Protein AF-A0A2D6N7U8-F1 (afdb_monomer_lite)

Sequence (388 aa):
MTAAGTGGLHCIVCMKAVPKPEEVQIDPTTNRLDRTQARNEINPADMHAIEMALALRDRYGGQVSLLSMGPPFFEPYLRVGLMMGADTAYLLSDRAFGGADTLATSLTLAKGIGQIGKTAGGYDLVLCGEESSDGATGEVPPSLAEWLDVPQVTYATALDLVAGDNGRTRRLQARREIEGGHEVLRLPLPAVVSVPVGTGEPRFLDSARRGSAEVAQVTTWDAEALGIDPAEVGTPGSATLVTDVVPAGHTTRQRLVVGGTPEDEARRLFAAIRELVAVERKENGATMMSEVVADAPVTCAGCITPIEQTVRGTVAVGGFTFHPACAPACSYCGRPLVHSGNDVDESARILAAVVESRPGDGYRVQPTRFCCQDCHEVGLHDDPPALA

Structure (mmCIF, N/CA/C/O backbone):
data_AF-A0A2D6N7U8-F1
#
_entry.id   AF-A0A2D6N7U8-F1
#
loop_
_atom_site.group_PDB
_atom_site.id
_atom_site.type_symbol
_atom_site.label_atom_id
_atom_site.label_alt_id
_atom_site.label_comp_id
_atom_site.label_asym_id
_atom_site.label_entity_id
_atom_site.label_seq_id
_atom_site.pdbx_PDB_ins_code
_atom_site.Cartn_x
_atom_site.Cartn_y
_atom_site.Cartn_z
_atom_site.occupancy
_atom_site.B_iso_or_equiv
_atom_site.auth_seq_id
_atom_site.auth_comp_id
_atom_site.auth_asym_id
_atom_site.auth_atom_id
_atom_site.pdbx_PDB_model_num
ATOM 1 N N . MET A 1 1 ? -20.026 -10.432 18.620 1.00 33.00 1 MET A N 1
ATOM 2 C CA . MET A 1 1 ? -20.965 -10.756 17.523 1.00 33.00 1 MET A CA 1
ATOM 3 C C . MET A 1 1 ? -21.843 -9.540 17.267 1.00 33.00 1 MET A C 1
ATOM 5 O O . MET A 1 1 ? -22.933 -9.438 17.813 1.00 33.00 1 MET A O 1
ATOM 9 N N . THR A 1 2 ? -21.320 -8.571 16.523 1.00 30.03 2 THR A N 1
ATOM 10 C CA . THR A 1 2 ? -22.063 -7.390 16.075 1.00 30.03 2 THR A CA 1
ATOM 11 C C . THR A 1 2 ? -22.847 -7.742 14.815 1.00 30.03 2 THR A C 1
ATOM 13 O O . THR A 1 2 ? -22.409 -8.544 13.991 1.00 30.03 2 THR A O 1
ATOM 16 N N . ALA A 1 3 ? -24.068 -7.217 14.739 1.00 29.30 3 ALA A N 1
ATOM 17 C CA . ALA A 1 3 ? -25.023 -7.472 13.675 1.00 29.30 3 ALA A CA 1
ATOM 18 C C . ALA A 1 3 ? -24.424 -7.172 12.294 1.00 29.30 3 ALA A C 1
ATOM 20 O O . ALA A 1 3 ? -23.668 -6.218 12.138 1.00 29.30 3 ALA A O 1
ATOM 21 N N . ALA A 1 4 ? -24.807 -7.976 11.301 1.00 37.47 4 ALA A N 1
ATOM 22 C CA . ALA A 1 4 ? -24.575 -7.700 9.892 1.00 37.47 4 ALA A CA 1
ATOM 23 C C . ALA A 1 4 ? -25.173 -6.333 9.535 1.00 37.47 4 ALA A C 1
ATOM 25 O O . ALA A 1 4 ? -26.379 -6.204 9.319 1.00 37.47 4 ALA A O 1
ATOM 26 N N . GLY A 1 5 ? -24.334 -5.302 9.572 1.00 37.50 5 GLY A N 1
ATOM 27 C CA . GLY A 1 5 ? -24.726 -3.943 9.268 1.00 37.50 5 GLY A CA 1
ATOM 28 C C . GLY A 1 5 ? -24.971 -3.803 7.776 1.00 37.50 5 GLY A C 1
ATOM 29 O O . GLY A 1 5 ? -24.098 -4.085 6.960 1.00 37.50 5 GLY A O 1
ATOM 30 N N . THR A 1 6 ? -26.131 -3.265 7.428 1.00 41.00 6 THR A N 1
ATOM 31 C CA . THR A 1 6 ? -26.429 -2.596 6.154 1.00 41.00 6 THR A CA 1
ATOM 32 C C . THR A 1 6 ? -25.594 -1.310 5.970 1.00 41.00 6 THR A C 1
ATOM 34 O O . THR A 1 6 ? -26.071 -0.339 5.392 1.00 41.00 6 THR A O 1
ATOM 37 N N . GLY A 1 7 ? -24.381 -1.265 6.531 1.00 63.41 7 GLY A N 1
ATOM 38 C CA . GLY A 1 7 ? -23.461 -0.133 6.518 1.00 63.41 7 GLY A CA 1
ATOM 39 C C . GLY A 1 7 ? -22.472 -0.231 5.359 1.00 63.41 7 GLY A C 1
ATOM 40 O O . GLY A 1 7 ? -22.121 -1.330 4.908 1.00 63.41 7 GLY A O 1
ATOM 41 N N . GLY A 1 8 ? -22.046 0.930 4.862 1.00 80.00 8 GLY A N 1
ATOM 42 C CA . GLY A 1 8 ? -21.002 1.036 3.843 1.00 80.00 8 GLY A CA 1
ATOM 43 C C . GLY A 1 8 ? -19.661 0.452 4.302 1.00 80.00 8 GLY A C 1
ATOM 44 O O . GLY A 1 8 ? -19.493 0.127 5.474 1.00 80.00 8 GLY A O 1
ATOM 45 N N . LEU A 1 9 ? -18.731 0.283 3.365 1.00 92.19 9 LEU A N 1
ATOM 46 C CA . LEU A 1 9 ? -17.415 -0.320 3.582 1.00 92.19 9 LEU A CA 1
ATOM 47 C C . LEU A 1 9 ? -16.429 0.718 4.145 1.00 92.19 9 LEU A C 1
ATOM 49 O O . LEU A 1 9 ? -16.232 1.761 3.522 1.00 92.19 9 LEU A O 1
ATOM 53 N N . HIS A 1 10 ? -15.787 0.449 5.284 1.00 97.44 10 HIS A N 1
ATOM 54 C CA . HIS A 1 10 ? -14.678 1.278 5.765 1.00 97.44 10 HIS A CA 1
ATOM 55 C C . HIS A 1 10 ? -13.340 0.694 5.300 1.00 97.44 10 HIS A C 1
ATOM 57 O O . HIS A 1 10 ? -12.871 -0.324 5.818 1.00 97.44 10 HIS A O 1
ATOM 63 N N . CYS A 1 11 ? -12.733 1.359 4.318 1.00 98.56 11 CYS A N 1
ATOM 64 C CA . CYS A 1 11 ? -11.404 1.041 3.811 1.00 98.56 11 CYS A CA 1
ATOM 65 C C . CYS A 1 11 ? -10.351 1.936 4.470 1.00 98.56 11 CYS A C 1
ATOM 67 O O . CYS A 1 11 ? -10.522 3.154 4.526 1.00 98.56 11 CYS A O 1
ATOM 69 N N . ILE A 1 12 ? -9.241 1.351 4.905 1.00 98.88 12 ILE A N 1
ATOM 70 C CA . ILE A 1 12 ? -8.045 2.072 5.338 1.00 98.88 12 ILE A CA 1
ATOM 71 C C . ILE A 1 12 ? -6.962 1.824 4.291 1.00 98.88 12 ILE A C 1
ATOM 73 O O . ILE A 1 12 ? -6.598 0.682 4.040 1.00 98.88 12 ILE A O 1
ATOM 77 N N . VAL A 1 13 ? -6.449 2.875 3.664 1.00 98.88 13 VAL A N 1
ATOM 78 C CA . VAL A 1 13 ? -5.392 2.770 2.656 1.00 98.88 13 VAL A CA 1
ATOM 79 C C . VAL A 1 13 ? -4.083 3.241 3.264 1.00 98.88 13 VAL A C 1
ATOM 81 O O . VAL A 1 13 ? -3.955 4.409 3.637 1.00 98.88 13 VAL A O 1
ATOM 84 N N . CYS A 1 14 ? -3.113 2.340 3.365 1.00 98.88 14 CYS A N 1
ATOM 85 C CA . CYS A 1 14 ? -1.748 2.695 3.717 1.00 98.88 14 CYS A CA 1
ATOM 86 C C . CYS A 1 14 ? -1.043 3.233 2.474 1.00 98.88 14 CYS A C 1
ATOM 88 O O . CYS A 1 14 ? -0.966 2.542 1.461 1.00 98.88 14 CYS A O 1
ATOM 90 N N . MET A 1 15 ? -0.530 4.457 2.565 1.00 98.44 15 MET A N 1
ATOM 91 C CA . MET A 1 15 ? 0.244 5.081 1.498 1.00 98.44 15 MET A CA 1
ATOM 92 C C . MET A 1 15 ? 1.589 5.597 2.000 1.00 98.44 15 MET A C 1
ATOM 94 O O . MET A 1 15 ? 1.733 6.005 3.157 1.00 98.44 15 MET A O 1
ATOM 98 N N . LYS A 1 16 ? 2.570 5.644 1.108 1.00 98.25 16 LYS A N 1
ATOM 99 C CA . LYS A 1 16 ? 3.920 6.136 1.353 1.00 98.25 16 LYS A CA 1
ATOM 100 C C . LYS A 1 16 ? 4.271 7.204 0.322 1.00 98.25 16 LYS A C 1
ATOM 102 O O . LYS A 1 16 ? 3.999 7.046 -0.866 1.00 98.25 16 LYS A O 1
ATOM 107 N N . ALA A 1 17 ? 4.894 8.290 0.773 1.00 96.69 17 ALA A N 1
ATOM 108 C CA . ALA A 1 17 ? 5.575 9.197 -0.139 1.00 96.69 17 ALA A CA 1
ATOM 109 C C . ALA A 1 17 ? 6.995 8.675 -0.408 1.00 96.69 17 ALA A C 1
ATOM 111 O O . ALA A 1 17 ? 7.723 8.326 0.524 1.00 96.69 17 ALA A O 1
ATOM 112 N N . VAL A 1 18 ? 7.376 8.608 -1.677 1.00 94.19 18 VAL A N 1
ATOM 113 C CA . VAL A 1 18 ? 8.648 8.050 -2.154 1.00 94.19 18 VAL A CA 1
ATOM 114 C C . VAL A 1 18 ? 9.352 9.060 -3.060 1.00 94.19 18 VAL A C 1
ATOM 116 O O . VAL A 1 18 ? 8.673 9.844 -3.726 1.00 94.19 18 VAL A O 1
ATOM 119 N N . PRO A 1 19 ? 10.694 9.080 -3.106 1.00 89.00 19 PRO A N 1
ATOM 120 C CA . PRO A 1 19 ? 11.422 9.904 -4.063 1.00 89.00 19 PRO A CA 1
ATOM 121 C C . PRO A 1 19 ? 11.142 9.423 -5.492 1.00 89.00 19 PRO A C 1
ATOM 123 O O . PRO A 1 19 ? 11.123 8.219 -5.741 1.00 89.00 19 PRO A O 1
ATOM 126 N N . LYS A 1 20 ? 10.977 10.358 -6.433 1.00 82.81 20 LYS A N 1
ATOM 127 C CA . LYS A 1 20 ? 10.819 10.051 -7.860 1.00 82.81 20 LYS A CA 1
ATOM 128 C C . LYS A 1 20 ? 12.067 9.339 -8.385 1.00 82.81 20 LYS A C 1
ATOM 130 O O . LYS A 1 20 ? 13.128 9.974 -8.397 1.00 82.81 20 LYS A O 1
ATOM 135 N N . PRO A 1 21 ? 11.976 8.071 -8.825 1.00 73.88 21 PRO A N 1
ATOM 136 C CA . PRO A 1 21 ? 13.143 7.303 -9.254 1.00 73.88 21 PRO A CA 1
ATOM 137 C C . PRO A 1 21 ? 13.943 7.990 -10.366 1.00 73.88 21 PRO A C 1
ATOM 139 O O . PRO A 1 21 ? 15.168 7.915 -10.370 1.00 73.88 21 PRO A O 1
ATOM 142 N N . GLU A 1 22 ? 13.276 8.715 -11.270 1.00 70.25 22 GLU A N 1
ATOM 143 C CA . GLU A 1 22 ? 13.908 9.408 -12.402 1.00 70.25 22 GLU A CA 1
ATOM 144 C C . GLU A 1 22 ? 14.721 10.641 -11.982 1.00 70.25 22 GLU A C 1
ATOM 146 O O . GLU A 1 22 ? 15.553 11.130 -12.746 1.00 70.25 22 GLU A O 1
ATOM 151 N N . GLU A 1 23 ? 14.468 11.166 -10.782 1.00 73.38 23 GLU A N 1
ATOM 152 C CA . GLU A 1 23 ? 15.114 12.367 -10.246 1.00 73.38 23 GLU A CA 1
ATOM 153 C C . GLU A 1 23 ? 16.199 12.040 -9.210 1.00 73.38 23 GLU A C 1
ATOM 155 O O . GLU A 1 23 ? 16.923 12.940 -8.781 1.00 73.38 23 GLU A O 1
ATOM 160 N N . VAL A 1 24 ? 16.339 10.770 -8.811 1.00 70.00 24 VAL A N 1
ATOM 161 C CA . VAL A 1 24 ? 17.416 10.330 -7.920 1.00 70.00 24 VAL A CA 1
ATOM 162 C C . VAL A 1 24 ? 18.717 10.262 -8.712 1.00 70.00 24 VAL A C 1
ATOM 164 O O . VAL A 1 24 ? 18.855 9.488 -9.659 1.00 70.00 24 VAL A O 1
ATOM 167 N N . GLN A 1 25 ? 19.692 11.073 -8.310 1.00 66.69 25 GLN A N 1
ATOM 168 C CA . GLN A 1 25 ? 21.010 11.092 -8.935 1.00 66.69 25 GLN A CA 1
ATOM 169 C C . GLN A 1 25 ? 22.001 10.275 -8.110 1.00 66.69 25 GLN A C 1
ATOM 171 O O . GLN A 1 25 ? 21.816 10.058 -6.915 1.00 66.69 25 GLN A O 1
ATOM 176 N N . ILE A 1 26 ? 23.075 9.816 -8.746 1.00 63.88 26 ILE A N 1
ATOM 177 C CA . ILE A 1 26 ? 24.244 9.309 -8.028 1.00 63.88 26 ILE A CA 1
ATOM 178 C C . ILE A 1 26 ? 25.182 10.496 -7.848 1.00 63.88 26 ILE A C 1
ATOM 180 O O . ILE A 1 26 ? 25.574 11.120 -8.835 1.00 63.88 26 ILE A O 1
ATOM 184 N N . ASP A 1 27 ? 25.545 10.804 -6.606 1.00 63.94 27 ASP A N 1
ATOM 185 C CA . ASP A 1 27 ? 26.607 11.763 -6.331 1.00 63.94 27 ASP A CA 1
ATOM 186 C C . ASP A 1 27 ? 27.917 11.205 -6.917 1.00 63.94 27 ASP A C 1
ATOM 188 O O . ASP A 1 27 ? 28.408 10.175 -6.443 1.00 63.94 27 ASP A O 1
ATOM 192 N N . PRO A 1 28 ? 28.510 11.866 -7.927 1.00 60.16 28 PRO A N 1
ATOM 193 C CA . PRO A 1 28 ? 29.691 11.361 -8.625 1.00 60.16 28 PRO A CA 1
ATOM 194 C C . PRO A 1 28 ? 30.951 11.345 -7.746 1.00 60.16 28 PRO A C 1
ATOM 196 O O . PRO A 1 28 ? 31.961 10.757 -8.127 1.00 60.16 28 PRO A O 1
ATOM 199 N N . THR A 1 29 ? 30.915 12.002 -6.584 1.00 66.00 29 THR A N 1
ATOM 200 C CA . THR A 1 29 ? 32.027 12.078 -5.629 1.00 66.00 29 THR A CA 1
ATOM 201 C C . THR A 1 29 ? 31.932 10.978 -4.581 1.00 66.00 29 THR A C 1
ATOM 203 O O . THR A 1 29 ? 32.946 10.388 -4.210 1.00 66.00 29 THR A O 1
ATOM 206 N N . THR A 1 30 ? 30.723 10.704 -4.084 1.00 65.69 30 THR A N 1
ATOM 207 C CA . THR A 1 30 ? 30.507 9.725 -3.007 1.00 65.69 30 THR A CA 1
ATOM 208 C C . THR A 1 30 ? 30.007 8.371 -3.506 1.00 65.69 30 THR A C 1
ATOM 210 O O . THR A 1 30 ? 30.011 7.417 -2.731 1.00 65.69 30 THR A O 1
ATOM 213 N N . ASN A 1 31 ? 29.603 8.267 -4.779 1.00 56.09 31 ASN A N 1
ATOM 214 C CA . ASN A 1 31 ? 28.909 7.114 -5.368 1.00 56.09 31 ASN A CA 1
ATOM 215 C C . ASN A 1 31 ? 27.681 6.674 -4.556 1.00 56.09 31 ASN A C 1
ATOM 217 O O . ASN A 1 31 ? 27.296 5.507 -4.574 1.00 56.09 31 ASN A O 1
ATOM 221 N N . ARG A 1 32 ? 27.063 7.604 -3.823 1.00 56.56 32 ARG A N 1
ATOM 222 C CA . ARG A 1 32 ? 25.830 7.376 -3.068 1.00 56.56 32 ARG A CA 1
ATOM 223 C C . ARG A 1 32 ? 24.654 7.986 -3.812 1.00 56.56 32 ARG A C 1
ATOM 225 O O . ARG A 1 32 ? 24.823 8.897 -4.617 1.00 56.56 32 ARG A O 1
ATOM 232 N N . LEU A 1 33 ? 23.454 7.496 -3.519 1.00 61.94 33 LEU A N 1
ATOM 233 C CA . LEU A 1 33 ? 22.224 8.101 -4.021 1.00 61.94 33 LEU A CA 1
ATOM 234 C C . LEU A 1 33 ? 22.056 9.495 -3.397 1.00 61.94 33 LEU A C 1
ATOM 236 O O . LEU A 1 33 ? 21.843 9.613 -2.189 1.00 61.94 33 LEU A O 1
ATOM 240 N N . ASP A 1 34 ? 22.131 10.536 -4.220 1.00 65.44 34 ASP A N 1
ATOM 241 C CA . ASP A 1 34 ? 21.717 11.885 -3.861 1.00 65.44 34 ASP A CA 1
ATOM 242 C C . ASP A 1 34 ? 20.205 12.015 -4.068 1.00 65.44 34 ASP A C 1
ATOM 244 O O . ASP A 1 34 ? 19.681 12.027 -5.184 1.00 65.44 34 ASP A O 1
ATOM 248 N N . ARG A 1 35 ? 19.498 12.095 -2.941 1.00 63.91 35 ARG A N 1
ATOM 249 C CA . ARG A 1 35 ? 18.042 12.261 -2.877 1.00 63.91 35 ARG A CA 1
ATOM 250 C C . ARG A 1 35 ? 17.640 13.689 -2.502 1.00 63.91 35 ARG A C 1
ATOM 252 O O . ARG A 1 35 ? 16.458 13.947 -2.310 1.00 63.91 35 ARG A O 1
ATOM 259 N N . THR A 1 36 ? 18.593 14.614 -2.361 1.00 64.12 36 THR A N 1
ATOM 260 C CA . THR A 1 36 ? 18.330 15.970 -1.844 1.00 64.12 36 THR A CA 1
ATOM 261 C C . THR A 1 36 ? 17.522 16.833 -2.811 1.00 64.12 36 THR A C 1
ATOM 263 O O . THR A 1 36 ? 16.798 17.722 -2.366 1.00 64.12 36 THR A O 1
ATOM 266 N N . GLN A 1 37 ? 17.610 16.554 -4.115 1.00 61.06 37 GLN A N 1
ATOM 267 C CA . GLN A 1 37 ? 16.866 17.266 -5.160 1.00 61.06 37 GLN A CA 1
ATOM 268 C C . GLN A 1 37 ? 15.685 16.480 -5.740 1.00 61.06 37 GLN A C 1
ATOM 270 O O . GLN A 1 37 ? 14.876 17.064 -6.461 1.00 61.06 37 GLN A O 1
ATOM 275 N N . ALA A 1 38 ? 15.563 15.188 -5.423 1.00 70.62 38 ALA A N 1
ATOM 276 C CA . ALA A 1 38 ? 14.467 14.368 -5.917 1.00 70.62 38 ALA A CA 1
ATOM 277 C C . ALA A 1 38 ? 13.161 14.803 -5.247 1.00 70.62 38 ALA A C 1
ATOM 279 O O . ALA A 1 38 ? 13.032 14.787 -4.017 1.00 70.62 38 ALA A O 1
ATOM 280 N N . ARG A 1 39 ? 12.171 15.197 -6.049 1.00 83.38 39 ARG A N 1
ATOM 281 C CA . ARG A 1 39 ? 10.827 15.436 -5.520 1.00 83.38 39 ARG A CA 1
ATOM 282 C C . ARG A 1 39 ? 10.242 14.110 -5.055 1.00 83.38 39 ARG A C 1
ATOM 284 O O . ARG A 1 39 ? 10.539 13.064 -5.628 1.00 83.38 39 ARG A O 1
ATOM 291 N N . ASN A 1 40 ? 9.394 14.158 -4.032 1.00 90.31 40 ASN A N 1
ATOM 292 C CA . ASN A 1 40 ? 8.630 12.982 -3.638 1.00 90.31 40 ASN A CA 1
ATOM 293 C C . ASN A 1 40 ? 7.286 12.958 -4.375 1.00 90.31 40 ASN A C 1
ATOM 295 O O . ASN A 1 40 ? 6.790 13.982 -4.851 1.00 90.31 40 ASN A O 1
ATOM 299 N N . GLU A 1 41 ? 6.703 11.777 -4.458 1.00 94.25 41 GLU A N 1
ATOM 300 C CA . GLU A 1 41 ? 5.350 11.528 -4.935 1.00 94.25 41 GLU A CA 1
ATOM 301 C C . GLU A 1 41 ? 4.688 10.453 -4.075 1.00 94.25 41 GLU A C 1
ATOM 303 O O . GLU A 1 41 ? 5.362 9.766 -3.310 1.00 94.25 41 GLU A O 1
ATOM 308 N N . ILE A 1 42 ? 3.365 10.315 -4.178 1.00 96.94 42 ILE A N 1
ATOM 309 C CA . ILE A 1 42 ? 2.699 9.123 -3.646 1.00 96.94 42 ILE A CA 1
ATOM 310 C C . ILE A 1 42 ? 3.233 7.937 -4.443 1.00 96.94 42 ILE A C 1
ATOM 312 O O . ILE A 1 42 ? 3.255 7.995 -5.672 1.00 96.94 42 ILE A O 1
ATOM 316 N N . ASN A 1 43 ? 3.655 6.886 -3.745 1.00 97.44 43 ASN A N 1
ATOM 317 C CA . ASN A 1 43 ? 4.111 5.656 -4.372 1.00 97.44 43 ASN A CA 1
ATOM 318 C C . ASN A 1 43 ? 3.110 5.201 -5.454 1.00 97.44 43 ASN A C 1
ATOM 320 O O . ASN A 1 43 ? 1.916 5.103 -5.151 1.00 97.44 43 ASN A O 1
ATOM 324 N N . PRO A 1 44 ? 3.554 4.918 -6.694 1.00 95.50 44 PRO A N 1
ATOM 325 C CA . PRO A 1 44 ? 2.644 4.596 -7.789 1.00 95.50 44 PRO A CA 1
ATOM 326 C C . PRO A 1 44 ? 1.659 3.468 -7.461 1.00 95.50 44 PRO A C 1
ATOM 328 O O . PRO A 1 44 ? 0.468 3.609 -7.725 1.00 95.50 44 PRO A O 1
ATOM 331 N N . ALA A 1 45 ? 2.110 2.393 -6.805 1.00 97.06 45 ALA A N 1
ATOM 332 C CA . ALA A 1 45 ? 1.232 1.293 -6.399 1.00 97.06 45 ALA A CA 1
ATOM 333 C C . ALA A 1 45 ? 0.159 1.739 -5.384 1.00 97.06 45 ALA A C 1
ATOM 335 O O . ALA A 1 45 ? -0.996 1.319 -5.460 1.00 97.06 45 ALA A O 1
ATOM 336 N N . ASP A 1 46 ? 0.498 2.660 -4.478 1.00 98.44 46 ASP A N 1
ATOM 337 C CA . ASP A 1 46 ? -0.443 3.174 -3.479 1.00 98.44 46 ASP A CA 1
ATOM 338 C C . ASP A 1 46 ? -1.530 4.050 -4.123 1.00 98.44 46 ASP A C 1
ATOM 340 O O . ASP A 1 46 ? -2.665 4.055 -3.652 1.00 98.44 46 ASP A O 1
ATOM 344 N N . MET A 1 47 ? -1.239 4.738 -5.236 1.00 98.00 47 MET A N 1
ATOM 345 C CA . MET A 1 47 ? -2.263 5.460 -6.012 1.00 98.00 47 MET A CA 1
ATOM 346 C C . MET A 1 47 ? -3.339 4.512 -6.556 1.00 98.00 47 MET A C 1
ATOM 348 O O . MET A 1 47 ? -4.527 4.845 -6.528 1.00 98.00 47 MET A O 1
ATOM 352 N N . HIS A 1 48 ? -2.942 3.317 -7.002 1.00 98.25 48 HIS A N 1
ATOM 353 C CA . HIS A 1 48 ? -3.874 2.273 -7.432 1.00 98.25 48 HIS A CA 1
ATOM 354 C C . HIS A 1 48 ? -4.664 1.694 -6.249 1.00 98.25 48 HIS A C 1
ATOM 356 O O . HIS A 1 48 ? -5.868 1.459 -6.369 1.00 98.25 48 HIS A O 1
ATOM 362 N N . ALA A 1 49 ? -4.035 1.538 -5.079 1.00 98.56 49 ALA A N 1
ATOM 363 C CA . ALA A 1 49 ? -4.724 1.123 -3.857 1.00 98.56 49 ALA A CA 1
ATOM 364 C C . ALA A 1 49 ? -5.777 2.150 -3.393 1.00 98.56 49 ALA A C 1
ATOM 366 O O . ALA A 1 49 ? -6.889 1.766 -3.017 1.00 98.56 49 ALA A O 1
ATOM 367 N N . ILE A 1 50 ? -5.463 3.450 -3.468 1.00 98.50 50 ILE A N 1
ATOM 368 C CA . ILE A 1 50 ? -6.411 4.538 -3.181 1.00 98.50 50 ILE A CA 1
ATOM 369 C C . ILE A 1 50 ? -7.603 4.457 -4.137 1.00 98.50 50 ILE A C 1
ATOM 371 O O . ILE A 1 50 ? -8.746 4.454 -3.683 1.00 98.50 50 ILE A O 1
ATOM 375 N N . GLU A 1 51 ? -7.359 4.350 -5.444 1.00 98.31 51 GLU A N 1
ATOM 376 C CA . GLU A 1 51 ? -8.436 4.251 -6.433 1.00 98.31 51 GLU A CA 1
ATOM 377 C C . GLU A 1 51 ? -9.328 3.038 -6.196 1.00 98.31 51 GLU A C 1
ATOM 379 O O . GLU A 1 51 ? -10.550 3.160 -6.194 1.00 98.31 51 GLU A O 1
ATOM 384 N N . MET A 1 52 ? -8.735 1.874 -5.939 1.00 98.31 52 MET A N 1
ATOM 385 C CA . MET A 1 52 ? -9.488 0.653 -5.683 1.00 98.31 52 MET A CA 1
ATOM 386 C C . MET A 1 52 ? -10.408 0.793 -4.460 1.00 98.31 52 MET A C 1
ATOM 388 O O . MET A 1 52 ? -11.566 0.368 -4.503 1.00 98.31 52 MET A O 1
ATOM 392 N N . ALA A 1 53 ? -9.933 1.439 -3.392 1.00 98.44 53 ALA A N 1
ATOM 393 C CA . ALA A 1 53 ? -10.742 1.735 -2.213 1.00 98.44 53 ALA A CA 1
ATOM 394 C C . ALA A 1 53 ? -11.885 2.716 -2.525 1.00 98.44 53 ALA A C 1
ATOM 396 O O . ALA A 1 53 ? -13.026 2.500 -2.107 1.00 98.44 53 ALA A O 1
ATOM 397 N N . LEU A 1 54 ? -11.596 3.779 -3.283 1.00 98.00 54 LEU A N 1
ATOM 398 C CA . LEU A 1 54 ? -12.594 4.768 -3.691 1.00 98.00 54 LEU A CA 1
ATOM 399 C C . LEU A 1 54 ? -13.662 4.141 -4.594 1.00 98.00 54 LEU A C 1
ATOM 401 O O . LEU A 1 54 ? -14.844 4.371 -4.366 1.00 98.00 54 LEU A O 1
ATOM 405 N N . ALA A 1 55 ? -13.280 3.291 -5.547 1.00 97.06 55 ALA A N 1
ATOM 406 C CA . ALA A 1 55 ? -14.209 2.575 -6.417 1.00 97.06 55 ALA A CA 1
ATOM 407 C C . ALA A 1 55 ? -15.130 1.625 -5.631 1.00 97.06 55 ALA A C 1
ATOM 409 O O . ALA A 1 55 ? -16.336 1.566 -5.889 1.00 97.06 55 ALA A O 1
ATOM 410 N N . LEU A 1 56 ? -14.596 0.915 -4.627 1.00 96.31 56 LEU A N 1
ATOM 411 C CA . LEU A 1 56 ? -15.410 0.095 -3.725 1.00 96.31 56 LEU A CA 1
ATOM 412 C C . LEU A 1 56 ? -16.397 0.947 -2.925 1.00 96.31 56 LEU A C 1
ATOM 414 O O . LEU A 1 56 ? -17.573 0.589 -2.836 1.00 96.31 56 LEU A O 1
ATOM 418 N N . ARG A 1 57 ? -15.949 2.084 -2.380 1.00 96.31 57 ARG A N 1
ATOM 419 C CA . ARG A 1 57 ? -16.823 3.021 -1.666 1.00 96.31 57 ARG A CA 1
ATOM 420 C C . ARG A 1 57 ? -17.893 3.607 -2.587 1.00 96.31 57 ARG A C 1
ATOM 422 O O . ARG A 1 57 ? -19.047 3.693 -2.184 1.00 96.31 57 ARG A O 1
ATOM 429 N N . ASP A 1 58 ? -17.556 3.981 -3.816 1.00 95.50 58 ASP A N 1
ATOM 430 C CA . ASP A 1 58 ? -18.519 4.542 -4.768 1.00 95.50 58 ASP A CA 1
ATOM 431 C C . ASP A 1 58 ? -19.608 3.510 -5.130 1.00 95.50 58 ASP A C 1
ATOM 433 O O . ASP A 1 58 ? -20.773 3.869 -5.310 1.00 95.50 58 ASP A O 1
ATOM 437 N N . ARG A 1 59 ? -19.260 2.214 -5.166 1.00 95.12 59 ARG A N 1
ATOM 438 C CA . ARG A 1 59 ? -20.199 1.114 -5.450 1.00 95.12 59 ARG A CA 1
ATOM 439 C C . ARG A 1 59 ? -21.029 0.675 -4.241 1.00 95.12 59 ARG A C 1
ATOM 441 O O . ARG A 1 59 ? -22.196 0.322 -4.402 1.00 95.12 59 ARG A O 1
ATOM 448 N N . TYR A 1 60 ? -20.436 0.650 -3.050 1.00 94.44 60 TYR A N 1
ATOM 449 C CA . TYR A 1 60 ? -21.028 0.025 -1.858 1.00 94.44 60 TYR A CA 1
ATOM 450 C C . TYR A 1 60 ? -21.320 0.993 -0.707 1.00 94.44 60 TYR A C 1
ATOM 452 O O . TYR A 1 60 ? -21.861 0.582 0.323 1.00 94.44 60 TYR A O 1
ATOM 460 N N . GLY A 1 61 ? -20.997 2.273 -0.880 1.00 94.56 61 GLY A N 1
ATOM 461 C CA . GLY A 1 61 ? -20.991 3.279 0.175 1.00 94.56 61 GLY A CA 1
ATOM 462 C C . GLY A 1 61 ? -19.874 3.048 1.194 1.00 94.56 61 GLY A C 1
ATOM 463 O O . GLY A 1 61 ? -19.142 2.059 1.140 1.00 94.56 61 GLY A O 1
ATOM 464 N N . GLY A 1 62 ? -19.782 3.944 2.177 1.00 95.25 62 GLY A N 1
ATOM 465 C CA . GLY A 1 62 ? -18.842 3.836 3.294 1.00 95.25 62 GLY A CA 1
ATOM 466 C C . GLY A 1 62 ? -17.832 4.969 3.315 1.00 95.25 62 GLY A C 1
ATOM 467 O O . GLY A 1 62 ? -18.174 6.094 2.956 1.00 95.25 62 GLY A O 1
ATOM 468 N N . GLN A 1 63 ? -16.612 4.666 3.749 1.00 97.00 63 GLN A N 1
ATOM 469 C CA . GLN A 1 63 ? -15.568 5.652 4.013 1.00 97.00 63 GLN A CA 1
ATOM 470 C C . GLN A 1 63 ? -14.191 5.118 3.608 1.00 97.00 63 GLN A C 1
ATOM 472 O O . GLN A 1 63 ? -13.900 3.936 3.786 1.00 97.00 63 GLN A O 1
ATOM 477 N N . VAL A 1 64 ? -13.327 6.003 3.115 1.00 98.62 64 VAL A N 1
ATOM 478 C CA . VAL A 1 64 ? -11.910 5.742 2.850 1.00 98.62 64 VAL A CA 1
ATOM 479 C C . VAL A 1 64 ? -11.046 6.617 3.761 1.00 98.62 64 VAL A C 1
ATOM 481 O O . VAL A 1 64 ? -11.052 7.843 3.647 1.00 98.62 64 VAL A O 1
ATOM 484 N N . SER A 1 65 ? -10.281 5.980 4.644 1.00 98.81 65 SER A N 1
ATOM 485 C CA . SER A 1 65 ? -9.270 6.613 5.496 1.00 98.81 65 SER A CA 1
ATOM 486 C C . SER A 1 65 ? -7.878 6.398 4.911 1.00 98.81 65 SER A C 1
ATOM 488 O O . SER A 1 65 ? -7.510 5.268 4.615 1.00 98.81 65 SER A O 1
ATOM 490 N N . LEU A 1 66 ? -7.073 7.449 4.792 1.00 98.88 66 LEU A N 1
ATOM 491 C CA . LEU A 1 66 ? -5.662 7.350 4.417 1.00 98.88 66 LEU A CA 1
ATOM 492 C C . LEU A 1 66 ? -4.790 7.280 5.665 1.00 98.88 66 LEU A C 1
ATOM 494 O O . LEU A 1 66 ? -4.982 8.063 6.593 1.00 98.88 66 LEU A O 1
ATOM 498 N N . LEU A 1 67 ? -3.805 6.393 5.667 1.00 98.94 67 LEU A N 1
ATOM 499 C CA . LEU A 1 67 ? -2.805 6.275 6.719 1.00 98.94 67 LEU A CA 1
ATOM 500 C C . LEU A 1 67 ? -1.414 6.323 6.095 1.00 98.94 67 LEU A C 1
ATOM 502 O O . LEU A 1 67 ? -1.125 5.589 5.155 1.00 98.94 67 LEU A O 1
ATOM 506 N N . SER A 1 68 ? -0.533 7.153 6.637 1.00 98.81 68 SER A N 1
ATOM 507 C CA . SER A 1 68 ? 0.874 7.162 6.245 1.00 98.81 68 SER A CA 1
ATOM 508 C C . SER A 1 68 ? 1.771 7.195 7.470 1.00 98.81 68 SER A C 1
ATOM 510 O O . SER A 1 68 ? 1.423 7.828 8.463 1.00 98.81 68 SER A O 1
ATOM 512 N N . MET A 1 69 ? 2.921 6.528 7.403 1.00 98.56 69 MET A N 1
ATOM 513 C CA . MET A 1 69 ? 3.986 6.640 8.397 1.00 98.56 69 MET A CA 1
ATOM 514 C C . MET A 1 69 ? 5.154 7.383 7.767 1.00 98.56 69 MET A C 1
ATOM 516 O O . MET A 1 69 ? 5.678 6.962 6.735 1.00 98.56 69 MET A O 1
ATOM 520 N N . GLY A 1 70 ? 5.572 8.481 8.383 1.00 97.25 70 GLY A N 1
ATOM 521 C CA . GLY A 1 70 ? 6.670 9.271 7.856 1.00 97.25 70 GLY A CA 1
ATOM 522 C C . GLY A 1 70 ? 6.819 10.630 8.528 1.00 97.25 70 GLY A C 1
ATOM 523 O O . GLY A 1 70 ? 6.043 10.992 9.409 1.00 97.25 70 GLY A O 1
ATOM 524 N N . PRO A 1 71 ? 7.842 11.394 8.126 1.00 96.81 71 PRO A N 1
ATOM 525 C CA . PRO A 1 71 ? 8.083 12.735 8.645 1.00 96.81 71 PRO A CA 1
ATOM 526 C C . PRO A 1 71 ? 6.959 13.718 8.257 1.00 96.81 71 PRO A C 1
ATOM 528 O O . PRO A 1 71 ? 6.231 13.474 7.294 1.00 96.81 71 PRO A O 1
ATOM 531 N N . PRO A 1 72 ? 6.873 14.898 8.904 1.00 96.88 72 PRO A N 1
ATOM 532 C CA . PRO A 1 72 ? 5.807 15.878 8.659 1.00 96.88 72 PRO A CA 1
ATOM 533 C C . PRO A 1 72 ? 5.626 16.312 7.196 1.00 96.88 72 PRO A C 1
ATOM 535 O O . PRO A 1 72 ? 4.528 16.689 6.795 1.00 96.88 72 PRO A O 1
ATOM 538 N N . PHE A 1 73 ? 6.670 16.227 6.361 1.00 94.88 73 PHE A N 1
ATOM 539 C CA . PHE A 1 73 ? 6.555 16.559 4.937 1.00 94.88 73 PHE A CA 1
ATOM 540 C C . PHE A 1 73 ? 5.686 15.569 4.139 1.00 94.88 73 PHE A C 1
ATOM 542 O O . PHE A 1 73 ? 5.410 15.831 2.972 1.00 94.88 73 PHE A O 1
ATOM 549 N N . PHE A 1 74 ? 5.251 14.452 4.731 1.00 97.12 74 PHE A N 1
ATOM 550 C CA . PHE A 1 74 ? 4.303 13.522 4.114 1.00 97.12 74 PHE A CA 1
ATOM 551 C C . PHE A 1 74 ? 2.862 14.066 4.102 1.00 97.12 74 PHE A C 1
ATOM 553 O O . PHE A 1 74 ? 2.068 13.666 3.252 1.00 97.12 74 PHE A O 1
ATOM 560 N N . GLU A 1 75 ? 2.517 15.011 4.988 1.00 97.69 75 GLU A N 1
ATOM 561 C CA . GLU A 1 75 ? 1.155 15.558 5.110 1.00 97.69 75 GLU A CA 1
ATOM 562 C C . GLU A 1 75 ? 0.577 16.101 3.784 1.00 97.69 75 GLU A C 1
ATOM 564 O O . GLU A 1 75 ? -0.559 15.755 3.451 1.00 97.69 75 GLU A O 1
ATOM 569 N N . PRO A 1 76 ? 1.311 16.885 2.966 1.00 96.81 76 PRO A N 1
ATOM 570 C CA . PRO A 1 76 ? 0.808 17.338 1.671 1.00 96.81 76 PRO A CA 1
ATOM 571 C C . PRO A 1 76 ? 0.392 16.197 0.732 1.00 96.81 76 PRO A C 1
ATOM 573 O O . PRO A 1 76 ? -0.560 16.365 -0.024 1.00 96.81 76 PRO A O 1
ATOM 576 N N . TYR A 1 77 ? 1.041 15.030 0.795 1.00 97.44 77 TYR A N 1
ATOM 577 C CA . TYR A 1 77 ? 0.689 13.871 -0.036 1.00 97.44 77 TYR A CA 1
ATOM 578 C C . TYR A 1 77 ? -0.590 13.183 0.455 1.00 97.44 77 TYR A C 1
ATOM 580 O O . TYR A 1 77 ? -1.417 12.775 -0.355 1.00 97.44 77 TYR A O 1
ATOM 588 N N . LEU A 1 78 ? -0.835 13.155 1.769 1.00 98.31 78 LEU A N 1
ATOM 589 C CA . LEU A 1 78 ? -2.138 12.745 2.306 1.00 98.31 78 LEU A CA 1
ATOM 590 C C . LEU A 1 78 ? -3.260 13.675 1.815 1.00 98.31 78 LEU A C 1
ATOM 592 O O . LEU A 1 78 ? -4.341 13.209 1.452 1.00 98.31 78 LEU A O 1
ATOM 596 N N . ARG A 1 79 ? -3.003 14.989 1.736 1.00 97.50 79 ARG A N 1
ATOM 597 C CA . ARG A 1 79 ? -3.979 15.956 1.200 1.00 97.50 79 ARG A CA 1
ATOM 598 C C . ARG A 1 79 ? -4.277 15.730 -0.281 1.00 97.50 79 ARG A C 1
ATOM 600 O O . ARG A 1 79 ? -5.424 15.900 -0.682 1.00 97.50 79 ARG A O 1
ATOM 607 N N . VAL A 1 80 ? -3.298 15.291 -1.074 1.00 96.88 80 VAL A N 1
ATOM 608 C CA . VAL A 1 80 ? -3.531 14.862 -2.464 1.00 96.88 80 VAL A CA 1
ATOM 609 C C . VAL A 1 80 ? -4.539 13.708 -2.505 1.00 96.88 80 VAL A C 1
ATOM 611 O O . VAL A 1 80 ? -5.503 13.778 -3.262 1.00 96.88 80 VAL A O 1
ATOM 614 N N . GLY A 1 81 ? -4.417 12.703 -1.635 1.00 97.19 81 GLY A N 1
ATOM 615 C CA . GLY A 1 81 ? -5.410 11.625 -1.550 1.00 97.19 81 GLY A CA 1
ATOM 616 C C . GLY A 1 81 ? -6.803 12.090 -1.077 1.00 97.19 81 GLY A C 1
ATOM 617 O O . GLY A 1 81 ? -7.823 11.612 -1.579 1.00 97.19 81 GLY A O 1
ATOM 618 N N . LEU A 1 82 ? -6.886 13.086 -0.186 1.00 97.94 82 LEU A N 1
ATOM 619 C CA . LEU A 1 82 ? -8.166 13.737 0.155 1.00 97.94 82 LEU A CA 1
ATOM 620 C C . LEU A 1 82 ? -8.783 14.458 -1.059 1.00 97.94 82 LEU A C 1
ATOM 622 O O . LEU A 1 82 ? -9.998 14.411 -1.262 1.00 97.94 82 LEU A O 1
ATOM 626 N N . MET A 1 83 ? -7.957 15.088 -1.902 1.00 97.38 83 MET A N 1
ATOM 627 C CA . MET A 1 83 ? -8.398 15.701 -3.163 1.00 97.38 83 MET A CA 1
ATOM 628 C C . MET A 1 83 ? -8.841 14.666 -4.204 1.00 97.38 83 MET A C 1
ATOM 630 O O . MET A 1 83 ? -9.748 14.957 -4.980 1.00 97.38 83 MET A O 1
ATOM 634 N N . MET A 1 84 ? -8.252 13.464 -4.218 1.00 96.94 84 MET A N 1
ATOM 635 C CA . MET A 1 84 ? -8.752 12.339 -5.029 1.00 96.94 84 MET A CA 1
ATOM 636 C C . MET A 1 84 ? -10.132 11.879 -4.555 1.00 96.94 84 MET A C 1
ATOM 638 O O . MET A 1 84 ? -10.934 11.378 -5.338 1.00 96.94 84 MET A O 1
ATOM 642 N N . GLY A 1 85 ? -10.437 12.086 -3.276 1.00 96.69 85 GLY A N 1
ATOM 643 C CA . GLY A 1 85 ? -11.765 11.877 -2.727 1.00 96.69 85 GLY A CA 1
ATOM 644 C C . GLY A 1 85 ? -11.800 11.032 -1.471 1.00 96.69 85 GLY A C 1
ATOM 645 O O . GLY A 1 85 ? -12.909 10.690 -1.077 1.00 96.69 85 GLY A O 1
ATOM 646 N N . ALA A 1 86 ? -10.665 10.693 -0.852 1.00 97.94 86 ALA A N 1
ATOM 647 C CA . ALA A 1 86 ? -10.663 10.068 0.469 1.00 97.94 86 ALA A CA 1
ATOM 648 C C . ALA A 1 86 ? -11.315 10.981 1.524 1.00 97.94 86 ALA A C 1
ATOM 650 O O . ALA A 1 86 ? -11.397 12.199 1.354 1.00 97.94 86 ALA A O 1
ATOM 651 N N . ASP A 1 87 ? -11.803 10.381 2.604 1.00 97.62 87 ASP A N 1
ATOM 652 C CA . ASP A 1 87 ? -12.661 11.048 3.583 1.00 97.62 87 ASP A CA 1
ATOM 653 C C . ASP A 1 87 ? -11.870 11.569 4.794 1.00 97.62 87 ASP A C 1
ATOM 655 O O . ASP A 1 87 ? -12.146 12.654 5.307 1.00 97.62 87 ASP A O 1
ATOM 659 N N . THR A 1 88 ? -10.867 10.815 5.240 1.00 98.19 88 THR A N 1
ATOM 660 C CA . THR A 1 88 ? -10.051 11.111 6.430 1.00 98.19 88 THR A CA 1
ATOM 661 C C . THR A 1 88 ? -8.586 10.778 6.180 1.00 98.19 88 THR A C 1
ATOM 663 O O . THR A 1 88 ? -8.271 9.915 5.363 1.00 98.19 88 THR A O 1
ATOM 666 N N . ALA A 1 89 ? -7.677 11.455 6.882 1.00 98.56 89 ALA A N 1
ATOM 667 C CA . ALA A 1 89 ? -6.240 11.242 6.747 1.00 98.56 89 ALA A CA 1
ATOM 668 C C . ALA A 1 89 ? -5.540 11.216 8.110 1.00 98.56 89 ALA A C 1
ATOM 670 O O . ALA A 1 89 ? -5.818 12.042 8.986 1.00 98.56 89 ALA A O 1
ATOM 671 N N . TYR A 1 90 ? -4.603 10.283 8.249 1.00 98.81 90 TYR A N 1
ATOM 672 C CA . TYR A 1 90 ? -3.840 10.020 9.459 1.00 98.81 90 TYR A CA 1
ATOM 673 C C . TYR A 1 90 ? -2.347 9.947 9.134 1.00 98.81 90 TYR A C 1
ATOM 675 O O . TYR A 1 90 ? -1.942 9.275 8.182 1.00 98.81 90 TYR A O 1
ATOM 683 N N . LEU A 1 91 ? -1.530 10.619 9.939 1.00 98.88 91 LEU A N 1
ATOM 684 C CA . LEU A 1 91 ? -0.077 10.621 9.824 1.00 98.88 91 LEU A CA 1
ATOM 685 C C . LEU A 1 91 ? 0.548 10.057 11.105 1.00 98.88 91 LEU A C 1
ATOM 687 O O . LEU A 1 91 ? 0.384 10.618 12.183 1.00 98.88 91 LEU A O 1
ATOM 691 N N . LEU A 1 92 ? 1.300 8.968 10.989 1.00 98.81 92 LEU A N 1
ATOM 692 C CA . LEU A 1 92 ? 2.137 8.448 12.066 1.00 98.81 92 LEU A CA 1
ATOM 693 C C . LEU A 1 92 ? 3.509 9.109 11.943 1.00 98.81 92 LEU A C 1
ATOM 695 O O . LEU A 1 92 ? 4.290 8.762 11.055 1.00 98.81 92 LEU A O 1
ATOM 699 N N . SER A 1 93 ? 3.780 10.102 12.788 1.00 98.50 93 SER A N 1
ATOM 700 C CA . SER A 1 93 ? 4.978 10.939 12.676 1.00 98.50 93 SER A CA 1
ATOM 701 C C . SER A 1 93 ? 5.638 11.132 14.033 1.00 98.50 93 SER A C 1
ATOM 703 O O . SER A 1 93 ? 5.267 12.017 14.800 1.00 98.50 93 SER A O 1
ATOM 705 N N . ASP A 1 94 ? 6.697 10.364 14.263 1.00 97.88 94 ASP A N 1
ATOM 706 C CA . ASP A 1 94 ? 7.587 10.459 15.415 1.00 97.88 94 ASP A CA 1
ATOM 707 C C . ASP A 1 94 ? 9.022 10.165 14.953 1.00 97.88 94 ASP A C 1
ATOM 709 O O . ASP A 1 94 ? 9.247 9.345 14.059 1.00 97.88 94 ASP A O 1
ATOM 713 N N . ARG A 1 95 ? 10.016 10.805 15.575 1.00 96.06 95 ARG A N 1
ATOM 714 C CA . ARG A 1 95 ? 11.427 10.454 15.367 1.00 96.06 95 ARG A CA 1
ATOM 715 C C . ARG A 1 95 ? 11.725 9.020 15.802 1.00 96.06 95 ARG A C 1
ATOM 717 O O . ARG A 1 95 ? 12.617 8.413 15.216 1.00 96.06 95 ARG A O 1
ATOM 724 N N . ALA A 1 96 ? 10.982 8.484 16.772 1.00 96.94 96 ALA A N 1
ATOM 725 C CA . ALA A 1 96 ? 11.091 7.093 17.204 1.00 96.94 96 ALA A CA 1
ATOM 726 C C . ALA A 1 96 ? 10.800 6.088 16.076 1.00 96.94 96 ALA A C 1
ATOM 728 O O . ALA A 1 96 ? 11.325 4.984 16.106 1.00 96.94 96 ALA A O 1
ATOM 729 N N . PHE A 1 97 ? 10.030 6.468 15.049 1.00 97.69 97 PHE A N 1
ATOM 730 C CA . PHE A 1 97 ? 9.752 5.615 13.885 1.00 97.69 97 PHE A CA 1
ATOM 731 C C . PHE A 1 97 ? 10.866 5.656 12.825 1.00 97.69 97 PHE A C 1
ATOM 733 O O . PHE A 1 97 ? 10.810 4.943 11.823 1.00 97.69 97 PHE A O 1
ATOM 740 N N . GLY A 1 98 ? 11.878 6.510 13.008 1.00 93.88 98 GLY A N 1
ATOM 741 C CA . GLY A 1 98 ? 12.960 6.701 12.051 1.00 93.88 98 GLY A CA 1
ATOM 742 C C . GLY A 1 98 ? 13.840 5.460 11.887 1.00 93.88 98 GLY A C 1
ATOM 743 O O . GLY A 1 98 ? 14.180 4.788 12.859 1.00 93.88 98 GLY A O 1
ATOM 744 N N . GLY A 1 99 ? 14.236 5.184 10.641 1.00 91.31 99 GLY A N 1
ATOM 745 C CA . GLY A 1 99 ? 15.140 4.080 10.308 1.00 91.31 99 GLY A CA 1
ATOM 746 C C . GLY A 1 99 ? 14.548 2.688 10.539 1.00 91.31 99 GLY A C 1
ATOM 747 O O . GLY A 1 99 ? 15.317 1.752 10.736 1.00 91.31 99 GLY A O 1
ATOM 748 N N . ALA A 1 100 ? 13.216 2.578 10.558 1.00 96.25 100 ALA A N 1
ATOM 749 C CA . ALA A 1 100 ? 12.494 1.315 10.640 1.00 96.25 100 ALA A CA 1
ATOM 750 C C . ALA A 1 100 ? 12.702 0.458 9.382 1.00 96.25 100 ALA A C 1
ATOM 752 O O . ALA A 1 100 ? 12.617 0.964 8.260 1.00 96.25 100 ALA A O 1
ATOM 753 N N . ASP A 1 101 ? 12.889 -0.843 9.576 1.00 96.62 101 ASP A N 1
ATOM 754 C CA . ASP A 1 101 ? 12.692 -1.850 8.540 1.00 96.62 101 ASP A CA 1
ATOM 755 C C . ASP A 1 101 ? 11.202 -2.197 8.357 1.00 96.62 101 ASP A C 1
ATOM 757 O O . ASP A 1 101 ? 10.307 -1.533 8.889 1.00 96.62 101 ASP A O 1
ATOM 761 N N . THR A 1 102 ? 10.912 -3.229 7.567 1.00 97.88 102 THR A N 1
ATOM 762 C CA . THR A 1 102 ? 9.548 -3.671 7.246 1.00 97.88 102 THR A CA 1
ATOM 763 C C . THR A 1 102 ? 8.798 -4.221 8.461 1.00 97.88 102 THR A C 1
ATOM 765 O O . THR A 1 102 ? 7.591 -3.982 8.582 1.00 97.88 102 THR A O 1
ATOM 768 N N . LEU A 1 103 ? 9.486 -4.875 9.403 1.00 98.00 103 LEU A N 1
ATOM 769 C CA . LEU A 1 103 ? 8.892 -5.399 10.635 1.00 98.00 103 LEU A CA 1
ATOM 770 C C . LEU A 1 103 ? 8.436 -4.254 11.548 1.00 98.00 103 LEU A C 1
ATOM 772 O O . LEU A 1 103 ? 7.262 -4.185 11.915 1.00 98.00 103 LEU A O 1
ATOM 776 N N . ALA A 1 104 ? 9.334 -3.313 11.846 1.00 97.88 104 ALA A N 1
ATOM 777 C CA . ALA A 1 104 ? 9.019 -2.151 12.676 1.00 97.88 104 ALA A CA 1
ATOM 778 C C . ALA A 1 104 ? 7.984 -1.222 12.005 1.00 97.88 104 ALA A C 1
ATOM 780 O O . ALA A 1 104 ? 7.089 -0.680 12.666 1.00 97.88 104 ALA A O 1
ATOM 781 N N . THR A 1 105 ? 8.057 -1.066 10.678 1.00 98.56 105 THR A N 1
ATOM 782 C CA . THR A 1 105 ? 7.086 -0.283 9.894 1.00 98.56 105 THR A CA 1
ATOM 783 C C . THR A 1 105 ? 5.688 -0.895 9.962 1.00 98.56 105 THR A C 1
ATOM 785 O O . THR A 1 105 ? 4.718 -0.197 10.266 1.00 98.56 105 THR A O 1
ATOM 788 N N . SER A 1 106 ? 5.569 -2.199 9.700 1.00 98.50 106 SER A N 1
ATOM 789 C CA . SER A 1 106 ? 4.277 -2.893 9.703 1.00 98.50 106 SER A CA 1
ATOM 790 C C . SER A 1 106 ? 3.644 -2.929 11.096 1.00 98.50 106 SER A C 1
ATOM 792 O O . SER A 1 106 ? 2.440 -2.703 11.199 1.00 98.50 106 SER A O 1
ATOM 794 N N . LEU A 1 107 ? 4.431 -3.086 12.169 1.00 98.62 107 LEU A N 1
ATOM 795 C CA . LEU A 1 107 ? 3.933 -2.967 13.544 1.00 98.62 107 LEU A CA 1
ATOM 796 C C . LEU A 1 107 ? 3.330 -1.579 13.803 1.00 98.62 107 LEU A C 1
ATOM 798 O O . LEU A 1 107 ? 2.210 -1.462 14.306 1.00 98.62 107 LEU A O 1
ATOM 802 N N . THR A 1 108 ? 4.058 -0.521 13.436 1.00 98.75 108 THR A N 1
ATOM 803 C CA . THR A 1 108 ? 3.620 0.868 13.643 1.00 98.75 108 THR A CA 1
ATOM 804 C C . THR A 1 108 ? 2.322 1.154 12.885 1.00 98.75 108 THR A C 1
ATOM 806 O O . THR A 1 108 ? 1.360 1.679 13.453 1.00 98.75 108 THR A O 1
ATOM 809 N N . LEU A 1 109 ? 2.248 0.742 11.615 1.00 98.88 109 LEU A N 1
ATOM 810 C CA . LEU A 1 109 ? 1.041 0.867 10.799 1.00 98.88 109 LEU A CA 1
ATOM 811 C C . LEU A 1 109 ? -0.126 0.047 11.368 1.00 98.88 109 LEU A C 1
ATOM 813 O O . LEU A 1 109 ? -1.237 0.570 11.441 1.00 98.88 109 LEU A O 1
ATOM 817 N N . ALA A 1 110 ? 0.102 -1.184 11.839 1.00 98.75 110 ALA A N 1
ATOM 818 C CA . ALA A 1 110 ? -0.934 -2.017 12.452 1.00 98.75 110 ALA A CA 1
ATOM 819 C C . ALA A 1 110 ? -1.532 -1.364 13.710 1.00 98.75 110 ALA A C 1
ATOM 821 O O . ALA A 1 110 ? -2.751 -1.383 13.904 1.00 98.75 110 ALA A O 1
ATOM 822 N N . LYS A 1 111 ? -0.705 -0.710 14.537 1.00 98.56 111 LYS A N 1
ATOM 823 C CA . LYS A 1 111 ? -1.169 0.076 15.696 1.00 98.56 111 LYS A CA 1
ATOM 824 C C . LYS A 1 111 ? -2.026 1.265 15.257 1.00 98.56 111 LYS A C 1
ATOM 826 O O . LYS A 1 111 ? -3.094 1.483 15.833 1.00 98.56 111 LYS A O 1
ATOM 831 N N . GLY A 1 112 ? -1.612 1.977 14.206 1.00 98.75 112 GLY A N 1
ATOM 832 C CA . GLY A 1 112 ? -2.394 3.054 13.592 1.00 98.75 112 GLY A CA 1
ATOM 833 C C . GLY A 1 112 ? -3.747 2.578 13.048 1.00 98.75 112 GLY A C 1
ATOM 834 O O . GLY A 1 112 ? -4.780 3.155 13.381 1.00 98.75 112 GLY A O 1
ATOM 835 N N . ILE A 1 113 ? -3.766 1.482 12.285 1.00 98.81 113 ILE A N 1
ATOM 836 C CA . ILE A 1 113 ? -4.985 0.843 11.756 1.00 98.81 113 ILE A CA 1
ATOM 837 C C . ILE A 1 113 ? -5.916 0.434 12.899 1.00 98.81 113 ILE A C 1
ATOM 839 O O . ILE A 1 113 ? -7.111 0.733 12.871 1.00 98.81 113 ILE A O 1
ATOM 843 N N . GLY A 1 114 ? -5.370 -0.201 13.938 1.00 98.25 114 GLY A N 1
ATOM 844 C CA . GLY A 1 114 ? -6.122 -0.582 15.128 1.00 98.25 114 GLY A CA 1
ATOM 845 C C . GLY A 1 114 ? -6.743 0.622 15.838 1.00 98.25 114 GLY A C 1
ATOM 846 O O . GLY A 1 114 ? -7.891 0.543 16.279 1.00 98.25 114 GLY A O 1
ATOM 847 N N . GLN A 1 115 ? -6.029 1.747 15.921 1.00 98.44 115 GLN A N 1
ATOM 848 C CA . GLN A 1 115 ? -6.552 2.982 16.504 1.00 98.44 115 GLN A CA 1
ATOM 849 C C . GLN A 1 115 ? -7.670 3.595 15.648 1.00 98.44 115 GLN A C 1
ATOM 851 O O . GLN A 1 115 ? -8.724 3.922 16.192 1.00 98.44 115 GLN A O 1
ATOM 856 N N . ILE A 1 116 ? -7.501 3.668 14.321 1.00 98.25 116 ILE A N 1
ATOM 857 C CA . ILE A 1 116 ? -8.555 4.116 13.391 1.00 98.25 116 ILE A CA 1
ATOM 858 C C . ILE A 1 116 ? -9.804 3.244 13.546 1.00 98.25 116 ILE A C 1
ATOM 860 O O . ILE A 1 116 ? -10.904 3.763 13.730 1.00 98.25 116 ILE A O 1
ATOM 864 N N . GLY A 1 117 ? -9.633 1.919 13.540 1.00 96.44 117 GLY A N 1
ATOM 865 C CA . GLY A 1 117 ? -10.719 0.962 13.730 1.00 96.44 117 GLY A CA 1
ATOM 866 C C . GLY A 1 117 ? -11.456 1.168 15.053 1.00 96.44 117 GLY A C 1
ATOM 867 O O . GLY A 1 117 ? -12.684 1.201 15.071 1.00 96.44 117 GLY A O 1
ATOM 868 N N . LYS A 1 118 ? -10.734 1.377 16.161 1.00 95.75 118 LYS A N 1
ATOM 869 C CA . LYS A 1 118 ? -11.344 1.676 17.469 1.00 95.75 118 LYS A CA 1
ATOM 870 C C . LYS A 1 118 ? -12.161 2.967 17.440 1.00 95.75 118 LYS A C 1
ATOM 872 O O . LYS A 1 118 ? -13.276 2.977 17.955 1.00 95.75 118 LYS A O 1
ATOM 877 N N . THR A 1 119 ? -11.636 4.038 16.845 1.00 94.00 119 THR A N 1
ATOM 878 C CA . THR A 1 119 ? -12.328 5.335 16.778 1.00 94.00 119 THR A CA 1
ATOM 879 C C . THR A 1 119 ? -13.547 5.299 15.852 1.00 94.00 119 THR A C 1
ATOM 881 O O . THR A 1 119 ? -14.560 5.919 16.164 1.00 94.00 119 THR A O 1
ATOM 884 N N . ALA A 1 120 ? -13.481 4.552 14.747 1.00 92.00 120 ALA A N 1
ATOM 885 C CA . ALA A 1 120 ? -14.561 4.440 13.764 1.00 92.00 120 ALA A CA 1
ATOM 886 C C . ALA A 1 120 ? -15.601 3.345 14.086 1.00 92.00 120 ALA A C 1
ATOM 888 O O . ALA A 1 120 ? -16.620 3.247 13.407 1.00 92.00 120 ALA A O 1
ATOM 889 N N . GLY A 1 121 ? -15.367 2.511 15.108 1.00 91.31 121 GLY A N 1
ATOM 890 C CA . GLY A 1 121 ? -16.235 1.374 15.443 1.00 91.31 121 GLY A CA 1
ATOM 891 C C . GLY A 1 121 ? -16.024 0.129 14.568 1.00 91.31 121 GLY A C 1
ATOM 892 O O . GLY A 1 121 ? -16.862 -0.772 14.578 1.00 91.31 121 GLY A O 1
ATOM 893 N N . GLY A 1 122 ? -14.913 0.068 13.831 1.00 94.00 122 GLY A N 1
ATOM 894 C CA . GLY A 1 122 ? -14.503 -1.042 12.974 1.00 94.00 122 GLY A CA 1
ATOM 895 C C . GLY A 1 122 ? -13.833 -0.581 11.676 1.00 94.00 122 GLY A C 1
ATOM 896 O O . GLY A 1 122 ? -13.852 0.600 11.321 1.00 94.00 122 GLY A O 1
ATOM 897 N N . TYR A 1 123 ? -13.247 -1.538 10.964 1.00 96.94 123 TYR A N 1
ATOM 898 C CA . TYR A 1 123 ? -12.822 -1.410 9.571 1.00 96.94 123 TYR A CA 1
ATOM 899 C C . TYR A 1 123 ? -13.111 -2.727 8.847 1.00 96.94 123 TYR A C 1
ATOM 901 O O . TYR A 1 123 ? -13.229 -3.774 9.488 1.00 96.94 123 TYR A O 1
ATOM 909 N N . ASP A 1 124 ? -13.228 -2.670 7.524 1.00 97.56 124 ASP A N 1
ATOM 910 C CA . ASP A 1 124 ? -13.500 -3.846 6.701 1.00 97.56 124 ASP A CA 1
ATOM 911 C C . ASP A 1 124 ? -12.289 -4.237 5.851 1.00 97.56 124 ASP A C 1
ATOM 913 O O . ASP A 1 124 ? -12.038 -5.416 5.635 1.00 97.56 124 ASP A O 1
ATOM 917 N N . LEU A 1 125 ? -11.530 -3.270 5.343 1.00 98.12 125 LEU A N 1
ATOM 918 C CA . LEU A 1 125 ? -10.468 -3.554 4.385 1.00 98.12 125 LEU A CA 1
ATOM 919 C C . LEU A 1 125 ? -9.270 -2.650 4.629 1.00 98.12 125 LEU A C 1
ATOM 921 O O . LEU A 1 125 ? -9.431 -1.441 4.772 1.00 98.12 125 LEU A O 1
ATOM 925 N N . VAL A 1 126 ? -8.076 -3.230 4.642 1.00 98.88 126 VAL A N 1
ATOM 926 C CA . VAL A 1 126 ? -6.821 -2.484 4.563 1.00 98.88 126 VAL A CA 1
ATOM 927 C C . VAL A 1 126 ? -6.256 -2.676 3.164 1.00 98.88 126 VAL A C 1
ATOM 929 O O . VAL A 1 126 ? -6.118 -3.814 2.721 1.00 98.88 126 VAL A O 1
ATOM 932 N N . LEU A 1 127 ? -5.946 -1.590 2.462 1.00 98.81 127 LEU A N 1
ATOM 933 C CA . LEU A 1 127 ? -5.313 -1.638 1.146 1.00 98.81 127 LEU A CA 1
ATOM 934 C C . LEU A 1 127 ? -3.929 -0.998 1.200 1.00 98.81 127 LEU A C 1
ATOM 936 O O . LEU A 1 127 ? -3.722 0.008 1.876 1.00 98.81 127 LEU A O 1
ATOM 940 N N . CYS A 1 128 ? -2.990 -1.572 0.467 1.00 98.56 128 CYS A N 1
ATOM 941 C CA . CYS A 1 128 ? -1.636 -1.064 0.280 1.00 98.56 128 CYS A CA 1
ATOM 942 C C . CYS A 1 128 ? -1.254 -1.220 -1.196 1.00 98.56 128 CYS A C 1
ATOM 944 O O . CYS A 1 128 ? -1.809 -2.084 -1.880 1.00 98.56 128 CYS A O 1
ATOM 946 N N . GLY A 1 129 ? -0.285 -0.454 -1.692 1.00 98.19 129 GLY A N 1
ATOM 947 C CA . GLY A 1 129 ? 0.435 -0.865 -2.895 1.00 98.19 129 GLY A CA 1
ATOM 948 C C . GLY A 1 129 ? 1.179 -2.188 -2.671 1.00 98.19 129 GLY A C 1
ATOM 949 O O . GLY A 1 129 ? 1.438 -2.581 -1.531 1.00 98.19 129 GLY A O 1
ATOM 950 N N . GLU A 1 130 ? 1.499 -2.898 -3.754 1.00 97.00 130 GLU A N 1
ATOM 951 C CA . GLU A 1 130 ? 2.261 -4.153 -3.697 1.00 97.00 130 GLU A CA 1
ATOM 952 C C . GLU A 1 130 ? 3.636 -3.963 -3.052 1.00 97.00 130 GLU A C 1
ATOM 954 O O . GLU A 1 130 ? 4.016 -4.737 -2.178 1.00 97.00 130 GLU A O 1
ATOM 959 N N . GLU A 1 131 ? 4.334 -2.891 -3.424 1.00 95.88 131 GLU A N 1
ATOM 960 C CA . GLU A 1 131 ? 5.646 -2.518 -2.923 1.00 95.88 131 GLU A CA 1
ATOM 961 C C . GLU A 1 131 ? 5.873 -1.011 -3.085 1.00 95.88 131 GLU A C 1
ATOM 963 O O . GLU A 1 131 ? 5.179 -0.334 -3.848 1.00 95.88 131 GLU A O 1
ATOM 968 N N . SER A 1 132 ? 6.853 -0.469 -2.362 1.00 95.31 132 SER A N 1
ATOM 969 C CA . SER A 1 132 ? 7.287 0.920 -2.528 1.00 95.31 132 SER A CA 1
ATOM 970 C C . SER A 1 132 ? 8.477 1.019 -3.476 1.00 95.31 132 SER A C 1
ATOM 972 O O . SER A 1 132 ? 9.430 0.266 -3.297 1.00 95.31 132 SER A O 1
ATOM 974 N N . SER A 1 133 ? 8.495 1.997 -4.381 1.00 91.19 133 SER A N 1
ATOM 975 C CA . SER A 1 133 ? 9.560 2.154 -5.393 1.00 91.19 133 SER A CA 1
ATOM 976 C C . SER A 1 133 ? 10.980 2.386 -4.849 1.00 91.19 133 SER A C 1
ATOM 978 O O . SER A 1 133 ? 11.956 2.186 -5.566 1.00 91.19 133 SER A O 1
ATOM 980 N N . ASP A 1 134 ? 11.125 2.814 -3.594 1.00 88.12 134 ASP A N 1
ATOM 981 C CA . ASP A 1 134 ? 12.419 3.084 -2.961 1.00 88.12 134 ASP A CA 1
ATOM 982 C C . ASP A 1 134 ? 12.998 1.879 -2.203 1.00 88.12 134 ASP A C 1
ATOM 984 O O . ASP A 1 134 ? 14.217 1.713 -2.164 1.00 88.12 134 ASP A O 1
ATOM 988 N N . GLY A 1 135 ? 12.136 1.076 -1.570 1.00 88.19 135 GLY A N 1
ATOM 989 C CA . GLY A 1 135 ? 12.514 -0.103 -0.782 1.00 88.19 135 GLY A CA 1
ATOM 990 C C . GLY A 1 135 ? 12.318 -1.448 -1.490 1.00 88.19 135 GLY A C 1
ATOM 991 O O . GLY A 1 135 ? 13.071 -2.372 -1.209 1.00 88.19 135 GLY A O 1
ATOM 992 N N . ALA A 1 136 ? 11.324 -1.551 -2.380 1.00 92.44 136 ALA A N 1
ATOM 993 C CA . ALA A 1 136 ? 11.003 -2.709 -3.224 1.00 92.44 136 ALA A CA 1
ATOM 994 C C . ALA A 1 136 ? 11.002 -4.080 -2.509 1.00 92.44 136 ALA A C 1
ATOM 996 O O . ALA A 1 136 ? 11.458 -5.078 -3.059 1.00 92.44 136 ALA A O 1
ATOM 997 N N . THR A 1 137 ? 10.542 -4.137 -1.250 1.00 96.12 137 THR A N 1
ATOM 998 C CA . THR A 1 137 ? 10.517 -5.396 -0.480 1.00 96.12 137 THR A CA 1
ATOM 999 C C . THR A 1 137 ? 9.216 -6.177 -0.648 1.00 96.12 137 THR A C 1
ATOM 1001 O O . THR A 1 137 ? 9.212 -7.396 -0.536 1.00 96.12 137 THR A O 1
ATOM 1004 N N . GLY A 1 138 ? 8.090 -5.485 -0.848 1.00 96.44 138 GLY A N 1
ATOM 1005 C CA . GLY A 1 138 ? 6.756 -6.095 -0.878 1.00 96.44 138 GLY A CA 1
ATOM 1006 C C . GLY A 1 138 ? 6.286 -6.714 0.451 1.00 96.44 138 GLY A C 1
ATOM 1007 O O . GLY A 1 138 ? 5.271 -7.405 0.492 1.00 96.44 138 GLY A O 1
ATOM 1008 N N . GLU A 1 139 ? 7.002 -6.477 1.556 1.00 98.31 139 GLU A N 1
ATOM 1009 C CA . GLU A 1 139 ? 6.788 -7.190 2.828 1.00 98.31 139 GLU A CA 1
ATOM 1010 C C . GLU A 1 139 ? 5.742 -6.536 3.742 1.00 98.31 139 GLU A C 1
ATOM 1012 O O . GLU A 1 139 ? 5.107 -7.213 4.547 1.00 98.31 139 GLU A O 1
ATOM 1017 N N . VAL A 1 140 ? 5.524 -5.222 3.633 1.00 98.50 140 VAL A N 1
ATOM 1018 C CA . VAL A 1 140 ? 4.628 -4.502 4.558 1.00 98.50 140 VAL A CA 1
ATOM 1019 C C . VAL A 1 140 ? 3.176 -5.007 4.492 1.00 98.50 140 VAL A C 1
ATOM 1021 O O . VAL A 1 140 ? 2.616 -5.258 5.562 1.00 98.50 140 VAL A O 1
ATOM 1024 N N . PRO A 1 141 ? 2.547 -5.205 3.313 1.00 98.31 141 PRO A N 1
ATOM 1025 C CA . PRO A 1 141 ? 1.179 -5.725 3.248 1.00 98.31 141 PRO A CA 1
ATOM 1026 C C . PRO A 1 141 ? 0.992 -7.111 3.904 1.00 98.31 141 PRO A C 1
ATOM 1028 O O . PRO A 1 141 ? 0.095 -7.238 4.742 1.00 98.31 141 PRO A O 1
ATOM 1031 N N . PRO A 1 142 ? 1.810 -8.149 3.619 1.00 98.44 142 PRO A N 1
ATOM 1032 C CA . PRO A 1 142 ? 1.664 -9.434 4.300 1.00 98.44 142 PRO A CA 1
ATOM 1033 C C . PRO A 1 142 ? 1.972 -9.359 5.798 1.00 98.44 142 PRO A C 1
ATOM 1035 O O . PRO A 1 142 ? 1.269 -9.993 6.584 1.00 98.44 142 PRO A O 1
ATOM 1038 N N . SER A 1 143 ? 2.954 -8.558 6.225 1.00 98.44 143 SER A N 1
ATOM 1039 C CA . SER A 1 143 ? 3.222 -8.363 7.655 1.00 98.44 143 SER A CA 1
ATOM 1040 C C . SER A 1 143 ? 2.064 -7.671 8.378 1.00 98.44 143 SER A C 1
ATOM 1042 O O . SER A 1 143 ? 1.761 -8.015 9.517 1.00 98.44 143 SER A O 1
ATOM 1044 N N . LEU A 1 144 ? 1.372 -6.728 7.730 1.00 98.69 144 LEU A N 1
ATOM 1045 C CA . LEU A 1 144 ? 0.162 -6.113 8.284 1.00 98.69 144 LEU A CA 1
ATOM 1046 C C . LEU A 1 144 ? -0.940 -7.141 8.538 1.00 98.69 144 LEU A C 1
ATOM 1048 O O . LEU A 1 144 ? -1.603 -7.072 9.570 1.00 98.69 144 LEU A O 1
ATOM 1052 N N . ALA A 1 145 ? -1.133 -8.084 7.617 1.00 98.62 145 ALA A N 1
ATOM 1053 C CA . ALA A 1 145 ? -2.134 -9.136 7.766 1.00 98.62 145 ALA A CA 1
ATOM 1054 C C . ALA A 1 145 ? -1.861 -10.011 8.994 1.00 98.62 145 ALA A C 1
ATOM 1056 O O . ALA A 1 145 ? -2.781 -10.298 9.757 1.00 98.62 145 ALA A O 1
ATOM 1057 N N . GLU A 1 146 ? -0.588 -10.353 9.211 1.00 98.56 146 GLU A N 1
ATOM 1058 C CA . GLU A 1 146 ? -0.132 -11.091 10.390 1.00 98.56 146 GLU A CA 1
ATOM 1059 C C . GLU A 1 146 ? -0.381 -10.300 11.682 1.00 98.56 146 GLU A C 1
ATOM 1061 O O . GLU A 1 146 ? -1.024 -10.800 12.601 1.00 98.56 146 GLU A O 1
ATOM 1066 N N . TRP A 1 147 ? 0.046 -9.033 11.751 1.00 98.25 147 TRP A N 1
ATOM 1067 C CA . TRP A 1 147 ? -0.140 -8.208 12.953 1.00 98.25 147 TRP A CA 1
ATOM 1068 C C . TRP A 1 147 ? -1.605 -7.978 13.326 1.00 98.25 147 TRP A C 1
ATOM 1070 O O . TRP A 1 147 ? -1.931 -7.817 14.504 1.00 98.25 147 TRP A O 1
ATOM 1080 N N . LEU A 1 148 ? -2.476 -7.900 12.322 1.00 98.25 148 LEU A N 1
ATOM 1081 C CA . LEU A 1 148 ? -3.905 -7.672 12.502 1.00 98.25 148 LEU A CA 1
ATOM 1082 C C . LEU A 1 148 ? -4.692 -8.976 12.704 1.00 98.25 148 LEU A C 1
ATOM 1084 O O . LEU A 1 148 ? -5.870 -8.889 13.048 1.00 98.25 148 LEU A O 1
ATOM 1088 N N . ASP A 1 149 ? -4.057 -10.142 12.527 1.00 98.12 149 ASP A N 1
ATOM 1089 C CA . ASP A 1 149 ? -4.678 -11.475 12.557 1.00 98.12 149 ASP A CA 1
ATOM 1090 C C . ASP A 1 149 ? -5.871 -11.582 11.585 1.00 98.12 149 ASP A C 1
ATOM 1092 O O . ASP A 1 149 ? -6.995 -11.950 11.940 1.00 98.12 149 ASP A O 1
ATOM 1096 N N . VAL A 1 150 ? -5.641 -11.183 10.329 1.00 98.31 150 VAL A N 1
ATOM 1097 C CA . VAL A 1 150 ? -6.658 -11.170 9.265 1.00 98.31 150 VAL A CA 1
ATOM 1098 C C . VAL A 1 150 ? -6.143 -11.835 7.987 1.00 98.31 150 VAL A C 1
ATOM 1100 O O . VAL A 1 150 ? -4.943 -11.828 7.713 1.00 98.31 150 VAL A O 1
ATOM 1103 N N . PRO A 1 151 ? -7.030 -12.405 7.150 1.00 98.31 151 PRO A N 1
ATOM 1104 C CA . PRO A 1 151 ? -6.628 -12.940 5.854 1.00 98.31 151 PRO A CA 1
ATOM 1105 C C . PRO A 1 151 ? -6.076 -11.857 4.918 1.00 98.31 151 PRO A C 1
ATOM 1107 O O . PRO A 1 151 ? -6.410 -10.675 5.032 1.00 98.31 151 PRO A O 1
ATOM 1110 N N . GLN A 1 152 ? -5.308 -12.293 3.917 1.00 98.38 152 GLN A N 1
ATOM 1111 C CA . GLN A 1 152 ? -4.720 -11.407 2.916 1.00 98.38 152 GLN A CA 1
ATOM 1112 C C . GLN A 1 152 ? -4.880 -11.878 1.473 1.00 98.38 152 GLN A C 1
ATOM 1114 O O . GLN A 1 152 ? -4.997 -13.074 1.199 1.00 98.38 152 GLN A O 1
ATOM 1119 N N . VAL A 1 153 ? -4.806 -10.917 0.551 1.00 98.12 153 VAL A N 1
ATOM 1120 C CA . VAL A 1 153 ? -4.587 -11.149 -0.880 1.00 98.12 153 VAL A CA 1
ATOM 1121 C C . VAL A 1 153 ? -3.518 -10.193 -1.382 1.00 98.12 153 VAL A C 1
ATOM 1123 O O . VAL A 1 153 ? -3.702 -8.981 -1.339 1.00 98.12 153 VAL A O 1
ATOM 1126 N N . THR A 1 154 ? -2.424 -10.734 -1.900 1.00 97.75 154 THR A N 1
ATOM 1127 C CA . THR A 1 154 ? -1.406 -9.946 -2.594 1.00 97.75 154 THR A CA 1
ATOM 1128 C C . THR A 1 154 ? -1.674 -9.903 -4.097 1.00 97.75 154 THR A C 1
ATOM 1130 O O . THR A 1 154 ? -2.343 -10.794 -4.628 1.00 97.75 154 THR A O 1
ATOM 1133 N N . TYR A 1 155 ? -1.166 -8.868 -4.772 1.00 97.44 155 TYR A N 1
ATOM 1134 C CA . TYR A 1 155 ? -1.274 -8.680 -6.226 1.00 97.44 155 TYR A CA 1
ATOM 1135 C C . TYR A 1 155 ? -2.727 -8.671 -6.735 1.00 97.44 155 TYR A C 1
ATOM 1137 O O . TYR A 1 155 ? -3.062 -9.268 -7.762 1.00 97.44 155 TYR A O 1
ATOM 1145 N N . ALA A 1 156 ? -3.632 -8.030 -5.990 1.00 98.00 156 ALA A N 1
ATOM 1146 C CA . ALA A 1 156 ? -5.041 -7.956 -6.348 1.00 98.00 156 ALA A CA 1
ATOM 1147 C C . ALA A 1 156 ? -5.271 -6.971 -7.502 1.00 98.00 156 ALA A C 1
ATOM 1149 O O . ALA A 1 156 ? -5.070 -5.770 -7.357 1.00 98.00 156 ALA A O 1
ATOM 1150 N N . THR A 1 157 ? -5.774 -7.479 -8.626 1.00 96.81 157 THR A N 1
ATOM 1151 C CA . THR A 1 157 ? -6.084 -6.699 -9.837 1.00 96.81 157 THR A CA 1
ATOM 1152 C C . THR A 1 157 ? -7.564 -6.327 -9.947 1.00 96.81 157 THR A C 1
ATOM 1154 O O . THR A 1 157 ? -7.939 -5.468 -10.741 1.00 96.81 157 THR A O 1
ATOM 1157 N N . ALA A 1 158 ? -8.436 -6.955 -9.153 1.00 96.62 158 ALA A N 1
ATOM 1158 C CA . ALA A 1 158 ? -9.833 -6.550 -9.018 1.00 96.62 158 ALA A CA 1
ATOM 1159 C C . ALA A 1 158 ? -10.414 -7.003 -7.677 1.00 96.62 158 ALA A C 1
ATOM 1161 O O . ALA A 1 158 ? -10.143 -8.119 -7.231 1.00 96.62 158 ALA A O 1
ATOM 1162 N N . LEU A 1 159 ? -11.275 -6.174 -7.086 1.00 96.56 159 LEU A N 1
ATOM 1163 C CA . LEU A 1 159 ? -12.015 -6.487 -5.866 1.00 96.56 159 LEU A CA 1
ATOM 1164 C C . LEU A 1 159 ? -13.517 -6.324 -6.084 1.00 96.56 159 LEU A C 1
ATOM 1166 O O . LEU A 1 159 ? -13.973 -5.399 -6.755 1.00 96.56 159 LEU A O 1
ATOM 1170 N N . ASP A 1 160 ? -14.288 -7.210 -5.467 1.00 95.69 160 ASP A N 1
ATOM 1171 C CA . ASP A 1 160 ? -15.735 -7.100 -5.370 1.00 95.69 160 ASP A CA 1
ATOM 1172 C C . ASP A 1 160 ? -16.236 -7.627 -4.015 1.00 95.69 160 ASP A C 1
ATOM 1174 O O . ASP A 1 160 ? -15.525 -8.340 -3.307 1.00 95.69 160 ASP A O 1
ATOM 1178 N N . LEU A 1 161 ? -17.475 -7.304 -3.650 1.00 93.56 161 LEU A N 1
ATOM 1179 C CA . LEU A 1 161 ? -18.150 -7.876 -2.487 1.00 93.56 161 LEU A CA 1
ATOM 1180 C C . LEU A 1 161 ? -19.191 -8.895 -2.943 1.00 93.56 161 LEU A C 1
ATOM 1182 O O . LEU A 1 161 ? -20.051 -8.605 -3.773 1.00 93.56 161 LEU A O 1
ATOM 1186 N N . VAL A 1 162 ? -19.145 -10.088 -2.357 1.00 92.50 162 VAL A N 1
ATOM 1187 C CA . VAL A 1 162 ? -20.116 -11.159 -2.612 1.00 92.50 162 VAL A CA 1
ATOM 1188 C C . VAL A 1 162 ? -20.824 -11.572 -1.328 1.00 92.50 162 VAL A C 1
ATOM 1190 O O . VAL A 1 162 ? -20.327 -11.349 -0.220 1.00 92.50 162 VAL A O 1
ATOM 1193 N N . ALA A 1 163 ? -22.000 -12.184 -1.466 1.00 88.94 163 ALA A N 1
ATOM 1194 C CA . ALA A 1 163 ? -22.699 -12.769 -0.329 1.00 88.94 163 ALA A CA 1
ATOM 1195 C C . ALA A 1 163 ? -21.844 -13.882 0.300 1.00 88.94 163 ALA A C 1
ATOM 1197 O O . ALA A 1 163 ? -21.300 -14.739 -0.398 1.00 88.94 163 ALA A O 1
ATOM 1198 N N . GLY A 1 164 ? -21.725 -13.859 1.624 1.00 84.62 164 GLY A N 1
ATOM 1199 C CA . GLY A 1 164 ? -21.129 -14.942 2.394 1.00 84.62 164 GLY A CA 1
ATOM 1200 C C . GLY A 1 164 ? -22.048 -16.160 2.460 1.00 84.62 164 GLY A C 1
ATOM 1201 O O . GLY A 1 164 ? -23.240 -16.074 2.171 1.00 84.62 164 GLY A O 1
ATOM 1202 N N . ASP A 1 165 ? -21.498 -17.294 2.889 1.00 80.88 165 ASP A N 1
ATOM 1203 C CA . ASP A 1 165 ? -22.156 -18.610 2.823 1.00 80.88 165 ASP A CA 1
ATOM 1204 C C . ASP A 1 165 ? -23.521 -18.675 3.526 1.00 80.88 165 ASP A C 1
ATOM 1206 O O . ASP A 1 165 ? -24.382 -19.465 3.154 1.00 80.88 165 ASP A O 1
ATOM 1210 N N . ASN A 1 166 ? -23.738 -17.837 4.543 1.00 78.56 166 ASN A N 1
ATOM 1211 C CA . ASN A 1 166 ? -24.992 -17.771 5.294 1.00 78.56 166 ASN A CA 1
ATOM 1212 C C . ASN A 1 166 ? -25.971 -16.697 4.777 1.00 78.56 166 ASN A C 1
ATOM 1214 O O . ASN A 1 166 ? -27.003 -16.473 5.408 1.00 78.56 166 ASN A O 1
ATOM 1218 N N . GLY A 1 167 ? -25.634 -15.987 3.692 1.00 75.44 167 GLY A N 1
ATOM 1219 C CA . GLY A 1 167 ? -26.416 -14.891 3.105 1.00 75.44 167 GLY A CA 1
ATOM 1220 C C . GLY A 1 167 ? -26.534 -13.634 3.975 1.00 75.44 167 GLY A C 1
ATOM 1221 O O . GLY A 1 167 ? -27.207 -12.682 3.591 1.00 75.44 167 GLY A O 1
ATOM 1222 N N . ARG A 1 168 ? -25.906 -13.625 5.156 1.00 74.44 168 ARG A N 1
ATOM 1223 C CA . ARG A 1 168 ? -25.991 -12.546 6.152 1.00 74.44 168 ARG A CA 1
ATOM 1224 C C . ARG A 1 168 ? -24.688 -11.772 6.281 1.00 74.44 168 ARG A C 1
ATOM 1226 O O . ARG A 1 168 ? -24.712 -10.660 6.784 1.00 74.44 168 ARG A O 1
ATOM 1233 N N . THR A 1 169 ? -23.563 -12.340 5.862 1.00 82.12 169 THR A N 1
ATOM 1234 C CA . THR A 1 169 ? -22.264 -11.658 5.842 1.00 82.12 169 THR A CA 1
ATOM 1235 C C . THR A 1 169 ? -21.853 -11.316 4.415 1.00 82.12 169 THR A C 1
ATOM 1237 O O . THR A 1 169 ? -22.370 -11.884 3.454 1.00 82.12 169 THR A O 1
ATOM 1240 N N . ARG A 1 170 ? -20.920 -10.373 4.270 1.00 88.88 170 ARG A N 1
ATOM 1241 C CA . ARG A 1 170 ? -20.221 -10.107 3.008 1.00 88.88 170 ARG A CA 1
ATOM 1242 C C . ARG A 1 170 ? -18.868 -10.812 3.044 1.00 88.88 170 ARG A C 1
ATOM 1244 O O . ARG A 1 170 ? -18.269 -10.940 4.111 1.00 88.88 170 ARG A O 1
ATOM 1251 N N . ARG A 1 171 ? -18.400 -11.267 1.888 1.00 93.94 171 ARG A N 1
ATOM 1252 C CA . ARG A 1 171 ? -17.031 -11.740 1.669 1.00 93.94 171 ARG A CA 1
ATOM 1253 C C . ARG A 1 171 ? -16.378 -10.876 0.604 1.00 93.94 171 ARG A C 1
ATOM 1255 O O . ARG A 1 171 ? -17.050 -10.447 -0.336 1.00 93.94 171 ARG A O 1
ATOM 1262 N N . LEU A 1 172 ? -15.078 -10.661 0.740 1.00 96.38 172 LEU A N 1
ATOM 1263 C CA . LEU A 1 172 ? -14.275 -10.072 -0.318 1.00 96.38 172 LEU A CA 1
ATOM 1264 C C . LEU A 1 172 ? -14.072 -11.122 -1.406 1.00 96.38 172 LEU A C 1
ATOM 1266 O O . LEU A 1 172 ? -13.634 -12.230 -1.102 1.00 96.38 172 LEU A O 1
ATOM 1270 N N . GLN A 1 173 ? -14.379 -10.791 -2.654 1.00 97.06 173 GLN A N 1
ATOM 1271 C CA . GLN A 1 173 ? -13.935 -11.543 -3.817 1.00 97.06 173 GLN A CA 1
ATOM 1272 C C . GLN A 1 173 ? -12.792 -10.775 -4.473 1.00 97.06 173 GLN A C 1
ATOM 1274 O O . GLN A 1 173 ? -12.976 -9.632 -4.876 1.00 97.06 173 GLN A O 1
ATOM 1279 N N . ALA A 1 174 ? -11.629 -11.402 -4.591 1.00 97.75 174 ALA A N 1
ATOM 1280 C CA . ALA A 1 174 ? -10.443 -10.778 -5.158 1.00 97.75 174 ALA A CA 1
ATOM 1281 C C . ALA A 1 174 ? -9.942 -11.583 -6.353 1.00 97.75 174 ALA A C 1
ATOM 1283 O O . ALA A 1 174 ? -9.803 -12.802 -6.261 1.00 97.75 174 ALA A O 1
ATOM 1284 N N . ARG A 1 175 ? -9.650 -10.910 -7.464 1.00 97.50 175 ARG A N 1
ATOM 1285 C CA . ARG A 1 175 ? -8.839 -11.465 -8.548 1.00 97.50 175 ARG A CA 1
ATOM 1286 C C . ARG A 1 175 ? -7.386 -11.110 -8.251 1.00 97.50 175 ARG A C 1
ATOM 1288 O O . ARG A 1 175 ? -7.086 -9.922 -8.171 1.00 97.50 175 ARG A O 1
ATOM 1295 N N . ARG A 1 176 ? -6.510 -12.103 -8.096 1.00 95.44 176 ARG A N 1
ATOM 1296 C CA . ARG A 1 176 ? -5.065 -11.885 -7.927 1.00 95.44 176 ARG A CA 1
ATOM 1297 C C . ARG A 1 176 ? -4.279 -12.383 -9.123 1.00 95.44 176 ARG A C 1
ATOM 1299 O O . ARG A 1 176 ? -4.638 -13.410 -9.698 1.00 95.44 176 ARG A O 1
ATOM 1306 N N . GLU A 1 177 ? -3.237 -11.656 -9.484 1.00 93.19 177 GLU A N 1
ATOM 1307 C CA . GLU A 1 177 ? -2.287 -12.084 -10.504 1.00 93.19 177 GLU A CA 1
ATOM 1308 C C . GLU A 1 177 ? -1.294 -13.093 -9.919 1.00 93.19 177 GLU A C 1
ATOM 1310 O O . GLU A 1 177 ? -0.894 -12.996 -8.759 1.00 93.19 177 GLU A O 1
ATOM 1315 N N . ILE A 1 178 ? -0.956 -14.103 -10.715 1.00 92.81 178 ILE A N 1
ATOM 1316 C CA . ILE A 1 178 ? 0.073 -15.100 -10.417 1.00 92.81 178 ILE A CA 1
ATOM 1317 C C . ILE A 1 178 ? 0.875 -15.353 -11.691 1.00 92.81 178 ILE A C 1
ATOM 1319 O O . ILE A 1 178 ? 0.425 -15.036 -12.795 1.00 92.81 178 ILE A O 1
ATOM 1323 N N . GLU A 1 179 ? 2.04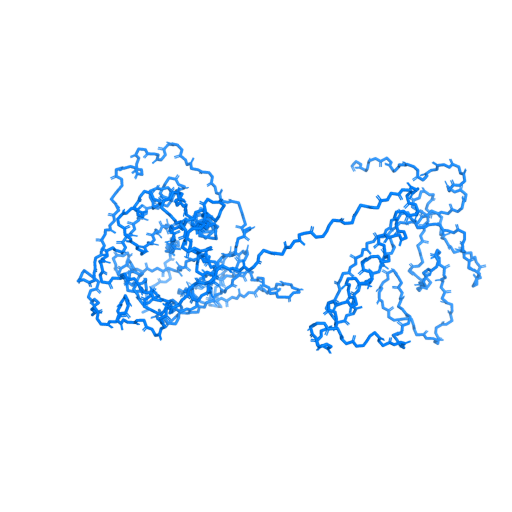2 -15.979 -11.569 1.00 87.38 179 GLU A N 1
ATOM 1324 C CA . GLU A 1 179 ? 2.810 -16.374 -12.746 1.00 87.38 179 GLU A CA 1
ATOM 1325 C C . GLU A 1 179 ? 1.961 -17.252 -13.687 1.00 87.38 179 GLU A C 1
ATOM 1327 O O . GLU A 1 179 ? 1.382 -18.262 -13.284 1.00 87.38 179 GLU A O 1
ATOM 1332 N N . GLY A 1 180 ? 1.856 -16.839 -14.952 1.00 88.56 180 GLY A N 1
ATOM 1333 C CA . GLY A 1 180 ? 1.099 -17.559 -15.977 1.00 88.56 180 GLY A CA 1
ATOM 1334 C C . GLY A 1 180 ? -0.424 -17.380 -15.933 1.00 88.56 180 GLY A C 1
ATOM 1335 O O . GLY A 1 180 ? -1.113 -18.010 -16.738 1.00 88.56 180 GLY A O 1
ATOM 1336 N N . GLY A 1 181 ? -0.982 -16.534 -15.055 1.00 92.06 181 GLY A N 1
ATOM 1337 C CA . GLY A 1 181 ? -2.425 -16.295 -15.045 1.00 92.06 181 GLY A CA 1
ATOM 1338 C C . GLY A 1 181 ? -2.963 -15.513 -13.849 1.00 92.06 181 GLY A C 1
ATOM 1339 O O . GLY A 1 181 ? -2.411 -14.509 -13.418 1.00 92.06 181 GLY A O 1
ATOM 1340 N N . HIS A 1 182 ? -4.126 -15.935 -13.355 1.00 94.12 182 HIS A N 1
ATOM 1341 C CA . HIS A 1 182 ? -4.798 -15.291 -12.232 1.00 94.12 182 HIS A CA 1
ATOM 1342 C C . HIS A 1 182 ? -5.640 -16.292 -11.446 1.00 94.12 182 HIS A C 1
ATOM 1344 O O . HIS A 1 182 ? -6.128 -17.284 -11.990 1.00 94.12 182 HIS A O 1
ATOM 1350 N N . GLU A 1 183 ? -5.888 -15.969 -10.184 1.00 93.75 183 GLU A N 1
ATOM 1351 C CA . GLU A 1 183 ? -6.816 -16.692 -9.321 1.00 93.75 183 GLU A CA 1
ATOM 1352 C C . GLU A 1 183 ? -7.959 -15.781 -8.880 1.00 93.75 183 GLU A C 1
ATOM 1354 O O . GLU A 1 183 ? -7.809 -14.562 -8.806 1.00 93.75 183 GLU A O 1
ATOM 1359 N N . VAL A 1 184 ? -9.107 -16.377 -8.555 1.00 97.00 184 VAL A N 1
ATOM 1360 C CA . VAL A 1 184 ? -10.237 -15.671 -7.942 1.00 97.00 184 VAL A CA 1
ATOM 1361 C C . VAL A 1 184 ? -10.490 -16.264 -6.562 1.00 97.00 184 VAL A C 1
ATOM 1363 O O . VAL A 1 184 ? -10.927 -17.406 -6.432 1.00 97.00 184 VAL A O 1
ATOM 1366 N N . LEU A 1 185 ? -10.213 -15.475 -5.530 1.00 95.31 185 LEU A N 1
ATOM 1367 C CA . LEU A 1 185 ? -10.278 -15.868 -4.128 1.00 95.31 185 LEU A CA 1
ATOM 1368 C C . LEU A 1 185 ? -11.494 -15.251 -3.439 1.00 95.31 185 LEU A C 1
ATOM 1370 O O . LEU A 1 185 ? -11.959 -14.177 -3.819 1.00 95.31 185 LEU A O 1
ATOM 1374 N N . ARG A 1 186 ? -11.995 -15.918 -2.394 1.00 95.50 186 ARG A N 1
ATOM 1375 C CA . ARG A 1 186 ? -13.053 -15.396 -1.519 1.00 95.50 186 ARG A CA 1
ATOM 1376 C C . ARG A 1 186 ? -12.620 -15.454 -0.065 1.00 95.50 186 ARG A C 1
ATOM 1378 O O . ARG A 1 186 ? -12.346 -16.540 0.440 1.00 95.50 186 ARG A O 1
ATOM 1385 N N . LEU A 1 187 ? -12.625 -14.313 0.615 1.00 94.62 187 LEU A N 1
ATOM 1386 C CA . LEU A 1 187 ? -12.074 -14.160 1.962 1.00 94.62 187 LEU A CA 1
ATOM 1387 C C . LEU A 1 187 ? -13.103 -13.525 2.905 1.00 94.62 187 LEU A C 1
ATOM 1389 O O . LEU A 1 187 ? -13.947 -12.740 2.453 1.00 94.62 187 LEU A O 1
ATOM 1393 N N . PRO A 1 188 ? -13.085 -13.870 4.205 1.00 95.25 188 PRO A N 1
ATOM 1394 C CA . PRO A 1 188 ? -13.848 -13.114 5.185 1.00 95.25 188 PRO A CA 1
ATOM 1395 C C . PRO A 1 188 ? -13.285 -11.691 5.313 1.00 95.25 188 PRO A C 1
ATOM 1397 O O . PRO A 1 188 ? -12.127 -11.444 4.992 1.00 95.25 188 PRO A O 1
ATOM 1400 N N . LEU A 1 189 ? -14.133 -10.769 5.768 1.00 95.00 189 LEU A N 1
ATOM 1401 C CA . LEU A 1 189 ? -13.730 -9.428 6.187 1.00 95.00 189 LEU A CA 1
ATOM 1402 C C . LEU A 1 189 ? -13.627 -9.397 7.729 1.00 95.00 189 LEU A C 1
ATOM 1404 O O . LEU A 1 189 ? -14.444 -10.061 8.382 1.00 95.00 189 LEU A O 1
ATOM 1408 N N . PRO A 1 190 ? -12.695 -8.625 8.317 1.00 97.19 190 PRO A N 1
ATOM 1409 C CA . PRO A 1 190 ? -11.737 -7.762 7.628 1.00 97.19 190 PRO A CA 1
ATOM 1410 C C . PRO A 1 190 ? -10.604 -8.515 6.915 1.00 97.19 190 PRO A C 1
ATOM 1412 O O . PRO A 1 190 ? -10.371 -9.685 7.201 1.00 97.19 190 PRO A O 1
ATOM 1415 N N . ALA A 1 191 ? -9.932 -7.854 5.969 1.00 98.38 191 ALA A N 1
ATOM 1416 C CA . ALA A 1 191 ? -8.801 -8.410 5.217 1.00 98.38 191 ALA A CA 1
ATOM 1417 C C . ALA A 1 191 ? -7.757 -7.335 4.863 1.00 98.38 191 ALA A C 1
ATOM 1419 O O . ALA A 1 191 ? -8.076 -6.143 4.845 1.00 98.38 191 ALA A O 1
ATOM 1420 N N . VAL A 1 192 ? -6.533 -7.761 4.534 1.00 98.81 192 VAL A N 1
ATOM 1421 C CA . VAL A 1 192 ? -5.486 -6.908 3.940 1.00 98.81 192 VAL A CA 1
ATOM 1422 C C . VAL A 1 192 ? -5.320 -7.235 2.456 1.00 98.81 192 VAL A C 1
ATOM 1424 O O . VAL A 1 192 ? -5.315 -8.400 2.060 1.00 98.81 192 VAL A O 1
ATOM 1427 N N . VAL A 1 193 ? -5.175 -6.213 1.619 1.00 98.75 193 VAL A N 1
ATOM 1428 C CA . VAL A 1 193 ? -4.974 -6.363 0.177 1.00 98.75 193 VAL A CA 1
ATOM 1429 C C . VAL A 1 193 ? -3.779 -5.544 -0.288 1.00 98.75 193 VAL A C 1
ATOM 1431 O O . VAL A 1 193 ? -3.682 -4.364 0.040 1.00 98.75 193 VAL A O 1
ATOM 1434 N N . SER A 1 194 ? -2.906 -6.150 -1.096 1.00 98.50 194 SER A N 1
ATOM 1435 C CA . SER A 1 194 ? -1.892 -5.414 -1.854 1.00 98.50 194 SER A CA 1
ATOM 1436 C C . SER A 1 194 ? -2.299 -5.270 -3.321 1.00 98.50 194 SER A C 1
ATOM 1438 O O . SER A 1 194 ? -2.839 -6.207 -3.917 1.00 98.50 194 SER A O 1
ATOM 1440 N N . VAL A 1 195 ? -2.076 -4.085 -3.887 1.00 98.38 195 VAL A N 1
ATOM 1441 C CA . VAL A 1 195 ? -2.517 -3.705 -5.235 1.00 98.38 195 VAL A CA 1
ATOM 1442 C C . VAL A 1 195 ? -1.300 -3.407 -6.113 1.00 98.38 195 VAL A C 1
ATOM 1444 O O . VAL A 1 195 ? -0.505 -2.537 -5.746 1.00 98.38 195 VAL A O 1
ATOM 1447 N N . PRO A 1 196 ? -1.137 -4.096 -7.256 1.00 96.31 196 PRO A N 1
ATOM 1448 C CA . PRO A 1 196 ? 0.002 -3.891 -8.126 1.00 96.31 196 PRO A CA 1
ATOM 1449 C C . PRO A 1 196 ? -0.138 -2.628 -8.974 1.00 96.31 196 PRO A C 1
ATOM 1451 O O . PRO A 1 196 ? -1.255 -2.170 -9.263 1.00 96.31 196 PRO A O 1
ATOM 1454 N N . VAL A 1 197 ? 0.999 -2.078 -9.403 1.00 91.94 197 VAL A N 1
ATOM 1455 C CA . VAL A 1 197 ? 1.023 -0.964 -10.363 1.00 91.94 197 VAL A CA 1
ATOM 1456 C C . VAL A 1 197 ? 0.292 -1.369 -11.649 1.00 91.94 197 VAL A C 1
ATOM 1458 O O . VAL A 1 197 ? 0.382 -2.502 -12.108 1.00 91.94 197 VAL A O 1
ATOM 1461 N N . GLY A 1 198 ? -0.459 -0.439 -12.243 1.00 87.06 198 GLY A N 1
ATOM 1462 C CA . GLY A 1 198 ? -1.240 -0.695 -13.459 1.00 87.06 198 GLY A CA 1
ATOM 1463 C C . GLY A 1 198 ? -2.629 -1.289 -13.204 1.00 87.06 198 GLY A C 1
ATOM 1464 O O . GLY A 1 198 ? -3.375 -1.532 -14.154 1.00 87.06 198 GLY A O 1
ATOM 1465 N N . THR A 1 199 ? -3.019 -1.481 -11.940 1.00 88.38 199 THR A N 1
ATOM 1466 C CA . THR A 1 199 ? -4.373 -1.923 -11.591 1.00 88.38 199 THR A CA 1
ATOM 1467 C C . THR A 1 199 ? -5.367 -0.772 -11.609 1.00 88.38 199 THR A C 1
ATOM 1469 O O . THR A 1 199 ? -5.380 0.075 -10.714 1.00 88.38 199 THR A O 1
ATOM 1472 N N . GLY A 1 200 ? -6.250 -0.761 -12.606 1.00 84.06 200 GLY A N 1
ATOM 1473 C CA . GLY A 1 200 ? -7.171 0.355 -12.807 1.00 84.06 200 GLY A CA 1
ATOM 1474 C C . GLY A 1 200 ? -6.434 1.661 -13.121 1.00 84.06 200 GLY A C 1
ATOM 1475 O O . GLY A 1 200 ? -5.206 1.710 -13.199 1.00 84.06 200 GLY A O 1
ATOM 1476 N N . GLU A 1 201 ? -7.191 2.736 -13.306 1.00 92.38 201 GLU A N 1
ATOM 1477 C CA . GLU A 1 201 ? -6.637 4.061 -13.580 1.00 92.38 201 GLU A CA 1
ATOM 1478 C C . GLU A 1 201 ? -6.971 4.991 -12.409 1.00 92.38 201 GLU A C 1
ATOM 1480 O O . GLU A 1 201 ? -8.154 5.274 -12.195 1.00 92.38 201 GLU A O 1
ATOM 1485 N N . PRO A 1 202 ? -5.971 5.444 -11.625 1.00 94.25 202 PRO A N 1
ATOM 1486 C CA . PRO A 1 202 ? -6.221 6.346 -10.516 1.00 94.25 202 PRO A CA 1
ATOM 1487 C C . PRO A 1 202 ? -6.907 7.619 -10.987 1.00 94.25 202 PRO A C 1
ATOM 1489 O O . PRO A 1 202 ? -6.418 8.307 -11.887 1.00 94.25 202 PRO A O 1
ATOM 1492 N N . ARG A 1 203 ? -8.042 7.953 -10.367 1.00 94.75 203 ARG A N 1
ATOM 1493 C CA . ARG A 1 203 ? -8.773 9.166 -10.722 1.00 94.75 203 ARG A CA 1
ATOM 1494 C C . ARG A 1 203 ? -7.922 10.410 -10.500 1.00 94.75 203 ARG A C 1
ATOM 1496 O O . ARG A 1 203 ? -7.108 10.496 -9.578 1.00 94.75 203 ARG A O 1
ATOM 1503 N N . PHE A 1 204 ? -8.166 11.411 -11.338 1.00 92.94 204 PHE A N 1
ATOM 1504 C CA . PHE A 1 204 ? -7.520 12.705 -11.197 1.00 92.94 204 PHE A CA 1
ATOM 1505 C C . PHE A 1 204 ? -8.007 13.446 -9.942 1.00 92.94 204 PHE A C 1
ATOM 1507 O O . PHE A 1 204 ? -9.076 13.162 -9.399 1.00 92.94 204 PHE A O 1
ATOM 1514 N N . LEU A 1 205 ? -7.225 14.430 -9.499 1.00 92.44 205 LEU A N 1
ATOM 1515 C CA . LEU A 1 205 ? -7.587 15.280 -8.367 1.00 92.44 205 LEU A CA 1
ATOM 1516 C C . LEU A 1 205 ? -8.849 16.085 -8.682 1.00 92.44 205 LEU A C 1
ATOM 1518 O O . LEU A 1 205 ? -8.928 16.760 -9.712 1.00 92.44 205 LEU A O 1
ATOM 1522 N N . ASP A 1 206 ? -9.808 16.081 -7.761 1.00 91.19 206 ASP A N 1
ATOM 1523 C CA . ASP A 1 206 ? -10.994 16.917 -7.883 1.00 91.19 206 ASP A CA 1
ATOM 1524 C C . ASP A 1 206 ? -10.682 18.339 -7.400 1.00 91.19 206 ASP A C 1
ATOM 1526 O O . ASP A 1 206 ? -10.548 18.615 -6.204 1.00 91.19 206 ASP A O 1
ATOM 1530 N N . SER A 1 207 ? -10.589 19.275 -8.347 1.00 88.62 207 SER A N 1
ATOM 1531 C CA . SER A 1 207 ? -10.347 20.689 -8.040 1.00 88.62 207 SER A CA 1
ATOM 1532 C C . SER A 1 207 ? -11.401 21.298 -7.101 1.00 88.62 207 SER A C 1
ATOM 1534 O O . SER A 1 207 ? -11.064 22.197 -6.329 1.00 88.62 207 SER A O 1
ATOM 1536 N N . ALA A 1 208 ? -12.639 20.782 -7.090 1.00 93.44 208 ALA A N 1
ATOM 1537 C CA . ALA A 1 208 ? -13.686 21.235 -6.176 1.00 93.44 208 ALA A CA 1
ATOM 1538 C C . ALA A 1 208 ? -13.401 20.835 -4.719 1.00 93.44 208 ALA A C 1
ATOM 1540 O O . ALA A 1 208 ? -13.798 21.540 -3.791 1.00 93.44 208 ALA A O 1
ATOM 1541 N N . ARG A 1 209 ? -12.650 19.747 -4.506 1.00 93.62 209 ARG A N 1
ATOM 1542 C CA . ARG A 1 209 ? -12.239 19.272 -3.176 1.00 93.62 209 ARG A CA 1
ATOM 1543 C C . ARG A 1 209 ? -11.025 19.995 -2.619 1.00 93.62 209 ARG A C 1
ATOM 1545 O O . ARG A 1 209 ? -10.714 19.803 -1.446 1.00 93.62 209 ARG A O 1
ATOM 1552 N N . ARG A 1 210 ? -10.357 20.850 -3.401 1.00 92.19 210 ARG A N 1
ATOM 1553 C CA . ARG A 1 210 ? -9.147 21.562 -2.966 1.00 92.19 210 ARG A CA 1
ATOM 1554 C C . ARG A 1 210 ? -9.342 22.309 -1.651 1.00 92.19 210 ARG A C 1
ATOM 1556 O O . ARG A 1 210 ? -8.595 22.072 -0.711 1.00 92.19 210 ARG A O 1
ATOM 1563 N N . GLY A 1 211 ? -10.369 23.154 -1.574 1.00 94.19 211 GLY A N 1
ATOM 1564 C CA . GLY A 1 211 ? -10.630 23.952 -0.376 1.00 94.19 211 GLY A CA 1
ATOM 1565 C C . GLY A 1 211 ? -10.905 23.083 0.853 1.00 94.19 211 GLY A C 1
ATOM 1566 O O . GLY A 1 211 ? -10.320 23.311 1.906 1.00 94.19 211 GLY A O 1
ATOM 1567 N N . SER A 1 212 ? -11.736 22.040 0.713 1.00 93.75 212 SER A N 1
ATOM 1568 C CA . SER A 1 212 ? -12.019 21.105 1.811 1.00 93.75 212 SER A CA 1
ATOM 1569 C C . SER A 1 212 ? -10.795 20.287 2.218 1.00 93.75 212 SER A C 1
ATOM 1571 O O . SER A 1 212 ? -10.584 20.078 3.406 1.00 93.75 212 SER A O 1
ATOM 1573 N N . ALA A 1 213 ? -9.970 19.853 1.263 1.00 94.06 213 ALA A N 1
ATOM 1574 C CA . ALA A 1 213 ? -8.766 19.072 1.529 1.00 94.06 213 ALA A CA 1
ATOM 1575 C C . ALA A 1 213 ? -7.659 19.908 2.185 1.00 94.06 213 ALA A C 1
ATOM 1577 O O . ALA A 1 213 ? -6.896 19.369 2.978 1.00 94.06 213 ALA A O 1
ATOM 1578 N N . GLU A 1 214 ? -7.572 21.210 1.896 1.00 93.38 214 GLU A N 1
ATOM 1579 C CA . GLU A 1 214 ? -6.621 22.135 2.533 1.00 93.38 214 GLU A CA 1
ATOM 1580 C C . GLU A 1 214 ? -6.964 22.403 4.008 1.00 93.38 214 GLU A C 1
ATOM 1582 O O . GLU A 1 214 ? -6.058 22.521 4.829 1.00 93.38 214 GLU A O 1
ATOM 1587 N N . VAL A 1 215 ? -8.253 22.449 4.369 1.00 94.88 215 VAL A N 1
ATOM 1588 C CA . VAL A 1 215 ? -8.698 22.688 5.759 1.00 94.88 215 VAL A CA 1
ATOM 1589 C C . VAL A 1 215 ? -9.027 21.414 6.538 1.00 94.88 215 VAL A C 1
ATOM 1591 O O . VAL A 1 215 ? -9.216 21.477 7.752 1.00 94.88 215 VAL A O 1
ATOM 1594 N N . ALA A 1 216 ? -9.109 20.261 5.867 1.00 95.81 216 ALA A N 1
ATOM 1595 C CA . ALA A 1 216 ? -9.346 18.979 6.516 1.00 95.81 216 ALA A CA 1
ATOM 1596 C C . ALA A 1 216 ? -8.268 18.704 7.572 1.00 95.81 216 ALA A C 1
ATOM 1598 O O . ALA A 1 216 ? -7.073 18.937 7.348 1.00 95.81 216 ALA A O 1
ATOM 1599 N N . GLN A 1 217 ? -8.702 18.193 8.723 1.00 95.88 217 GLN A N 1
ATOM 1600 C CA . GLN A 1 217 ? -7.799 17.784 9.786 1.00 95.88 217 GLN A CA 1
ATOM 1601 C C . GLN A 1 217 ? -7.058 16.515 9.356 1.00 95.88 217 GLN A C 1
ATOM 1603 O O . GLN A 1 217 ? -7.669 15.459 9.197 1.00 95.88 217 GLN A O 1
ATOM 1608 N N . VAL A 1 218 ? -5.736 16.617 9.216 1.00 98.12 218 VAL A N 1
ATOM 1609 C CA . VAL A 1 218 ? -4.858 15.445 9.175 1.00 98.12 218 VAL A CA 1
ATOM 1610 C C . VAL A 1 218 ? -4.516 15.103 10.618 1.00 98.12 218 VAL A C 1
ATOM 1612 O O . VAL A 1 218 ? -3.938 15.916 11.338 1.00 98.12 218 VAL A O 1
ATOM 1615 N N . THR A 1 219 ? -4.955 13.934 11.077 1.00 98.38 219 THR A N 1
ATOM 1616 C CA . THR A 1 219 ? -4.736 13.513 12.464 1.00 98.38 219 THR A CA 1
ATOM 1617 C C . THR A 1 219 ? -3.341 12.924 12.590 1.00 98.38 219 THR A C 1
ATOM 1619 O O . THR A 1 219 ? -3.053 11.899 11.980 1.00 98.38 219 THR A O 1
ATOM 1622 N N . THR A 1 220 ? -2.485 13.552 13.391 1.00 98.56 220 THR A N 1
ATOM 1623 C CA . THR A 1 220 ? -1.117 13.077 13.610 1.00 98.56 220 THR A CA 1
ATOM 1624 C C . THR A 1 220 ? -1.014 12.333 14.935 1.00 98.56 220 THR A C 1
ATOM 1626 O O . THR A 1 220 ? -1.455 12.849 15.962 1.00 98.56 220 THR A O 1
ATOM 1629 N N . TRP A 1 221 ? -0.418 11.142 14.914 1.00 98.56 221 TRP A N 1
ATOM 1630 C CA . TRP A 1 221 ? -0.104 10.362 16.109 1.00 98.56 221 TRP A CA 1
ATOM 1631 C C . TRP A 1 221 ? 1.392 10.068 16.187 1.00 98.56 221 TRP A C 1
ATOM 1633 O O . TRP A 1 221 ? 2.029 9.724 15.188 1.00 98.56 221 TRP A O 1
ATOM 1643 N N . ASP A 1 222 ? 1.934 10.205 17.388 1.00 98.44 222 ASP A N 1
ATOM 1644 C CA . ASP A 1 222 ? 3.289 9.811 17.755 1.00 98.44 222 ASP A CA 1
ATOM 1645 C C . ASP A 1 222 ? 3.279 8.448 18.479 1.00 98.44 222 ASP A C 1
ATOM 1647 O O . ASP A 1 222 ? 2.235 7.787 18.578 1.00 98.44 222 ASP A O 1
ATOM 1651 N N . ALA A 1 223 ? 4.443 7.979 18.943 1.00 97.56 223 ALA A N 1
ATOM 1652 C CA . ALA A 1 223 ? 4.544 6.684 19.618 1.00 97.56 223 ALA A CA 1
ATOM 1653 C C . ALA A 1 223 ? 3.728 6.645 20.922 1.00 97.56 223 ALA A C 1
ATOM 1655 O O . ALA A 1 223 ? 3.094 5.632 21.226 1.00 97.56 223 ALA A O 1
ATOM 1656 N N . GLU A 1 224 ? 3.689 7.761 21.659 1.00 97.62 224 GLU A N 1
ATOM 1657 C CA . GLU A 1 224 ? 2.943 7.888 22.913 1.00 97.62 224 GLU A CA 1
ATOM 1658 C C . GLU A 1 224 ? 1.430 7.793 22.674 1.00 97.62 224 GLU A C 1
ATOM 1660 O O . GLU A 1 224 ? 0.751 6.998 23.328 1.00 97.62 224 GLU A O 1
ATOM 1665 N N . ALA A 1 225 ? 0.902 8.524 21.687 1.00 97.31 225 ALA A N 1
ATOM 1666 C CA . ALA A 1 225 ? -0.516 8.510 21.336 1.00 97.31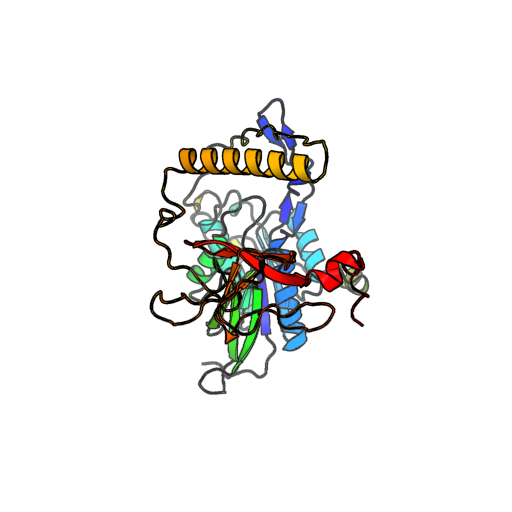 225 ALA A CA 1
ATOM 1667 C C . ALA A 1 225 ? -1.017 7.120 20.904 1.00 97.31 225 ALA A C 1
ATOM 1669 O O . ALA A 1 225 ? -2.193 6.798 21.097 1.00 97.31 225 ALA A O 1
ATOM 1670 N N . LEU A 1 226 ? -0.136 6.290 20.334 1.00 97.06 226 LEU A N 1
ATOM 1671 C CA . LEU A 1 226 ? -0.435 4.908 19.947 1.00 97.06 226 LEU A CA 1
ATOM 1672 C C . LEU A 1 226 ? -0.121 3.873 21.040 1.00 97.06 226 LEU A C 1
ATOM 1674 O O . LEU A 1 226 ? -0.439 2.693 20.861 1.00 97.06 226 LEU A O 1
ATOM 1678 N N . GLY A 1 227 ? 0.478 4.288 22.161 1.00 96.75 227 GLY A N 1
ATOM 1679 C CA . GLY A 1 227 ? 0.902 3.395 23.240 1.00 96.75 227 GLY A CA 1
ATOM 1680 C C . GLY A 1 227 ? 1.942 2.368 22.785 1.00 96.75 227 GLY A C 1
ATOM 1681 O O . GLY A 1 227 ? 1.825 1.190 23.127 1.00 96.75 227 GLY A O 1
ATOM 1682 N N . ILE A 1 228 ? 2.898 2.793 21.958 1.00 96.62 228 ILE A N 1
ATOM 1683 C CA . ILE A 1 228 ? 3.960 1.945 21.409 1.00 96.62 228 ILE A CA 1
ATOM 1684 C C . ILE A 1 228 ? 5.243 2.141 22.218 1.00 96.62 228 ILE A C 1
ATOM 1686 O O . ILE A 1 228 ? 5.636 3.276 22.487 1.00 96.62 228 ILE A O 1
ATOM 1690 N N . ASP A 1 229 ? 5.911 1.043 22.578 1.00 96.62 229 ASP A N 1
ATOM 1691 C CA . ASP A 1 229 ? 7.242 1.104 23.178 1.00 96.62 229 ASP A CA 1
ATOM 1692 C C . ASP A 1 229 ? 8.271 1.526 22.106 1.00 96.62 229 ASP A C 1
ATOM 1694 O O . ASP A 1 229 ? 8.378 0.860 21.071 1.00 96.62 229 ASP A O 1
ATOM 1698 N N . PRO A 1 230 ? 9.059 2.600 22.318 1.00 94.75 230 PRO A N 1
ATOM 1699 C CA . PRO A 1 230 ? 10.122 3.003 21.397 1.00 94.75 230 PRO A CA 1
ATOM 1700 C C . PRO A 1 230 ? 11.159 1.909 21.087 1.00 94.75 230 PRO A C 1
ATOM 1702 O O . PRO A 1 230 ? 11.866 2.025 20.090 1.00 94.75 230 PRO A O 1
ATOM 1705 N N . ALA A 1 231 ? 11.274 0.866 21.917 1.00 96.12 231 ALA A N 1
ATOM 1706 C CA . ALA A 1 231 ? 12.131 -0.290 21.652 1.00 96.12 231 ALA A CA 1
ATOM 1707 C C . ALA A 1 231 ? 11.582 -1.235 20.565 1.00 96.12 231 ALA A C 1
ATOM 1709 O O . ALA A 1 231 ? 12.344 -2.023 20.014 1.00 96.12 231 ALA A O 1
ATOM 1710 N N . GLU A 1 232 ? 10.286 -1.164 20.251 1.00 96.12 232 GLU A N 1
ATOM 1711 C CA . GLU A 1 232 ? 9.617 -2.021 19.261 1.00 96.12 232 GLU A CA 1
ATOM 1712 C C . GLU A 1 232 ? 9.504 -1.364 17.875 1.00 96.12 232 GLU A C 1
ATOM 1714 O O . GLU A 1 232 ? 9.068 -2.000 16.917 1.00 96.12 232 GLU A O 1
ATOM 1719 N N . VAL A 1 233 ? 9.901 -0.095 17.737 1.00 96.69 233 VAL A N 1
ATOM 1720 C CA . VAL A 1 233 ? 9.775 0.682 16.493 1.00 96.69 233 VAL A CA 1
ATOM 1721 C C . VAL A 1 233 ? 11.084 1.339 16.081 1.00 96.69 233 VAL A C 1
ATOM 1723 O O . VAL A 1 233 ? 12.070 1.314 16.816 1.00 96.69 233 VAL A O 1
ATOM 1726 N N . GLY A 1 234 ? 11.100 1.909 14.872 1.00 95.62 234 GLY A N 1
ATOM 1727 C CA . GLY A 1 234 ? 12.295 2.525 14.302 1.00 95.62 234 GLY A CA 1
ATOM 1728 C C . GLY A 1 234 ? 13.452 1.540 14.193 1.00 95.62 234 GLY A C 1
ATOM 1729 O O . GLY A 1 234 ? 13.261 0.325 14.142 1.00 95.62 234 GLY A O 1
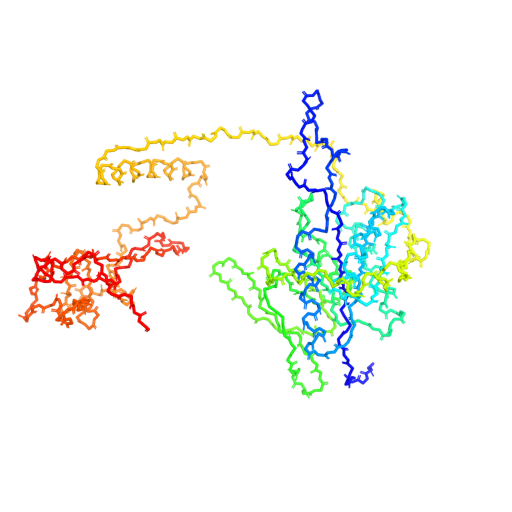ATOM 1730 N N . THR A 1 235 ? 14.672 2.067 14.190 1.00 94.38 235 THR A N 1
ATOM 1731 C CA . THR A 1 235 ? 15.886 1.241 14.212 1.00 94.38 235 THR A CA 1
ATOM 1732 C C . THR A 1 235 ? 15.950 0.256 15.395 1.00 94.38 235 THR A C 1
ATOM 1734 O O . THR A 1 235 ? 16.324 -0.886 15.148 1.00 94.38 235 THR A O 1
ATOM 1737 N N . PRO A 1 236 ? 15.581 0.611 16.649 1.00 96.00 236 PRO A N 1
ATOM 1738 C CA . PRO A 1 236 ? 15.583 -0.343 17.767 1.00 96.00 236 PRO A CA 1
ATOM 1739 C C . PRO A 1 236 ? 14.707 -1.584 17.556 1.00 96.00 236 PRO A C 1
ATOM 1741 O O . PRO A 1 236 ? 15.132 -2.683 17.905 1.00 96.00 236 PRO A O 1
ATOM 1744 N N . GLY A 1 237 ? 13.521 -1.408 16.969 1.00 95.75 237 GLY A N 1
ATOM 1745 C CA . GLY A 1 237 ? 12.586 -2.500 16.682 1.00 95.75 237 GLY A CA 1
ATOM 1746 C C . GLY A 1 237 ? 12.843 -3.236 15.369 1.00 95.75 237 GLY A C 1
ATOM 1747 O O . GLY A 1 237 ? 12.110 -4.167 15.039 1.00 95.75 237 GLY A O 1
ATOM 1748 N N . SER A 1 238 ? 13.843 -2.809 14.595 1.00 96.50 238 SER A N 1
ATOM 1749 C CA . SER A 1 238 ? 14.143 -3.397 13.291 1.00 96.50 238 SER A CA 1
ATOM 1750 C C . SER A 1 238 ? 14.935 -4.693 13.446 1.00 96.50 238 SER A C 1
ATOM 1752 O O . SER A 1 238 ? 15.949 -4.739 14.143 1.00 96.50 238 SER A O 1
ATOM 1754 N N . ALA A 1 239 ? 14.498 -5.750 12.761 1.00 96.25 239 ALA A N 1
ATOM 1755 C CA . ALA A 1 239 ? 15.212 -7.025 12.696 1.00 96.25 239 ALA A CA 1
ATOM 1756 C C . ALA A 1 239 ? 16.392 -6.980 11.710 1.00 96.25 239 ALA A C 1
ATOM 1758 O O . ALA A 1 239 ? 17.315 -7.793 11.792 1.00 96.25 239 ALA A O 1
ATOM 1759 N N . THR A 1 240 ? 16.362 -6.035 10.773 1.00 94.56 240 THR A N 1
ATOM 1760 C CA . THR A 1 240 ? 17.373 -5.849 9.733 1.00 94.56 240 THR A CA 1
ATOM 1761 C C . THR A 1 240 ? 18.036 -4.477 9.836 1.00 94.56 240 THR A C 1
ATOM 1763 O O . THR A 1 240 ? 17.469 -3.514 10.351 1.00 94.56 240 THR A O 1
ATOM 1766 N N . LEU A 1 241 ? 19.273 -4.384 9.342 1.00 90.69 241 LEU A N 1
ATOM 1767 C CA . LEU A 1 241 ? 20.035 -3.140 9.277 1.00 90.69 241 LEU A CA 1
ATOM 1768 C C . LEU A 1 241 ? 20.708 -3.034 7.909 1.00 90.69 241 LEU A C 1
ATOM 1770 O O . LEU A 1 241 ? 21.470 -3.919 7.519 1.00 90.69 241 LEU A O 1
ATOM 1774 N N . VAL A 1 242 ? 20.468 -1.929 7.203 1.00 87.31 242 VAL A N 1
ATOM 1775 C CA . VAL A 1 242 ? 21.171 -1.626 5.951 1.00 87.31 242 VAL A CA 1
ATOM 1776 C C . VAL A 1 242 ? 22.596 -1.189 6.287 1.00 87.31 242 VAL A C 1
ATOM 1778 O O . VAL A 1 242 ? 22.806 -0.116 6.850 1.00 87.31 242 VAL A O 1
ATOM 1781 N N . THR A 1 243 ? 23.576 -2.033 5.966 1.00 87.50 243 THR A N 1
ATOM 1782 C CA . THR A 1 243 ? 24.994 -1.777 6.264 1.00 87.50 243 THR A CA 1
ATOM 1783 C C . THR A 1 243 ? 25.681 -0.932 5.197 1.00 87.50 243 THR A C 1
ATOM 1785 O O . THR A 1 243 ? 26.488 -0.069 5.539 1.00 87.50 243 THR A O 1
ATOM 1788 N N . ASP A 1 244 ? 25.362 -1.160 3.922 1.00 80.38 244 ASP A N 1
ATOM 1789 C CA . ASP A 1 244 ? 25.923 -0.423 2.791 1.00 80.38 244 ASP A CA 1
ATOM 1790 C C . ASP A 1 244 ? 24.957 -0.405 1.595 1.00 80.38 244 ASP A C 1
ATOM 1792 O O . ASP A 1 244 ? 24.095 -1.276 1.465 1.00 80.38 244 ASP A O 1
ATOM 1796 N N . VAL A 1 245 ? 25.105 0.589 0.717 1.00 79.38 245 VAL A N 1
ATOM 1797 C CA . VAL A 1 245 ? 24.333 0.730 -0.527 1.00 79.38 245 VAL A CA 1
ATOM 1798 C C . VAL A 1 245 ? 25.304 1.022 -1.662 1.00 79.38 245 VAL A C 1
ATOM 1800 O O . VAL A 1 245 ? 25.934 2.078 -1.692 1.00 79.38 245 VAL A O 1
ATOM 1803 N N . VAL A 1 246 ? 25.390 0.098 -2.619 1.00 79.69 246 VAL A N 1
ATOM 1804 C CA . VAL A 1 246 ? 26.271 0.211 -3.787 1.00 79.69 246 VAL A CA 1
ATOM 1805 C C . VAL A 1 246 ? 25.420 0.419 -5.041 1.00 79.69 246 VAL A C 1
ATOM 1807 O O . VAL A 1 246 ? 24.480 -0.349 -5.257 1.00 79.69 246 VAL A O 1
ATOM 1810 N N . PRO A 1 247 ? 25.721 1.416 -5.891 1.00 73.75 247 PRO A N 1
ATOM 1811 C CA . PRO A 1 247 ? 25.044 1.564 -7.171 1.00 73.75 247 PRO A CA 1
ATOM 1812 C C . PRO A 1 247 ? 25.220 0.317 -8.039 1.00 73.75 247 PRO A C 1
ATOM 1814 O O . PRO A 1 247 ? 26.337 -0.178 -8.211 1.00 73.75 247 PRO A O 1
ATOM 1817 N N . ALA A 1 248 ? 24.124 -0.169 -8.622 1.00 74.12 248 ALA A N 1
ATOM 1818 C CA . ALA A 1 248 ? 24.206 -1.213 -9.632 1.00 74.12 248 ALA A CA 1
ATOM 1819 C C . ALA A 1 248 ? 25.056 -0.716 -10.813 1.00 74.12 248 ALA A C 1
ATOM 1821 O O . ALA A 1 248 ? 24.910 0.422 -11.266 1.00 74.12 248 ALA A O 1
ATOM 1822 N N . GLY A 1 249 ? 25.960 -1.564 -11.309 1.00 71.69 249 GLY A N 1
ATOM 1823 C CA . GLY A 1 249 ? 26.781 -1.226 -12.468 1.00 71.69 249 GLY A CA 1
ATOM 1824 C C . GLY A 1 249 ? 25.906 -0.929 -13.687 1.00 71.69 249 GLY A C 1
ATOM 1825 O O . GLY A 1 249 ? 24.952 -1.652 -13.968 1.00 71.69 249 GLY A O 1
ATOM 1826 N N . HIS A 1 250 ? 26.232 0.126 -14.433 1.00 67.31 250 HIS A N 1
ATOM 1827 C CA . HIS A 1 250 ? 25.544 0.405 -15.688 1.00 67.31 250 HIS A CA 1
ATOM 1828 C C . HIS A 1 250 ? 25.879 -0.678 -16.716 1.00 67.31 250 HIS A C 1
ATOM 1830 O O . HIS A 1 250 ? 27.045 -0.883 -17.059 1.00 67.31 250 HIS A O 1
ATOM 1836 N N . THR A 1 251 ? 24.859 -1.345 -17.250 1.00 65.44 251 THR A N 1
ATOM 1837 C CA . THR A 1 251 ? 25.032 -2.191 -18.427 1.00 65.44 251 THR A CA 1
ATOM 1838 C C . THR A 1 251 ? 25.077 -1.302 -19.665 1.00 65.44 251 THR A C 1
ATOM 1840 O O . THR A 1 251 ? 24.187 -0.488 -19.924 1.00 65.44 251 THR A O 1
ATOM 1843 N N . THR A 1 252 ? 26.141 -1.422 -20.456 1.00 67.12 252 THR A N 1
ATOM 1844 C CA . THR A 1 252 ? 26.208 -0.727 -21.741 1.00 67.12 252 THR A CA 1
ATOM 1845 C C . THR A 1 252 ? 25.181 -1.358 -22.667 1.00 67.12 252 THR A C 1
ATOM 1847 O O . THR A 1 252 ? 25.333 -2.513 -23.067 1.00 67.12 252 THR A O 1
ATOM 1850 N N . ARG A 1 253 ? 24.132 -0.609 -23.025 1.00 66.38 253 ARG A N 1
ATOM 1851 C CA . ARG A 1 253 ? 23.131 -1.079 -23.985 1.00 66.38 253 ARG A CA 1
ATOM 1852 C C . ARG A 1 253 ? 23.819 -1.372 -25.317 1.00 66.38 253 ARG A C 1
ATOM 1854 O O . ARG A 1 253 ? 24.205 -0.454 -26.041 1.00 66.38 253 ARG A O 1
ATOM 1861 N N . GLN A 1 254 ? 23.968 -2.650 -25.647 1.00 68.81 254 GLN A N 1
ATOM 1862 C CA . GLN A 1 254 ? 24.481 -3.058 -26.946 1.00 68.81 254 GLN A CA 1
ATOM 1863 C C . GLN A 1 254 ? 23.398 -2.789 -27.992 1.00 68.81 254 GLN A C 1
ATOM 1865 O O . GLN A 1 254 ? 22.285 -3.305 -27.908 1.00 68.81 254 GLN A O 1
ATOM 1870 N N . ARG A 1 255 ? 23.701 -1.926 -28.963 1.00 74.44 255 ARG A N 1
ATOM 1871 C CA . ARG A 1 255 ? 22.798 -1.616 -30.072 1.00 74.44 255 ARG A CA 1
ATOM 1872 C C . ARG A 1 255 ? 23.302 -2.314 -31.326 1.00 74.44 255 ARG A C 1
ATOM 1874 O O . ARG A 1 255 ? 24.290 -1.877 -31.910 1.00 74.44 255 ARG A O 1
ATOM 1881 N N . LEU A 1 256 ? 22.589 -3.345 -31.769 1.00 75.75 256 LEU A N 1
ATOM 1882 C CA . LEU A 1 256 ? 22.766 -3.907 -33.104 1.00 75.75 256 LEU A CA 1
ATOM 1883 C C . LEU A 1 256 ? 21.828 -3.181 -34.071 1.00 75.75 256 LEU A C 1
ATOM 1885 O O . LEU A 1 256 ? 20.609 -3.259 -33.940 1.00 75.75 256 LEU A O 1
ATOM 1889 N N . VAL A 1 257 ? 22.393 -2.456 -35.035 1.00 79.12 257 VAL A N 1
ATOM 1890 C CA . VAL A 1 257 ? 21.625 -1.901 -36.155 1.00 79.12 257 VAL A CA 1
ATOM 1891 C C . VAL A 1 257 ? 21.712 -2.898 -37.304 1.00 79.12 257 VAL A C 1
ATOM 1893 O O . VAL A 1 257 ? 22.794 -3.128 -37.842 1.00 79.12 257 VAL A O 1
ATOM 1896 N N . VAL A 1 258 ? 20.583 -3.510 -37.654 1.00 81.62 258 VAL A N 1
ATOM 1897 C CA . VAL A 1 258 ? 20.459 -4.345 -38.855 1.00 81.62 258 VAL A CA 1
ATOM 1898 C C . VAL A 1 258 ? 20.037 -3.472 -40.037 1.00 81.62 258 VAL A C 1
ATOM 1900 O O . VAL A 1 258 ? 19.388 -2.449 -39.848 1.00 81.62 258 VAL A O 1
ATOM 1903 N N . GLY A 1 259 ? 20.456 -3.844 -41.243 1.00 77.06 259 GLY A N 1
ATOM 1904 C CA . GLY A 1 259 ? 20.117 -3.123 -42.467 1.00 77.06 259 GLY A CA 1
ATOM 1905 C C . GLY A 1 259 ? 20.230 -4.031 -43.684 1.00 77.06 259 GLY A C 1
ATOM 1906 O O . GLY A 1 259 ? 21.046 -4.960 -43.686 1.00 77.06 259 GLY A O 1
ATOM 1907 N N . GLY A 1 260 ? 19.442 -3.761 -44.718 1.00 87.44 260 GLY A N 1
ATOM 1908 C CA . GLY A 1 260 ? 19.416 -4.542 -45.952 1.00 87.44 260 GLY A CA 1
ATOM 1909 C C . GLY A 1 260 ? 18.015 -4.572 -46.543 1.00 87.44 260 GLY A C 1
ATOM 1910 O O . GLY A 1 260 ? 17.236 -3.643 -46.352 1.00 87.44 260 GLY A O 1
ATOM 1911 N N . THR A 1 261 ? 17.696 -5.641 -47.267 1.00 91.00 261 THR A N 1
ATOM 1912 C CA . THR A 1 261 ? 16.297 -5.937 -47.595 1.00 91.00 261 THR A CA 1
ATOM 1913 C C . THR A 1 261 ? 15.553 -6.414 -46.336 1.00 91.00 261 THR A C 1
ATOM 1915 O O . THR A 1 261 ? 16.204 -6.906 -45.409 1.00 91.00 261 THR A O 1
ATOM 1918 N N . PRO A 1 262 ? 14.208 -6.348 -46.287 1.00 89.12 262 PRO A N 1
ATOM 1919 C CA . PRO A 1 262 ? 13.440 -6.883 -45.157 1.00 89.12 262 PRO A CA 1
ATOM 1920 C C . PRO A 1 262 ? 13.784 -8.343 -44.813 1.00 89.12 262 PRO A C 1
ATOM 1922 O O . PRO A 1 262 ? 13.819 -8.725 -43.645 1.00 89.12 262 PRO A O 1
ATOM 1925 N N . GLU A 1 263 ? 14.099 -9.160 -45.821 1.00 89.25 263 GLU A N 1
ATOM 1926 C CA . GLU A 1 263 ? 14.495 -10.555 -45.623 1.00 89.25 263 GLU A CA 1
ATOM 1927 C C . GLU A 1 263 ? 15.886 -10.682 -44.979 1.00 89.25 263 GLU A C 1
ATOM 1929 O O . GLU A 1 263 ? 16.084 -11.490 -44.068 1.00 89.25 263 GLU A O 1
ATOM 1934 N N . ASP A 1 264 ? 16.848 -9.851 -45.392 1.00 81.12 264 ASP A N 1
ATOM 1935 C CA . ASP A 1 264 ? 18.179 -9.805 -44.778 1.00 81.12 264 ASP A CA 1
ATOM 1936 C C . ASP A 1 264 ? 18.117 -9.327 -43.326 1.00 81.12 264 ASP A C 1
ATOM 1938 O O . ASP A 1 264 ? 18.814 -9.864 -42.461 1.00 81.12 264 ASP A O 1
ATOM 1942 N N . GLU A 1 265 ? 17.279 -8.328 -43.049 1.00 85.25 265 GLU A N 1
ATOM 1943 C CA . GLU A 1 265 ? 17.052 -7.816 -41.700 1.00 85.25 265 GLU A CA 1
ATOM 1944 C C . GLU A 1 265 ? 16.447 -8.892 -40.799 1.00 85.25 265 GLU A C 1
ATOM 1946 O O . GLU A 1 265 ? 16.981 -9.135 -39.715 1.00 85.25 265 GLU A O 1
ATOM 1951 N N . ALA A 1 266 ? 15.420 -9.609 -41.268 1.00 88.00 266 ALA A N 1
ATOM 1952 C CA . ALA A 1 266 ? 14.809 -10.711 -40.529 1.00 88.00 266 ALA A CA 1
ATOM 1953 C C . ALA A 1 266 ? 15.820 -11.827 -40.215 1.00 88.00 266 ALA A C 1
ATOM 1955 O O . ALA A 1 266 ? 15.913 -12.279 -39.071 1.00 88.00 266 ALA A O 1
ATOM 1956 N N . ARG A 1 267 ? 16.639 -12.239 -41.196 1.00 86.62 267 ARG A N 1
ATOM 1957 C CA . ARG A 1 267 ? 17.681 -13.265 -40.992 1.00 86.62 267 ARG A CA 1
ATOM 1958 C C . ARG A 1 267 ? 18.733 -12.823 -39.976 1.00 86.62 267 ARG A C 1
ATOM 1960 O O . ARG A 1 267 ? 19.117 -13.610 -39.110 1.00 86.62 267 ARG A O 1
ATOM 1967 N N . ARG A 1 268 ? 19.211 -11.579 -40.074 1.00 83.19 268 ARG A N 1
ATOM 1968 C CA . ARG A 1 268 ? 20.236 -11.032 -39.168 1.00 83.19 268 ARG A CA 1
ATOM 1969 C C . ARG A 1 268 ? 19.702 -10.852 -37.755 1.00 83.19 268 ARG A C 1
ATOM 1971 O O . ARG A 1 268 ? 20.401 -11.187 -36.802 1.00 83.19 268 ARG A O 1
ATOM 1978 N N . LEU A 1 269 ? 18.464 -10.383 -37.624 1.00 88.38 269 LEU A N 1
ATOM 1979 C CA . LEU A 1 269 ? 17.794 -10.258 -36.337 1.00 88.38 269 LEU A CA 1
ATOM 1980 C C . LEU A 1 269 ? 17.602 -11.631 -35.684 1.00 88.38 269 LEU A C 1
ATOM 1982 O O . LEU A 1 269 ? 17.966 -11.808 -34.525 1.00 88.38 269 LEU A O 1
ATOM 1986 N N . PHE A 1 270 ? 17.114 -12.622 -36.435 1.00 89.94 270 PHE A N 1
ATOM 1987 C CA . PHE A 1 270 ? 16.951 -13.989 -35.937 1.00 89.94 270 PHE A CA 1
ATOM 1988 C C . PHE A 1 270 ? 18.277 -14.591 -35.455 1.00 89.94 270 PHE A C 1
ATOM 1990 O O . PHE A 1 270 ? 18.335 -15.188 -34.380 1.00 89.94 270 PHE A O 1
ATOM 1997 N N . ALA A 1 271 ? 19.358 -14.406 -36.219 1.00 85.38 271 ALA A N 1
ATOM 1998 C CA . ALA A 1 271 ? 20.683 -14.877 -35.830 1.00 85.38 271 ALA A CA 1
ATOM 1999 C C . ALA A 1 271 ? 21.165 -14.231 -34.519 1.00 85.38 271 ALA A C 1
ATOM 2001 O O . ALA A 1 271 ? 21.620 -14.952 -33.631 1.00 85.38 271 ALA A O 1
ATOM 2002 N N . ALA A 1 272 ? 21.006 -12.911 -34.383 1.00 83.06 272 ALA A N 1
ATOM 2003 C CA . ALA A 1 272 ? 21.393 -12.171 -33.184 1.00 83.06 272 ALA A CA 1
ATOM 2004 C C . ALA A 1 272 ? 20.576 -12.589 -31.951 1.00 83.06 272 ALA A C 1
ATOM 2006 O O . ALA A 1 272 ? 21.146 -12.844 -30.894 1.00 83.06 272 ALA A O 1
ATOM 2007 N N . ILE A 1 273 ? 19.252 -12.732 -32.087 1.00 87.56 273 ILE A N 1
ATOM 2008 C CA . ILE A 1 273 ? 18.383 -13.205 -30.996 1.00 87.56 273 ILE A CA 1
ATOM 2009 C C . ILE A 1 273 ? 18.795 -14.612 -30.559 1.00 87.56 273 ILE A C 1
ATOM 2011 O O . ILE A 1 273 ? 18.927 -14.876 -29.367 1.00 87.56 273 ILE A O 1
ATOM 2015 N N . ARG A 1 274 ? 19.039 -15.519 -31.512 1.00 87.19 274 ARG A N 1
ATOM 2016 C CA . ARG A 1 274 ? 19.444 -16.896 -31.208 1.00 87.19 274 ARG A CA 1
ATOM 2017 C C . ARG A 1 274 ? 20.758 -16.951 -30.427 1.00 87.19 274 ARG A C 1
ATOM 2019 O O . ARG A 1 274 ? 20.895 -17.787 -29.538 1.00 87.19 274 ARG A O 1
ATOM 2026 N N . GLU A 1 275 ? 21.713 -16.090 -30.763 1.00 83.38 275 GLU A N 1
ATOM 2027 C CA . GLU A 1 275 ? 22.978 -15.980 -30.037 1.00 83.38 275 GLU A CA 1
ATOM 2028 C C . GLU A 1 275 ? 22.766 -15.460 -28.610 1.00 83.38 275 GLU A C 1
ATOM 2030 O O . GLU A 1 275 ? 23.252 -16.082 -27.667 1.00 83.38 275 GLU A O 1
ATOM 2035 N N . LEU A 1 276 ? 21.970 -14.400 -28.438 1.00 80.31 276 LEU A N 1
ATOM 2036 C CA . LEU A 1 276 ? 21.651 -13.834 -27.121 1.00 80.31 276 LEU A CA 1
ATOM 2037 C C . LEU A 1 276 ? 20.958 -14.852 -26.204 1.00 80.31 276 LEU A C 1
ATOM 2039 O O . LEU A 1 276 ? 21.395 -15.058 -25.075 1.00 80.31 276 LEU A O 1
ATOM 2043 N N . VAL A 1 277 ? 19.953 -15.569 -26.715 1.00 79.75 277 VAL A N 1
ATOM 2044 C CA . VAL A 1 277 ? 19.261 -16.634 -25.964 1.00 79.75 277 VAL A CA 1
ATOM 2045 C C . VAL A 1 277 ? 20.224 -17.765 -25.583 1.00 79.75 277 VAL A C 1
ATOM 2047 O O . VAL A 1 277 ? 20.108 -18.360 -24.513 1.00 79.75 277 VAL A O 1
ATOM 2050 N N . ALA A 1 278 ? 21.196 -18.088 -26.442 1.00 78.62 278 ALA A N 1
ATOM 2051 C CA . ALA A 1 278 ? 22.191 -19.114 -26.142 1.00 78.62 278 ALA A CA 1
ATOM 2052 C C . ALA A 1 278 ? 23.186 -18.681 -25.049 1.00 78.62 278 ALA A C 1
ATOM 2054 O O . ALA A 1 278 ? 23.638 -19.535 -24.285 1.00 78.62 278 ALA A O 1
ATOM 2055 N N . VAL A 1 279 ? 23.529 -17.390 -24.971 1.00 74.88 279 VAL A N 1
ATOM 2056 C CA . VAL A 1 279 ? 24.352 -16.821 -23.889 1.00 74.88 279 VAL A CA 1
ATOM 2057 C C . VAL A 1 279 ? 23.588 -16.860 -22.567 1.00 74.88 279 VAL A C 1
ATOM 2059 O O . VAL A 1 279 ? 24.090 -17.428 -21.601 1.00 74.88 279 VAL A O 1
ATOM 2062 N N . GLU A 1 280 ? 22.343 -16.386 -22.556 1.00 68.00 280 GLU A N 1
ATOM 2063 C CA . GLU A 1 280 ? 21.490 -16.368 -21.360 1.00 68.00 280 GLU A CA 1
ATOM 2064 C C . GLU A 1 280 ? 21.286 -17.777 -20.772 1.00 68.00 280 GLU A C 1
ATOM 2066 O O . GLU A 1 280 ? 21.395 -17.988 -19.565 1.00 68.00 280 GLU A O 1
ATOM 2071 N N . ARG A 1 281 ? 21.103 -18.791 -21.630 1.00 66.06 281 ARG A N 1
ATOM 2072 C CA . ARG A 1 281 ? 21.019 -20.205 -21.214 1.00 66.06 281 ARG A CA 1
ATOM 2073 C C . ARG A 1 281 ? 22.292 -20.737 -20.554 1.00 66.06 281 ARG A C 1
ATOM 2075 O O . ARG A 1 281 ? 22.208 -21.632 -19.711 1.00 66.06 281 ARG A O 1
ATOM 2082 N N . LYS A 1 282 ? 23.465 -20.245 -20.962 1.00 66.00 282 LYS A N 1
ATOM 2083 C CA . LYS A 1 282 ? 24.754 -20.637 -20.371 1.00 66.00 282 LYS A CA 1
ATOM 2084 C C . LYS A 1 282 ? 24.989 -19.947 -19.031 1.00 66.00 282 LYS A C 1
ATOM 2086 O O . LYS A 1 282 ? 25.523 -20.584 -18.130 1.00 66.00 282 LYS A O 1
ATOM 2091 N N . GLU A 1 283 ? 24.594 -18.683 -18.907 1.00 63.91 283 GLU A N 1
ATOM 2092 C CA . GLU A 1 283 ? 24.784 -17.882 -17.691 1.00 63.91 283 GLU A CA 1
ATOM 2093 C C . GLU A 1 283 ? 23.806 -18.276 -16.575 1.00 63.91 283 GLU A C 1
ATOM 2095 O O . GLU A 1 283 ? 24.226 -18.442 -15.433 1.00 63.91 283 GLU A O 1
ATOM 2100 N N . ASN A 1 284 ? 22.541 -18.556 -16.907 1.00 55.59 284 ASN A N 1
ATOM 2101 C CA . ASN A 1 284 ? 21.510 -18.962 -15.941 1.00 55.59 284 ASN A CA 1
ATOM 2102 C C . ASN A 1 284 ? 21.544 -20.460 -15.575 1.00 55.59 284 ASN A C 1
ATOM 2104 O O . ASN A 1 284 ? 20.586 -20.983 -15.009 1.00 55.59 284 ASN A O 1
ATOM 2108 N N . GLY A 1 285 ? 22.631 -21.166 -15.910 1.00 46.91 285 GLY A N 1
ATOM 2109 C CA . GLY A 1 285 ? 22.877 -22.543 -15.487 1.00 46.91 285 GLY A CA 1
ATOM 2110 C C . GLY A 1 285 ? 21.725 -23.506 -15.777 1.00 46.91 285 GLY A C 1
ATOM 2111 O O . GLY A 1 285 ? 21.144 -24.022 -14.835 1.00 46.91 285 GLY A O 1
ATOM 2112 N N . ALA A 1 286 ? 21.397 -23.753 -17.052 1.00 45.62 286 ALA A N 1
ATOM 2113 C CA . ALA A 1 286 ? 20.624 -24.916 -17.534 1.00 45.62 286 ALA A CA 1
ATOM 2114 C C . ALA A 1 286 ? 19.418 -25.386 -16.677 1.00 45.62 286 ALA A C 1
ATOM 2116 O O . ALA A 1 286 ? 19.109 -26.575 -16.652 1.00 45.62 286 ALA A O 1
ATOM 2117 N N . THR A 1 287 ? 18.727 -24.479 -15.983 1.00 41.22 287 THR A N 1
ATOM 2118 C CA . THR A 1 287 ? 17.591 -24.826 -15.117 1.00 41.22 287 THR A CA 1
ATOM 2119 C C . THR A 1 287 ? 16.456 -23.826 -15.295 1.00 41.22 287 THR A C 1
ATOM 2121 O O . THR A 1 287 ? 15.923 -23.311 -14.331 1.00 41.22 287 THR A O 1
ATOM 2124 N N . MET A 1 288 ? 16.096 -23.524 -16.540 1.00 39.44 288 MET A N 1
ATOM 2125 C CA . MET A 1 288 ? 14.806 -22.942 -16.929 1.00 39.44 288 MET A CA 1
ATOM 2126 C C . MET A 1 288 ? 14.658 -23.202 -18.432 1.00 39.44 288 MET A C 1
ATOM 2128 O O . MET A 1 288 ? 15.516 -22.811 -19.221 1.00 39.44 288 MET A O 1
ATOM 2132 N N . MET A 1 289 ? 13.570 -23.872 -18.808 1.00 37.84 289 MET A N 1
ATOM 2133 C CA . MET A 1 289 ? 13.360 -24.646 -20.039 1.00 37.84 289 MET A CA 1
ATOM 2134 C C . MET A 1 289 ? 13.997 -26.036 -19.987 1.00 37.84 289 MET A C 1
ATOM 2136 O O . MET A 1 289 ? 15.179 -26.224 -20.271 1.00 37.84 289 MET A O 1
ATOM 2140 N N . SER A 1 290 ? 13.153 -27.018 -19.663 1.00 33.56 290 SER A N 1
ATOM 2141 C CA . SER A 1 290 ? 13.352 -28.409 -20.052 1.00 33.56 290 SER A CA 1
ATOM 2142 C C . SER A 1 290 ? 13.869 -28.479 -21.483 1.00 33.56 290 SER A C 1
ATOM 2144 O O . SER A 1 290 ? 13.443 -27.700 -22.342 1.00 33.56 290 SER A O 1
ATOM 2146 N N . GLU A 1 291 ? 14.794 -29.411 -21.708 1.00 32.94 291 GLU A N 1
ATOM 2147 C CA . GLU A 1 291 ? 15.229 -29.846 -23.029 1.00 32.94 291 GLU A CA 1
ATOM 2148 C C . GLU A 1 291 ? 14.051 -29.763 -24.001 1.00 32.94 291 GLU A C 1
ATOM 2150 O O . GLU A 1 291 ? 12.978 -30.305 -23.727 1.00 32.94 291 GLU A O 1
ATOM 2155 N N . VAL A 1 292 ? 14.226 -29.049 -25.117 1.00 37.75 292 VAL A N 1
ATOM 2156 C CA . VAL A 1 292 ? 13.321 -29.203 -26.253 1.00 37.75 292 VAL A CA 1
ATOM 2157 C C . VAL A 1 292 ? 13.433 -30.673 -26.623 1.00 37.75 292 VAL A C 1
ATOM 2159 O O . VAL A 1 292 ? 14.413 -31.087 -27.242 1.00 37.75 292 VAL A O 1
ATOM 2162 N N . VAL A 1 293 ? 12.479 -31.464 -26.137 1.00 33.88 293 VAL A N 1
ATOM 2163 C CA . VAL A 1 293 ? 12.378 -32.886 -26.411 1.00 33.88 293 VAL A CA 1
ATOM 2164 C C . VAL A 1 293 ? 12.291 -32.982 -27.924 1.00 33.88 293 VAL A C 1
ATOM 2166 O O . VAL A 1 293 ? 11.304 -32.563 -28.528 1.00 33.88 293 VAL A O 1
ATOM 2169 N N . ALA A 1 294 ? 13.352 -33.493 -28.545 1.00 37.31 294 ALA A N 1
ATOM 2170 C CA . ALA A 1 294 ? 13.445 -33.675 -29.992 1.00 37.31 294 ALA A CA 1
ATOM 2171 C C . ALA A 1 294 ? 12.397 -34.672 -30.542 1.00 37.31 294 ALA A C 1
ATOM 2173 O O . ALA A 1 294 ? 12.330 -34.871 -31.748 1.00 37.31 294 ALA A O 1
ATOM 2174 N N . ASP A 1 295 ? 11.560 -35.231 -29.662 1.00 41.81 295 ASP A N 1
ATOM 2175 C CA . ASP A 1 295 ? 10.438 -36.135 -29.926 1.00 41.81 295 ASP A CA 1
ATOM 2176 C C . ASP A 1 295 ? 9.074 -35.553 -29.493 1.00 41.81 295 ASP A C 1
ATOM 2178 O O . ASP A 1 295 ? 8.124 -36.295 -29.233 1.00 41.81 295 ASP A O 1
ATOM 2182 N N . ALA A 1 296 ? 8.935 -34.224 -29.389 1.00 51.16 296 ALA A N 1
ATOM 2183 C CA . ALA A 1 296 ? 7.621 -33.628 -29.151 1.00 51.16 296 ALA A CA 1
ATOM 2184 C C . ALA A 1 296 ? 6.640 -34.078 -30.259 1.00 51.16 296 ALA A C 1
ATOM 2186 O O . ALA A 1 296 ? 6.941 -33.908 -31.446 1.00 51.16 296 ALA A O 1
ATOM 2187 N N . PRO A 1 297 ? 5.474 -34.658 -29.912 1.00 59.59 297 PRO A N 1
ATOM 2188 C CA . PRO A 1 297 ? 4.520 -35.123 -30.908 1.00 59.59 297 PRO A CA 1
ATOM 2189 C C . PRO A 1 297 ? 4.108 -33.952 -31.803 1.00 59.59 297 PRO A C 1
ATOM 2191 O O . PRO A 1 297 ? 3.815 -32.859 -31.309 1.00 59.59 297 PRO A O 1
ATOM 2194 N N . VAL A 1 298 ? 4.082 -34.172 -33.122 1.00 69.62 298 VAL A N 1
ATOM 2195 C CA . VAL A 1 298 ? 3.578 -33.178 -34.081 1.00 69.62 298 VAL A CA 1
ATOM 2196 C C . VAL A 1 298 ? 2.183 -32.761 -33.615 1.00 69.62 298 VAL A C 1
ATOM 2198 O O . VAL A 1 298 ? 1.322 -33.608 -33.402 1.00 69.62 298 VAL A O 1
ATOM 2201 N N . THR A 1 299 ? 1.959 -31.468 -33.396 1.00 77.62 299 THR A N 1
ATOM 2202 C CA . THR A 1 299 ? 0.675 -30.936 -32.909 1.00 77.62 299 THR A CA 1
ATOM 2203 C C . THR A 1 299 ? -0.054 -30.232 -34.041 1.00 77.62 299 THR A C 1
ATOM 2205 O O . THR A 1 299 ? 0.568 -29.655 -34.932 1.00 77.62 299 THR A O 1
ATOM 2208 N N . CYS A 1 300 ? -1.384 -30.283 -34.024 1.00 76.94 300 CYS A N 1
ATOM 2209 C CA . CYS A 1 300 ? -2.194 -29.590 -35.013 1.00 76.94 300 CYS A CA 1
ATOM 2210 C C . CYS A 1 300 ? -2.054 -28.073 -34.838 1.00 76.94 300 CYS A C 1
ATOM 2212 O O . CYS A 1 300 ? -2.389 -27.537 -33.787 1.00 76.94 300 CYS A O 1
ATOM 2214 N N . ALA A 1 301 ? -1.651 -27.364 -35.891 1.00 78.50 301 ALA A N 1
ATOM 2215 C CA . ALA A 1 301 ? -1.472 -25.911 -35.865 1.00 78.50 301 ALA A CA 1
ATOM 2216 C C . ALA A 1 301 ? -2.785 -25.109 -35.731 1.00 78.50 301 ALA A C 1
ATOM 2218 O O . ALA A 1 301 ? -2.745 -23.904 -35.514 1.00 78.50 301 ALA A O 1
ATOM 2219 N N . GLY A 1 302 ? -3.947 -25.760 -35.853 1.00 78.12 302 GLY A N 1
ATOM 2220 C CA . GLY A 1 302 ? -5.258 -25.136 -35.649 1.00 78.12 302 GLY A CA 1
ATOM 2221 C C . GLY A 1 302 ? -5.777 -25.290 -34.219 1.00 78.12 302 GLY A C 1
ATOM 2222 O O . GLY A 1 302 ? -6.097 -24.306 -33.564 1.00 78.12 302 GLY A O 1
ATOM 2223 N N . CYS A 1 303 ? -5.865 -26.531 -33.732 1.00 79.56 303 CYS A N 1
ATOM 2224 C CA . CYS A 1 303 ? -6.478 -26.853 -32.437 1.00 79.56 303 CYS A CA 1
ATOM 2225 C C . CYS A 1 303 ? -5.481 -27.260 -31.349 1.00 79.56 303 CYS A C 1
ATOM 2227 O O . CYS A 1 303 ? -5.915 -27.683 -30.283 1.00 79.56 303 CYS A O 1
ATOM 2229 N N . ILE A 1 304 ? -4.173 -27.162 -31.610 1.00 72.94 304 ILE A N 1
ATOM 2230 C CA . ILE A 1 304 ? -3.050 -27.365 -30.674 1.00 72.94 304 ILE A CA 1
ATOM 2231 C C . ILE A 1 304 ? -2.961 -28.742 -29.992 1.00 72.94 304 ILE A C 1
ATOM 2233 O O . ILE A 1 304 ? -2.053 -28.979 -29.197 1.00 72.94 304 ILE A O 1
ATOM 2237 N N . THR A 1 305 ? -3.844 -29.681 -30.327 1.00 78.00 305 THR A N 1
ATOM 2238 C CA . THR A 1 305 ? -3.809 -31.062 -29.831 1.00 78.00 305 THR A CA 1
ATOM 2239 C C . THR A 1 305 ? -2.796 -31.921 -30.606 1.00 78.00 305 THR A C 1
ATOM 2241 O O . THR A 1 305 ? -2.600 -31.677 -31.803 1.00 78.00 305 THR A O 1
ATOM 2244 N N . PRO A 1 306 ? -2.174 -32.935 -29.972 1.00 78.12 306 PRO A N 1
ATOM 2245 C CA . PRO A 1 306 ? -1.270 -33.877 -30.636 1.00 78.12 306 PRO A CA 1
ATOM 2246 C C . PRO A 1 306 ? -1.919 -34.579 -31.832 1.00 78.12 306 PRO A C 1
ATOM 2248 O O . PRO A 1 306 ? -3.077 -34.983 -31.764 1.00 78.12 306 PRO A O 1
ATOM 2251 N N . ILE A 1 307 ? -1.156 -34.740 -32.909 1.00 70.75 307 ILE A N 1
ATOM 2252 C CA . ILE A 1 307 ? -1.515 -35.560 -34.062 1.00 70.75 307 ILE A CA 1
ATOM 2253 C C . ILE A 1 307 ? -0.959 -36.958 -33.806 1.00 70.75 307 ILE A C 1
ATOM 2255 O O . ILE A 1 307 ? 0.251 -37.183 -33.840 1.00 70.75 307 ILE A O 1
ATOM 2259 N N . GLU A 1 308 ? -1.844 -37.912 -33.537 1.00 65.88 308 GLU A N 1
ATOM 2260 C CA . GLU A 1 308 ? -1.461 -39.315 -33.411 1.00 65.88 308 GLU A CA 1
ATOM 2261 C C . GLU A 1 308 ? -1.024 -39.851 -34.784 1.00 65.88 308 GLU A C 1
ATOM 2263 O O . GLU A 1 308 ? -1.770 -39.772 -35.762 1.00 65.88 308 GLU A O 1
ATOM 2268 N N . GLN A 1 309 ? 0.179 -40.433 -34.868 1.00 54.62 309 GLN A N 1
ATOM 2269 C CA . GLN A 1 309 ? 0.762 -40.982 -36.109 1.00 54.62 309 GLN A CA 1
ATOM 2270 C C . GLN A 1 309 ? -0.088 -42.094 -36.770 1.00 54.62 309 GLN A C 1
ATOM 2272 O O . GLN A 1 309 ? 0.218 -42.550 -37.870 1.00 54.62 309 GLN A O 1
ATOM 2277 N N . THR A 1 310 ? -1.151 -42.548 -36.106 1.00 50.22 310 THR A N 1
ATOM 2278 C CA . THR A 1 310 ? -2.075 -43.608 -36.528 1.00 50.22 310 THR A CA 1
ATOM 2279 C C . THR A 1 310 ? -3.354 -43.096 -37.200 1.00 50.22 310 THR A C 1
ATOM 2281 O O . THR A 1 310 ? -4.102 -43.904 -37.759 1.00 50.22 310 THR A O 1
ATOM 2284 N N . VAL A 1 311 ? -3.626 -41.785 -37.199 1.00 50.50 311 VAL A N 1
ATOM 2285 C CA . VAL A 1 311 ? -4.822 -41.226 -37.850 1.00 50.50 311 VAL A CA 1
ATOM 2286 C C . VAL A 1 311 ? -4.567 -41.085 -39.351 1.00 50.50 311 VAL A C 1
ATOM 2288 O O . VAL A 1 311 ? -3.696 -40.339 -39.794 1.00 50.50 311 VAL A O 1
ATOM 2291 N N . ARG A 1 312 ? -5.336 -41.818 -40.166 1.00 51.34 312 ARG A N 1
ATOM 2292 C CA . ARG A 1 312 ? -5.316 -41.675 -41.628 1.00 51.34 312 ARG A CA 1
ATOM 2293 C C . ARG A 1 312 ? -5.703 -40.244 -42.017 1.00 51.34 312 ARG A C 1
ATOM 2295 O O . ARG A 1 312 ? -6.859 -39.865 -41.859 1.00 51.34 312 ARG A O 1
ATOM 2302 N N . GLY A 1 313 ? -4.748 -39.527 -42.603 1.00 62.50 313 GLY A N 1
ATOM 2303 C CA . GLY A 1 313 ? -4.946 -38.222 -43.229 1.00 62.50 313 GLY A CA 1
ATOM 2304 C C . GLY A 1 313 ? -4.572 -37.078 -42.295 1.00 62.50 313 GLY A C 1
ATOM 2305 O O . GLY A 1 313 ? -5.385 -36.629 -41.494 1.00 62.50 313 GLY A O 1
ATOM 2306 N N . THR A 1 314 ? -3.343 -36.588 -42.413 1.00 68.19 314 THR A N 1
ATOM 2307 C CA . THR A 1 314 ? -2.976 -35.242 -41.969 1.00 68.19 314 THR A CA 1
ATOM 2308 C C . THR A 1 314 ? -3.054 -34.307 -43.162 1.00 68.19 314 THR A C 1
ATOM 2310 O O . THR A 1 314 ? -2.849 -34.717 -44.303 1.00 68.19 314 THR A O 1
ATOM 2313 N N . VAL A 1 315 ? -3.368 -33.046 -42.897 1.00 72.50 315 VAL A N 1
ATOM 2314 C CA . VAL A 1 315 ? -3.355 -32.003 -43.916 1.00 72.50 315 VAL A CA 1
ATOM 2315 C C . VAL A 1 315 ? -2.155 -31.110 -43.656 1.00 72.50 315 VAL A C 1
ATOM 2317 O O . VAL A 1 315 ? -2.009 -30.608 -42.544 1.00 72.50 315 VAL A O 1
ATOM 2320 N N . ALA A 1 316 ? -1.324 -30.873 -44.667 1.00 71.69 316 ALA A N 1
ATOM 2321 C CA . ALA A 1 316 ? -0.279 -29.860 -44.596 1.00 71.69 316 ALA A CA 1
ATOM 2322 C C . ALA A 1 316 ? -0.661 -28.630 -45.436 1.00 71.69 316 ALA A C 1
ATOM 2324 O O . ALA A 1 316 ? -1.023 -28.761 -46.602 1.00 71.69 316 ALA A O 1
ATOM 2325 N N . VAL A 1 317 ? -0.598 -27.445 -44.820 1.00 72.19 317 VAL A N 1
ATOM 2326 C CA . VAL A 1 317 ? -0.877 -26.145 -45.456 1.00 72.19 317 VAL A CA 1
ATOM 2327 C C . VAL A 1 317 ? 0.222 -25.169 -45.058 1.00 72.19 317 VAL A C 1
ATOM 2329 O O . VAL A 1 317 ? 0.447 -24.946 -43.866 1.00 72.19 317 VAL A O 1
ATOM 2332 N N . GLY A 1 318 ? 0.921 -24.590 -46.039 1.00 67.31 318 GLY A N 1
ATOM 2333 C CA . GLY A 1 318 ? 1.952 -23.573 -45.790 1.00 67.31 318 GLY A CA 1
ATOM 2334 C C . GLY A 1 318 ? 3.075 -24.023 -44.842 1.00 67.31 318 GLY A C 1
ATOM 2335 O O . GLY A 1 318 ? 3.583 -23.214 -44.072 1.00 67.31 318 GLY A O 1
ATOM 2336 N N . GLY A 1 319 ? 3.424 -25.316 -44.845 1.00 71.00 319 GLY A N 1
ATOM 2337 C CA . GLY A 1 319 ? 4.450 -25.899 -43.968 1.00 71.00 319 GLY A CA 1
ATOM 2338 C C . GLY A 1 319 ? 3.980 -26.286 -42.557 1.00 71.00 319 GLY A C 1
ATOM 2339 O O . GLY A 1 319 ? 4.783 -26.788 -41.774 1.00 71.00 319 GLY A O 1
ATOM 2340 N N . PHE A 1 320 ? 2.696 -26.103 -42.224 1.00 76.69 320 PHE A N 1
ATOM 2341 C CA . PHE A 1 320 ? 2.102 -26.509 -40.944 1.00 76.69 320 PHE A CA 1
ATOM 2342 C C . PHE A 1 320 ? 1.211 -27.736 -41.108 1.00 76.69 320 PHE A C 1
ATOM 2344 O O . PHE A 1 320 ? 0.579 -27.912 -42.146 1.00 76.69 320 PHE A O 1
ATOM 2351 N N . THR A 1 321 ? 1.124 -28.564 -40.063 1.00 80.56 321 THR A N 1
ATOM 2352 C CA . THR A 1 321 ? 0.287 -29.774 -40.061 1.00 80.56 321 THR A CA 1
ATOM 2353 C C . THR A 1 321 ? -1.019 -29.537 -39.301 1.00 80.56 321 THR A C 1
ATOM 2355 O O . THR A 1 321 ? -1.026 -28.989 -38.197 1.00 80.56 321 THR A O 1
ATOM 2358 N N . PHE A 1 322 ? -2.135 -29.982 -39.870 1.00 77.50 322 PHE A N 1
ATOM 2359 C CA . PHE A 1 322 ? -3.481 -29.863 -39.324 1.00 77.50 322 PHE A CA 1
ATOM 2360 C C . PHE A 1 322 ? -4.182 -31.220 -39.281 1.00 77.50 322 PHE A C 1
ATOM 2362 O O . PHE A 1 322 ? -3.955 -32.094 -40.122 1.00 77.50 322 PHE A O 1
ATOM 2369 N N . HIS A 1 323 ? -5.107 -31.367 -38.332 1.00 81.69 323 HIS A N 1
ATOM 2370 C CA . HIS A 1 323 ? -6.181 -32.341 -38.479 1.00 81.69 323 HIS A CA 1
ATOM 2371 C C . HIS A 1 323 ? -7.033 -31.989 -39.704 1.00 81.69 323 HIS A C 1
ATOM 2373 O O . HIS A 1 323 ? -7.230 -30.799 -39.961 1.00 81.69 323 HIS A O 1
ATOM 2379 N N . PRO A 1 324 ? -7.624 -32.972 -40.406 1.00 77.88 324 PRO A N 1
ATOM 2380 C CA . PRO A 1 324 ? -8.510 -32.704 -41.540 1.00 77.88 324 PRO A CA 1
ATOM 2381 C C . PRO A 1 324 ? -9.639 -31.719 -41.213 1.00 77.88 324 PRO A C 1
ATOM 2383 O O . PRO A 1 324 ? -9.932 -30.828 -42.000 1.00 77.88 324 PRO A O 1
ATOM 2386 N N . ALA A 1 325 ? -10.224 -31.828 -40.016 1.00 77.56 325 ALA A N 1
ATOM 2387 C CA . ALA A 1 325 ? -11.279 -30.927 -39.547 1.00 77.56 325 ALA A CA 1
ATOM 2388 C C . ALA A 1 325 ? -10.776 -29.527 -39.142 1.00 77.56 325 ALA A C 1
ATOM 2390 O O . ALA A 1 325 ? -11.574 -28.611 -38.982 1.00 77.56 325 ALA A O 1
ATOM 2391 N N . CYS A 1 326 ? -9.467 -29.363 -38.950 1.00 77.94 326 CYS A N 1
ATOM 2392 C CA . CYS A 1 326 ? -8.836 -28.106 -38.551 1.00 77.94 326 CYS A CA 1
ATOM 2393 C C . CYS A 1 326 ? -8.126 -27.410 -39.715 1.00 77.94 326 CYS A C 1
ATOM 2395 O O . CYS A 1 326 ? -7.481 -26.386 -39.493 1.00 77.94 326 CYS A O 1
ATOM 2397 N N . ALA A 1 327 ? -8.191 -27.978 -40.921 1.00 79.69 327 ALA A N 1
ATOM 2398 C CA . ALA A 1 327 ? -7.554 -27.405 -42.088 1.00 79.69 327 ALA A CA 1
ATOM 2399 C C . ALA A 1 327 ? -8.154 -26.019 -42.397 1.00 79.69 327 ALA A C 1
ATOM 2401 O O . ALA A 1 327 ? -9.380 -25.877 -42.450 1.00 79.69 327 ALA A O 1
ATOM 2402 N N . PRO A 1 328 ? -7.316 -24.989 -42.583 1.00 82.12 328 PRO A N 1
ATOM 2403 C CA . PRO A 1 328 ? -7.790 -23.633 -42.809 1.00 82.12 328 PRO A CA 1
ATOM 2404 C C . PRO A 1 328 ? -8.378 -23.450 -44.216 1.00 82.12 328 PRO A C 1
ATOM 2406 O O . PRO A 1 328 ? -8.097 -24.197 -45.154 1.00 82.12 328 PRO A O 1
ATOM 2409 N N . ALA A 1 329 ? -9.171 -22.392 -44.372 1.00 84.88 329 ALA A N 1
ATOM 2410 C CA . ALA A 1 329 ? -9.603 -21.878 -45.666 1.00 84.88 329 ALA A CA 1
ATOM 2411 C C . ALA A 1 329 ? -8.856 -20.579 -46.002 1.00 84.88 329 ALA A C 1
ATOM 2413 O O . ALA A 1 329 ? -8.333 -19.894 -45.118 1.00 84.88 329 ALA A O 1
ATOM 2414 N N . CYS A 1 330 ? -8.831 -20.216 -47.283 1.00 81.25 330 CYS A N 1
ATOM 2415 C CA . CYS A 1 330 ? -8.304 -18.935 -47.732 1.00 81.25 330 CYS A CA 1
ATOM 2416 C C . CYS A 1 330 ? -9.094 -17.788 -47.086 1.00 81.25 330 CYS A C 1
ATOM 2418 O O . CYS A 1 330 ? -10.314 -17.712 -47.230 1.00 81.25 330 CYS A O 1
ATOM 2420 N N . SER A 1 331 ? -8.397 -16.856 -46.434 1.00 82.56 331 SER A N 1
ATOM 2421 C CA . SER A 1 331 ? -8.996 -15.704 -45.752 1.00 82.56 331 SER A CA 1
ATOM 2422 C C . SER A 1 331 ? -9.674 -14.701 -46.696 1.00 82.56 331 SER A C 1
ATOM 2424 O O . SER A 1 331 ? -10.366 -13.812 -46.214 1.00 82.56 331 SER A O 1
ATOM 2426 N N . TYR A 1 332 ? -9.478 -14.824 -48.013 1.00 79.88 332 TYR A N 1
ATOM 2427 C CA . TYR A 1 332 ? -10.064 -13.924 -49.011 1.00 79.88 332 TYR A CA 1
ATOM 2428 C C . TYR A 1 332 ? -11.241 -14.549 -49.756 1.00 79.88 332 TYR A C 1
ATOM 2430 O O . TYR A 1 332 ? -12.320 -13.969 -49.802 1.00 79.88 332 TYR A O 1
ATOM 2438 N N . CYS A 1 333 ? -11.056 -15.735 -50.343 1.00 82.12 333 CYS A N 1
ATOM 2439 C CA . CYS A 1 333 ? -12.098 -16.380 -51.147 1.00 82.12 333 CYS A CA 1
ATOM 2440 C C . CYS A 1 333 ? -12.894 -17.453 -50.392 1.00 82.12 333 CYS A C 1
ATOM 2442 O O . CYS A 1 333 ? -13.825 -18.021 -50.959 1.00 82.12 333 CYS A O 1
ATOM 2444 N N . GLY A 1 334 ? -12.515 -17.779 -49.152 1.00 81.00 334 GLY A N 1
ATOM 2445 C CA . GLY A 1 334 ? -13.173 -18.803 -48.336 1.00 81.00 334 GLY A CA 1
ATOM 2446 C C . GLY A 1 334 ? -13.006 -20.236 -48.852 1.00 81.00 334 GLY A C 1
ATOM 2447 O O . GLY A 1 334 ? -13.583 -21.158 -48.279 1.00 81.00 334 GLY A O 1
ATOM 2448 N N . ARG A 1 335 ? -12.230 -20.452 -49.924 1.00 81.75 335 ARG A N 1
ATOM 2449 C CA . ARG A 1 335 ? -11.973 -21.795 -50.455 1.00 81.75 335 ARG A CA 1
ATOM 2450 C C . ARG A 1 335 ? -11.153 -22.608 -49.449 1.00 81.75 335 ARG A C 1
ATOM 2452 O O . ARG A 1 335 ? -10.160 -22.078 -48.943 1.00 81.75 335 ARG A O 1
ATOM 2459 N N . PRO A 1 336 ? -11.521 -23.872 -49.177 1.00 79.00 336 PRO A N 1
ATOM 2460 C CA . PRO A 1 336 ? -10.687 -24.772 -48.390 1.00 79.00 336 PRO A CA 1
ATOM 2461 C C . PRO A 1 336 ? -9.294 -24.882 -49.013 1.00 79.00 336 PRO A C 1
ATOM 2463 O O . PRO A 1 336 ? -9.184 -25.054 -50.225 1.00 79.00 336 PRO A O 1
ATOM 2466 N N . LEU A 1 337 ? -8.244 -24.811 -48.194 1.00 75.94 337 LEU A N 1
ATOM 2467 C CA . LEU A 1 337 ? -6.850 -24.976 -48.638 1.00 75.94 337 LEU A CA 1
ATOM 2468 C C . LEU A 1 337 ? -6.445 -26.455 -48.662 1.00 75.94 337 LEU A C 1
ATOM 2470 O O . LEU A 1 337 ? -5.321 -26.826 -48.347 1.00 75.94 337 LEU A O 1
ATOM 2474 N N . VAL A 1 338 ? -7.419 -27.311 -48.962 1.00 69.50 338 VAL A N 1
ATOM 2475 C CA . VAL A 1 338 ? -7.280 -28.760 -49.050 1.00 69.50 338 VAL A CA 1
ATOM 2476 C C . VAL A 1 338 ? -7.834 -29.216 -50.382 1.00 69.50 338 VAL A C 1
ATOM 2478 O O . VAL A 1 338 ? -8.952 -28.853 -50.756 1.00 69.50 338 VAL A O 1
ATOM 2481 N N . HIS A 1 339 ? -7.068 -30.031 -51.097 1.00 58.25 339 HIS A N 1
ATOM 2482 C CA . HIS A 1 339 ? -7.575 -30.739 -52.262 1.00 58.25 339 HIS A CA 1
ATOM 2483 C C . HIS A 1 339 ? -8.186 -32.082 -51.853 1.00 58.25 339 HIS A C 1
ATOM 2485 O O . HIS A 1 339 ? -7.912 -32.627 -50.788 1.00 58.25 339 HIS A O 1
ATOM 2491 N N . SER A 1 340 ? -9.118 -32.585 -52.662 1.00 48.81 340 SER A N 1
ATOM 2492 C CA . SER A 1 340 ? -9.756 -33.878 -52.421 1.00 48.81 340 SER A CA 1
ATOM 2493 C C . SER A 1 340 ? -8.744 -35.007 -52.633 1.00 48.81 340 SER A C 1
ATOM 2495 O O . SER A 1 340 ? -8.268 -35.186 -53.750 1.00 48.81 340 SER A O 1
ATOM 2497 N N . GLY A 1 341 ? -8.467 -35.784 -51.585 1.00 51.09 341 GLY A N 1
ATOM 2498 C CA . GLY A 1 341 ? -7.346 -36.732 -51.547 1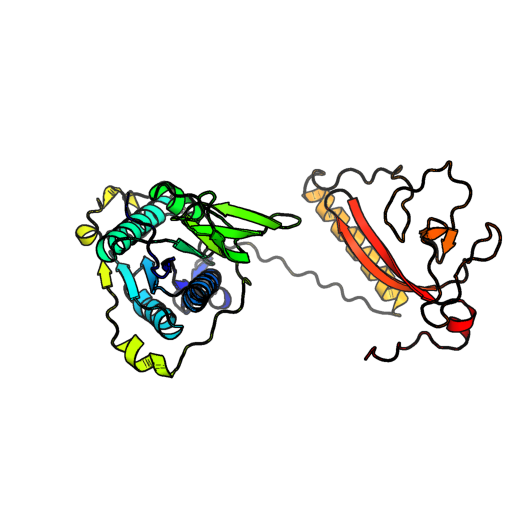.00 51.09 341 GLY A CA 1
ATOM 2499 C C . GLY A 1 341 ? -6.229 -36.165 -50.672 1.00 51.09 341 GLY A C 1
ATOM 2500 O O . GLY A 1 341 ? -6.170 -34.962 -50.484 1.00 51.09 341 GLY A O 1
ATOM 2501 N N . ASN A 1 342 ? -5.380 -37.003 -50.079 1.00 49.75 342 ASN A N 1
ATOM 2502 C CA . ASN A 1 342 ? -4.336 -36.593 -49.120 1.00 49.75 342 ASN A CA 1
ATOM 2503 C C . ASN A 1 342 ? -3.206 -35.723 -49.733 1.00 49.75 342 ASN A C 1
ATOM 2505 O O . ASN A 1 342 ? -2.077 -35.767 -49.249 1.00 49.75 342 ASN A O 1
ATOM 2509 N N . ASP A 1 343 ? -3.480 -34.982 -50.804 1.00 48.41 343 ASP A N 1
ATOM 2510 C CA . ASP A 1 343 ? -2.510 -34.157 -51.503 1.00 48.41 343 ASP A CA 1
ATOM 2511 C C . ASP A 1 343 ? -2.395 -32.776 -50.854 1.00 48.41 343 ASP A C 1
ATOM 2513 O O . ASP A 1 343 ? -3.372 -32.124 -50.476 1.00 48.41 343 ASP A O 1
ATOM 2517 N N . VAL A 1 344 ? -1.137 -32.382 -50.699 1.00 53.25 344 VAL A N 1
ATOM 2518 C CA . VAL A 1 344 ? -0.657 -31.224 -49.956 1.00 53.25 344 VAL A CA 1
ATOM 2519 C C . VAL A 1 344 ? -0.892 -29.951 -50.767 1.00 53.25 344 VAL A C 1
ATOM 2521 O O . VAL A 1 344 ? -0.448 -29.873 -51.910 1.00 53.25 344 VAL A O 1
ATOM 2524 N N . ASP A 1 345 ? -1.527 -28.931 -50.183 1.00 57.50 345 ASP A N 1
ATOM 2525 C CA . ASP A 1 345 ? -1.520 -27.586 -50.770 1.00 57.50 345 ASP A CA 1
ATOM 2526 C C . ASP A 1 345 ? -0.321 -26.797 -50.215 1.00 57.50 345 ASP A C 1
ATOM 2528 O O . ASP A 1 345 ? -0.427 -25.954 -49.318 1.00 57.50 345 ASP A O 1
ATOM 2532 N N . GLU A 1 346 ? 0.870 -27.107 -50.737 1.00 56.16 346 GLU A N 1
ATOM 2533 C CA . GLU A 1 346 ? 2.104 -26.366 -50.426 1.00 56.16 346 GLU A CA 1
ATOM 2534 C C . GLU A 1 346 ? 2.106 -24.947 -51.023 1.00 56.16 346 GLU A C 1
ATOM 2536 O O . GLU A 1 346 ? 2.985 -24.135 -50.719 1.00 56.16 346 GLU A O 1
ATOM 2541 N N . SER A 1 347 ? 1.125 -24.626 -51.872 1.00 61.72 347 SER A N 1
ATOM 2542 C CA . SER A 1 347 ? 1.036 -23.334 -52.545 1.00 61.72 347 SER A CA 1
ATOM 2543 C C . SER A 1 347 ? 0.428 -22.237 -51.668 1.00 61.72 347 SER A C 1
ATOM 25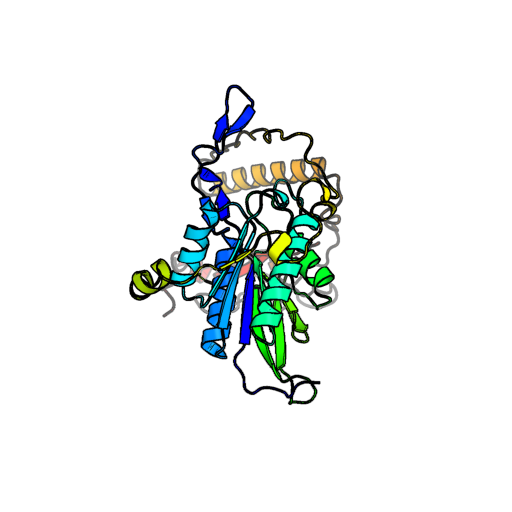45 O O . SER A 1 347 ? 0.674 -21.048 -51.898 1.00 61.72 347 SER A O 1
ATOM 2547 N N . ALA A 1 348 ? -0.309 -22.620 -50.622 1.00 69.00 348 ALA A N 1
ATOM 2548 C CA . ALA A 1 348 ? -0.901 -21.688 -49.678 1.00 69.00 348 ALA A CA 1
ATOM 2549 C C . ALA A 1 348 ? 0.167 -20.905 -48.892 1.00 69.00 348 ALA A C 1
ATOM 2551 O O . ALA A 1 348 ? 1.141 -21.455 -48.371 1.00 69.00 348 ALA A O 1
ATOM 2552 N N . ARG A 1 349 ? -0.034 -19.591 -48.775 1.00 73.19 349 ARG A N 1
ATOM 2553 C CA . ARG A 1 349 ? 0.855 -18.668 -48.053 1.00 73.19 349 ARG A CA 1
ATOM 2554 C C . ARG A 1 349 ? 0.247 -18.273 -46.714 1.00 73.19 349 ARG A C 1
ATOM 2556 O O . ARG A 1 349 ? -0.961 -18.068 -46.613 1.00 73.19 349 ARG A O 1
ATOM 2563 N N . ILE A 1 350 ? 1.089 -18.111 -45.698 1.00 74.06 350 ILE A N 1
ATOM 2564 C CA . ILE A 1 350 ? 0.682 -17.583 -44.393 1.00 74.06 350 ILE A CA 1
ATOM 2565 C C . ILE A 1 350 ? 0.748 -16.064 -44.457 1.00 74.06 350 ILE A C 1
ATOM 2567 O O . ILE A 1 350 ? 1.781 -15.500 -44.803 1.00 74.06 350 ILE A O 1
ATOM 2571 N N . LEU A 1 351 ? -0.363 -15.418 -44.124 1.00 72.75 351 LEU A N 1
ATOM 2572 C CA . LEU A 1 351 ? -0.486 -13.961 -44.117 1.00 72.75 351 LEU A CA 1
ATOM 2573 C C . LEU A 1 351 ? -0.265 -13.377 -42.723 1.00 72.75 351 LEU A C 1
ATOM 2575 O O . LEU A 1 351 ? 0.183 -12.246 -42.587 1.00 72.75 351 LEU A O 1
ATOM 2579 N N . ALA A 1 352 ? -0.624 -14.135 -41.688 1.00 67.44 352 ALA A N 1
ATOM 2580 C CA . ALA A 1 352 ? -0.460 -13.731 -40.301 1.00 67.44 352 ALA A CA 1
ATOM 2581 C C . ALA A 1 352 ? -0.303 -14.961 -39.407 1.00 67.44 352 ALA A C 1
ATOM 2583 O O . ALA A 1 352 ? -0.901 -16.012 -39.663 1.00 67.44 352 ALA A O 1
ATOM 2584 N N . ALA A 1 353 ? 0.477 -14.805 -38.343 1.00 71.50 353 ALA A N 1
ATOM 2585 C CA . ALA A 1 353 ? 0.633 -15.786 -37.285 1.00 71.50 353 ALA A CA 1
ATOM 2586 C C . ALA A 1 353 ? 0.727 -15.078 -35.930 1.00 71.50 353 ALA A C 1
ATOM 2588 O O . ALA A 1 353 ? 1.197 -13.944 -35.844 1.00 71.50 353 ALA A O 1
ATOM 2589 N N . VAL A 1 354 ? 0.283 -15.759 -34.882 1.00 65.50 354 VAL A N 1
ATOM 2590 C CA . VAL A 1 354 ? 0.445 -15.350 -33.488 1.00 65.50 354 VAL A CA 1
ATOM 2591 C C . VAL A 1 354 ? 1.565 -16.190 -32.887 1.00 65.50 354 VAL A C 1
ATOM 2593 O O . VAL A 1 354 ? 1.632 -17.397 -33.119 1.00 65.50 354 VAL A O 1
ATOM 2596 N N . VAL A 1 355 ? 2.467 -15.551 -32.146 1.00 61.56 355 VAL A N 1
ATOM 2597 C CA . VAL A 1 355 ? 3.505 -16.247 -31.382 1.00 61.56 355 VAL A CA 1
ATOM 2598 C C . VAL A 1 355 ? 3.058 -16.286 -29.931 1.00 61.56 355 VAL A C 1
ATOM 2600 O O . VAL A 1 355 ? 2.951 -15.243 -29.292 1.00 61.56 355 VAL A O 1
ATOM 2603 N N . GLU A 1 356 ? 2.792 -17.482 -29.421 1.00 56.16 356 GLU A N 1
ATOM 2604 C CA . GLU A 1 356 ? 2.448 -17.693 -28.017 1.00 56.16 356 GLU A CA 1
ATOM 2605 C C . GLU A 1 356 ? 3.666 -18.236 -27.268 1.00 56.16 356 GLU A C 1
ATOM 2607 O O . GLU A 1 356 ? 4.303 -19.198 -27.712 1.00 56.16 356 GLU A O 1
ATOM 2612 N N . SER A 1 357 ? 3.990 -17.636 -26.122 1.00 48.09 357 SER A N 1
ATOM 2613 C CA . SER A 1 357 ? 4.920 -18.219 -25.158 1.00 48.09 357 SER A CA 1
ATOM 2614 C C . SER A 1 357 ? 4.147 -19.099 -24.175 1.00 48.09 357 SER A C 1
ATOM 2616 O O . SER A 1 357 ? 3.101 -18.707 -23.656 1.00 48.09 357 SER A O 1
ATOM 2618 N N . ARG A 1 358 ? 4.654 -20.308 -23.909 1.00 49.25 358 ARG A N 1
ATOM 2619 C CA . ARG A 1 358 ? 4.143 -21.172 -22.838 1.00 49.25 358 ARG A CA 1
ATOM 2620 C C . ARG A 1 358 ? 5.270 -21.559 -21.885 1.00 49.25 358 ARG A C 1
ATOM 2622 O O . ARG A 1 358 ? 6.327 -21.989 -22.360 1.00 49.25 358 ARG A O 1
ATOM 2629 N N . PRO A 1 359 ? 5.057 -21.467 -20.561 1.00 37.75 359 PRO A N 1
ATOM 2630 C CA . PRO A 1 359 ? 6.000 -22.010 -19.590 1.00 37.75 359 PRO A CA 1
ATOM 2631 C C . PRO A 1 359 ? 6.263 -23.498 -19.880 1.00 37.75 359 PRO A C 1
ATOM 2633 O O . PRO A 1 359 ? 5.325 -24.279 -20.015 1.00 37.75 359 PRO A O 1
ATOM 2636 N N . GLY A 1 360 ? 7.534 -23.881 -20.040 1.00 45.34 360 GLY A N 1
ATOM 2637 C CA . GLY A 1 360 ? 7.972 -25.262 -20.317 1.00 45.34 360 GLY A CA 1
ATOM 2638 C C . GLY A 1 360 ? 8.021 -25.681 -21.796 1.00 45.34 360 GLY A C 1
ATOM 2639 O O . GLY A 1 360 ? 8.889 -26.464 -22.166 1.00 45.34 360 GLY A O 1
ATOM 2640 N N . ASP A 1 361 ? 7.179 -25.104 -22.656 1.00 43.69 361 ASP A N 1
ATOM 2641 C CA . ASP A 1 361 ? 7.021 -25.514 -24.067 1.00 43.69 361 ASP A CA 1
ATOM 2642 C C . ASP A 1 361 ? 7.728 -24.583 -25.075 1.00 43.69 361 ASP A C 1
ATOM 2644 O O . ASP A 1 361 ? 7.761 -24.854 -26.278 1.00 43.69 361 ASP A O 1
ATOM 2648 N N . GLY A 1 362 ? 8.296 -23.472 -24.598 1.00 61.69 362 GLY A N 1
ATOM 2649 C CA . GLY A 1 362 ? 8.940 -22.462 -25.435 1.00 61.69 362 GLY A CA 1
ATOM 2650 C C . GLY A 1 362 ? 7.949 -21.602 -26.216 1.00 61.69 362 GLY A C 1
ATOM 2651 O O . GLY A 1 362 ? 6.852 -21.300 -25.745 1.00 61.69 362 GLY A O 1
ATOM 2652 N N . TYR A 1 363 ? 8.370 -21.156 -27.399 1.00 51.34 363 TYR A N 1
ATOM 2653 C CA . TYR A 1 363 ? 7.565 -20.323 -28.290 1.00 51.34 363 TYR A CA 1
ATOM 2654 C C . TYR A 1 363 ? 6.901 -21.194 -29.351 1.00 51.34 363 TYR A C 1
ATOM 2656 O O . TYR A 1 363 ? 7.579 -21.966 -30.033 1.00 51.34 363 TYR A O 1
ATOM 2664 N N . ARG A 1 364 ? 5.588 -21.041 -29.531 1.00 62.06 364 ARG A N 1
ATOM 2665 C CA . ARG A 1 364 ? 4.844 -21.683 -30.619 1.00 62.06 364 ARG A CA 1
ATOM 2666 C C . ARG A 1 364 ? 4.305 -20.634 -31.576 1.00 62.06 364 ARG A C 1
ATOM 2668 O O . ARG A 1 364 ? 3.734 -19.632 -31.160 1.00 62.06 364 ARG A O 1
ATOM 2675 N N . VAL A 1 365 ? 4.480 -20.890 -32.869 1.00 63.19 365 VAL A N 1
ATOM 2676 C CA . VAL A 1 365 ? 3.908 -20.076 -33.942 1.00 63.19 365 VAL A CA 1
ATOM 2677 C C . VAL A 1 365 ? 2.585 -20.708 -34.355 1.00 63.19 365 VAL A C 1
ATOM 2679 O O . VAL A 1 365 ? 2.570 -21.838 -34.841 1.00 63.19 365 VAL A O 1
ATOM 2682 N N . GLN A 1 366 ? 1.484 -19.986 -34.169 1.00 70.50 366 GLN A N 1
ATOM 2683 C CA . GLN A 1 366 ? 0.161 -20.384 -34.628 1.00 70.50 366 GLN A CA 1
ATOM 2684 C C . GLN A 1 366 ? -0.246 -19.526 -35.833 1.00 70.50 366 GLN A C 1
ATOM 2686 O O . GLN A 1 366 ? -0.491 -18.329 -35.677 1.00 70.50 366 GLN A O 1
ATOM 2691 N N . PRO A 1 367 ? -0.331 -20.092 -37.045 1.00 71.62 367 PRO A N 1
ATOM 2692 C CA . PRO A 1 367 ? -0.802 -19.351 -38.207 1.00 71.62 367 PRO A CA 1
ATOM 2693 C C . PRO A 1 367 ? -2.303 -19.042 -38.079 1.00 71.62 367 PRO A C 1
ATOM 2695 O O . PRO A 1 367 ? -3.107 -19.922 -37.779 1.00 71.62 367 PRO A O 1
ATOM 2698 N N . THR A 1 368 ? -2.688 -17.786 -38.305 1.00 76.06 368 THR A N 1
ATOM 2699 C CA . THR A 1 368 ? -4.066 -17.298 -38.111 1.00 76.06 368 THR A CA 1
ATOM 2700 C C . THR A 1 368 ? -4.753 -16.886 -39.406 1.00 76.06 368 THR A C 1
ATOM 2702 O O . THR A 1 368 ? -5.982 -16.875 -39.468 1.00 76.06 368 THR A O 1
ATOM 2705 N N . ARG A 1 369 ? -3.991 -16.562 -40.459 1.00 80.69 369 ARG A N 1
ATOM 2706 C CA . ARG A 1 369 ? -4.535 -16.198 -41.774 1.00 80.69 369 ARG A CA 1
ATOM 2707 C C . ARG A 1 369 ? -3.738 -16.827 -42.902 1.00 80.69 369 ARG A C 1
ATOM 2709 O O . ARG A 1 369 ? -2.508 -16.846 -42.866 1.00 80.69 369 ARG A O 1
ATOM 2716 N N . PHE A 1 370 ? -4.452 -17.266 -43.933 1.00 81.56 370 PHE A N 1
ATOM 2717 C CA . PHE A 1 370 ? -3.88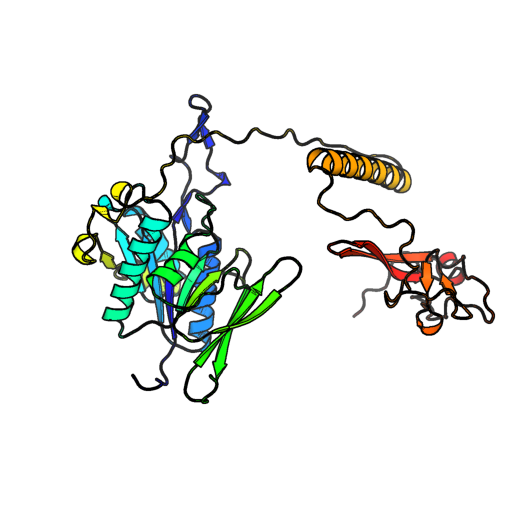9 -17.983 -45.072 1.00 81.56 370 PHE A CA 1
ATOM 2718 C C . PHE A 1 370 ? -4.429 -17.437 -46.393 1.00 81.56 370 PHE A C 1
ATOM 2720 O O . PHE A 1 370 ? -5.584 -17.022 -46.479 1.00 81.56 370 PHE A O 1
ATOM 2727 N N . CYS A 1 371 ? -3.609 -17.481 -47.437 1.00 80.75 371 CYS A N 1
ATOM 2728 C CA . CYS A 1 371 ? -3.975 -17.110 -48.800 1.00 80.75 371 CYS A CA 1
ATOM 2729 C C . CYS A 1 371 ? -3.766 -18.300 -49.734 1.00 80.75 371 CYS A C 1
ATOM 2731 O O . CYS A 1 371 ? -2.685 -18.888 -49.718 1.00 80.75 371 CYS A O 1
ATOM 2733 N N . CYS A 1 372 ? -4.758 -18.634 -50.562 1.00 82.25 372 CYS A N 1
ATOM 2734 C CA . CYS A 1 372 ? -4.544 -19.575 -51.663 1.00 82.25 372 CYS A CA 1
ATOM 2735 C C . CYS A 1 372 ? -3.709 -18.918 -52.770 1.00 82.25 372 CYS A C 1
ATOM 2737 O O . CYS A 1 372 ? -3.726 -17.691 -52.914 1.00 82.25 372 CYS A O 1
ATOM 2739 N N . GLN A 1 373 ? -3.029 -19.731 -53.579 1.00 79.06 373 GLN A N 1
ATOM 2740 C CA . GLN A 1 373 ? -2.182 -19.244 -54.668 1.00 79.06 373 GLN A CA 1
ATOM 2741 C C . GLN A 1 373 ? -2.941 -18.317 -55.631 1.00 79.06 373 GLN A C 1
ATOM 2743 O O . GLN A 1 373 ? -2.475 -17.208 -55.873 1.00 79.06 373 GLN A O 1
ATOM 2748 N N . ASP A 1 374 ? -4.154 -18.691 -56.059 1.00 79.69 374 ASP A N 1
ATOM 2749 C CA . ASP A 1 374 ? -4.991 -17.853 -56.934 1.00 79.69 374 ASP A CA 1
ATOM 2750 C C . ASP A 1 374 ? -5.210 -16.435 -56.373 1.00 79.69 374 ASP A C 1
ATOM 2752 O O . ASP A 1 374 ? -5.086 -15.451 -57.095 1.00 79.69 374 ASP A O 1
ATOM 2756 N N . CYS A 1 375 ? -5.540 -16.312 -55.078 1.00 75.62 375 CYS A N 1
ATOM 2757 C CA . CYS A 1 375 ? -5.774 -15.016 -54.431 1.00 75.62 375 CYS A CA 1
ATOM 2758 C C . CYS A 1 375 ? -4.477 -14.223 -54.253 1.00 75.62 375 CYS A C 1
ATOM 2760 O O . CYS A 1 375 ? -4.493 -12.991 -54.284 1.00 75.62 375 CYS A O 1
ATOM 2762 N N . HIS A 1 376 ? -3.360 -14.919 -54.060 1.00 74.38 376 HIS A N 1
ATOM 2763 C CA . HIS A 1 376 ? -2.058 -14.289 -53.958 1.00 74.38 376 HIS A CA 1
ATOM 2764 C C . HIS A 1 376 ? -1.618 -13.709 -55.309 1.00 74.38 376 HIS A C 1
ATOM 2766 O O . HIS A 1 376 ? -1.255 -12.538 -55.363 1.00 74.38 376 HIS A O 1
ATOM 2772 N N . GLU A 1 377 ? -1.739 -14.469 -56.400 1.00 77.69 377 GLU A N 1
ATOM 2773 C CA . GLU A 1 377 ? -1.328 -14.050 -57.749 1.00 77.69 377 GLU A CA 1
ATOM 2774 C C . GLU A 1 377 ? -2.112 -12.839 -58.279 1.00 77.69 377 GLU A C 1
ATOM 2776 O O . GLU A 1 377 ? -1.567 -12.032 -59.028 1.00 77.69 377 GLU A O 1
ATOM 2781 N N . VAL A 1 378 ? -3.365 -12.658 -57.849 1.00 76.12 378 VAL A N 1
ATOM 2782 C CA . VAL A 1 378 ? -4.192 -11.494 -58.221 1.00 76.12 378 VAL A CA 1
ATOM 2783 C C . VAL A 1 378 ? -4.028 -10.283 -57.289 1.00 76.12 378 VAL A C 1
ATOM 2785 O O . VAL A 1 378 ? -4.784 -9.321 -57.408 1.00 76.12 378 VAL A O 1
ATOM 2788 N N . GLY A 1 379 ? -3.060 -10.302 -56.364 1.00 66.19 379 GLY A N 1
ATOM 2789 C CA . GLY A 1 379 ? -2.702 -9.125 -55.560 1.00 66.19 379 GLY A CA 1
ATOM 2790 C C . GLY A 1 379 ? -3.606 -8.836 -54.356 1.00 66.19 379 GLY A C 1
ATOM 2791 O O . GLY A 1 379 ? -3.528 -7.754 -53.787 1.00 66.19 379 GLY A O 1
ATOM 2792 N N . LEU A 1 380 ? -4.453 -9.776 -53.916 1.00 62.19 380 LEU A N 1
ATOM 2793 C CA . LEU A 1 380 ? -5.359 -9.548 -52.770 1.00 62.19 380 LEU A CA 1
ATOM 2794 C C . LEU A 1 380 ? -4.643 -9.537 -51.403 1.00 62.19 380 LEU A C 1
ATOM 2796 O O . LEU A 1 380 ? -5.297 -9.407 -50.374 1.00 62.19 380 LEU A O 1
ATOM 2800 N N . HIS A 1 381 ? -3.317 -9.684 -51.373 1.00 61.25 381 HIS A N 1
ATOM 2801 C CA . HIS A 1 381 ? -2.516 -9.841 -50.159 1.00 61.25 381 HIS A CA 1
ATOM 2802 C C . HIS A 1 381 ? -2.075 -8.521 -49.497 1.00 61.25 381 HIS A C 1
ATOM 2804 O O . HIS A 1 381 ? -1.641 -8.574 -48.349 1.00 61.25 381 HIS A O 1
ATOM 2810 N N . ASP A 1 382 ? -2.231 -7.370 -50.166 1.00 51.03 382 ASP A N 1
ATOM 2811 C CA . ASP A 1 382 ? -1.600 -6.104 -49.745 1.00 51.03 382 ASP A CA 1
ATOM 2812 C C . ASP A 1 382 ? -2.427 -5.195 -48.816 1.00 51.03 382 ASP A C 1
ATOM 2814 O O . ASP A 1 382 ? -1.881 -4.223 -48.313 1.00 51.03 382 ASP A O 1
ATOM 2818 N N . ASP A 1 383 ? -3.695 -5.499 -48.519 1.00 48.47 383 ASP A N 1
ATOM 2819 C CA . ASP A 1 383 ? -4.403 -4.932 -47.353 1.00 48.47 383 ASP A CA 1
ATOM 2820 C C . ASP A 1 383 ? -5.797 -5.575 -47.202 1.00 48.47 383 ASP A C 1
ATOM 2822 O O . ASP A 1 383 ? -6.568 -5.608 -48.167 1.00 48.47 383 ASP A O 1
ATOM 2826 N N . PRO A 1 384 ? -6.195 -6.099 -46.027 1.00 41.31 384 PRO A N 1
ATOM 2827 C CA . PRO A 1 384 ? -7.604 -6.380 -45.780 1.00 41.31 384 PRO A CA 1
ATOM 2828 C C . PRO A 1 384 ? -8.377 -5.050 -45.656 1.00 41.31 384 PRO A C 1
ATOM 2830 O O . PRO A 1 384 ? -7.921 -4.160 -44.936 1.00 41.31 384 PRO A O 1
ATOM 2833 N N . PRO A 1 385 ? -9.567 -4.891 -46.271 1.00 38.03 385 PRO A N 1
ATOM 2834 C CA . PRO A 1 385 ? -10.440 -3.780 -45.914 1.00 38.03 385 PRO A CA 1
ATOM 2835 C C . PRO A 1 385 ? -10.713 -3.847 -44.410 1.00 38.03 385 PRO A C 1
ATOM 2837 O O . PRO A 1 385 ? -11.015 -4.921 -43.881 1.00 38.03 385 PRO A O 1
ATOM 2840 N N . ALA A 1 386 ? -10.560 -2.708 -43.731 1.00 34.62 386 ALA A N 1
ATOM 2841 C CA . ALA A 1 386 ? -10.872 -2.564 -42.318 1.00 34.62 386 ALA A CA 1
ATOM 2842 C C . ALA A 1 386 ? -12.256 -3.174 -42.046 1.00 34.62 386 ALA A C 1
ATOM 2844 O O . ALA A 1 386 ? -13.254 -2.752 -42.633 1.00 34.62 386 ALA A O 1
ATOM 2845 N N . LEU A 1 387 ? -12.290 -4.215 -41.213 1.00 33.19 387 LEU A N 1
ATOM 2846 C CA . LEU A 1 387 ? -13.537 -4.814 -40.754 1.00 33.19 387 LEU A CA 1
ATOM 2847 C C . LEU A 1 387 ? -14.308 -3.744 -39.969 1.00 33.19 387 LEU A C 1
ATOM 2849 O O . LEU A 1 387 ? -13.770 -3.169 -39.023 1.00 33.19 387 LEU A O 1
ATOM 2853 N N . ALA A 1 388 ? -15.523 -3.459 -40.440 1.00 32.84 388 ALA A N 1
ATOM 2854 C CA . ALA A 1 388 ? -16.508 -2.585 -39.809 1.00 32.84 388 ALA A CA 1
ATOM 2855 C C . ALA A 1 388 ? -17.117 -3.211 -38.550 1.00 32.84 388 ALA A C 1
ATOM 2857 O O . ALA A 1 388 ? -17.205 -4.463 -38.502 1.00 32.84 388 ALA A O 1
#

Radius of gyration: 28.93 Å; chains: 1; bounding box: 58×68×82 Å

Foldseek 3Di:
DDFLDLAFAEEEQEKEKDFDPVQFDQPPVPSHTDRVRTDTAIFLLSLLQLQQVVVSCVVRNDFYEYEYEDAPVCLVRQLQSVLLPHDAAEYAHDCLQAQADLQQRLLSVLLVQVVVQVVVVHHWEYEYAQAGPVPRPSRNQVSNCVSNVFAEDEQFLHWDWDQDPVSRAIWIWTWHDDVPGIDTDTGHTPYTYHHYRPRDDRDHGNPVCNVVSVPHDHHYDYCVNSVHDSCCHHPNVHPDDDPDDHDDDDDDPDDDDDDDPPVSSVVVVVVVVVVVVVVVCVVVPPPFADPLPPPDAQAALQPRHGDDPPDPAWEAACNHIHDPVRQAAAPPPRHGCDDDDNDYSNQKHQLDWDWDQDGRNGIDTRGDHIHHNVCVVVPVNPDDDPDD

Secondary structure (DSSP, 8-state):
------PPEEEEEE--EEE-GGGPEE-TTT-SEE-SSPPEEE-HHHHHHHHHHHHHHHHH-EEEEEEEES-GGGHHHHHHHHHHT-SEEEEE--GGGTT--HHHHHHHHHHHHHHHHHHHT--SEEEEES--TTT----HHHHHHHHHT--EESSEEEEEEEE-TTSSSEEEEEEEEETTEEEEEEEESSEEEEE-TTSS-PPPP-GGGHHHHHHS-EEEE-TTTTT--TTSSTTTT-S-------PPPPP--------SSHHHHHHHHHHHHHHHHHHHHHHTTT-SS----TTPPPB-TTT--B--TTSS--EEETTEEE-GGG--B-TTT--BS--SSS--BTT-EEEEEEEEEETTTEEEEEEEEEE-HHHHHTTTTS-PPPP-

pLDDT: mean 82.58, std 18.09, range [29.3, 98.94]